Protein AF-A0A942ZR97-F1 (afdb_monomer)

Solvent-accessible surface area (backbone atoms only — not comparable to full-atom values): 22446 Å² total; per-residue (Å²): 138,87,85,85,89,83,90,88,84,88,83,83,93,83,90,86,86,88,85,90,88,83,89,85,90,83,83,83,79,91,76,77,91,69,84,71,76,77,77,70,76,72,70,56,64,68,58,50,51,51,52,50,51,49,49,49,50,52,48,50,51,53,59,58,67,38,67,49,15,27,30,40,24,47,81,87,43,78,77,38,32,27,58,58,81,81,76,49,56,66,55,52,52,50,49,36,50,53,48,48,30,66,74,72,70,36,58,72,47,73,73,58,61,69,43,72,44,85,30,54,35,79,89,46,84,58,47,58,64,70,59,43,37,56,55,44,61,75,69,57,54,38,31,30,47,26,23,31,37,19,53,81,83,39,86,71,52,34,21,65,33,68,66,44,46,54,48,23,55,50,51,34,46,66,70,50,85,72,61,88,80,44,48,80,63,43,68,67,58,64,73,48,75,46,82,44,80,40,49,56,91,65,47,37,53,48,70,56,45,23,55,61,60,56,32,67,40,80,45,83,46,75,43,63,39,49,90,90,64,45,54,62,57,48,19,57,73,51,73,40,50,55,68,56,43,41,70,60,29,76,86,62,86,50,72,87,70,74,48,74,68,41,77,41,50,39,62,36,77,42,56,67,57,50,37,24,33,37,33,75,46,79,44,81,42,79,35,82,43,52,80,45,78,43,80,34,67,90,34,54,54,84,45,75,45,78,80,38,78,56,36,65,12,34,28,38,42,37,33,44,34,40,23,47,77,85,42,80,46,86,75,60,49,76,46,78,43,80,77,37,78,47,37,51,18,32,37,38,32,23,59,26,68,78,82,74,92,68,80,83,86,83,86,83,90,75,91,77,89,86,77,80,90,132

Mean predicted aligned error: 15.52 Å

Secondary structure (DSSP, 8-state):
-------------------------------------------HHHHHHHHHHHHHHHHHHHHHH---EEEEEETTEEEEEES-SS--HHHHHHHHHHHHHHHH-S-EEE-SPEEEEEE--TTS--B-HHHHHHHHHHH--EEEEEEEEEETTEEEEEESSHHHHHHHHHHHHHHS-PPTT----EESS-EEEEEEEEEGGG-B-HHHHHHHHT-EEEEEEEEEPPTT--HHHHHHHHT--HHHHHHH-TT---TT---TT-EEEEEEEEESS-EEEEEEEEEEEEEPPPEEEEEEEEEETT-EEEEE--B-EEEEEEEEEEEETTEE-SPPEEEEEEEE--B-EEEEEEEEPPPP------------------

pLDDT: mean 82.48, std 18.06, range [31.06, 97.69]

Nearest PDB structures (foldseek):
  4wve-assembly2_B  TM=6.699E-01  e=9.289E-06  Staphylococcus aureus subsp. aureus NCTC 8325
  8deo-assembly2_B  TM=5.760E-01  e=2.688E-06  Staphylococcus epidermidis RP62A
  6oh1-assembly1_A  TM=5.977E-01  e=2.867E-05  Streptococcus pneumoniae
  3eo5-assembly1_A  TM=4.647E-01  e=3.423E-04  Mycobacterium tuberculosis
  5e27-assembly2_B  TM=3.524E-01  e=9.907E-05  Mycobacterium tuberculosis

Foldseek 3Di:
DDDDDDDDDDDDDDDDDDDDDDDDDDDDDDDDPDPPPPPPVPPCVVVVVVVVVVVVVVVVVVLQPDLQWKFKAKPNDGQAIARDPPDDQVNLVVLLQVVLCVVLVFHKDFPIRIDIDGDRDPPGDHDHSNVSSVSCNVVTKMWTWWKFKAFVNHGQAIASYPVLVVLLQVVLQVPDDDPPQWDRKDFPTDIDMDIDTGIPVRHDGSVVSNCSQQDKDKDKDKDFAAPPDFLCNVCVVQVHDSVVQCVQPVVCPDRHPDDGRDIGIDIHIFGPGKMKIKHKDKDKDKAFAAEAEAEDQVDDAPDKDWPDDKDIWMKIWIWIFMDIRRHTDDGTDIDIDTPGHIDHTYMYGYDHDDPPPDPDDDDDDDDDDDDDDD

Sequence (374 aa):
MPPRNDRPLKFKSKSSKPMLFPLHPSNMPNNRIYNKRINRSINLRPVLFLLFALAVICLIGYFAVQKNALAVVVNDEVIGYIKETKTTEDEINNLVLAKLKQDVGNNIEINDKITLKSAGGFFKKTENPEQVVAKVCQKVSYNQEATTILVEGKEFCTVANVEAAREALKETLKAYKVPAGTAQPEFAIQINTGKVFVDNSKVSSVDEAVKLLSATQTVDKTYTVAKGDTFATIANKVGMTEAALLSANPSVTDKTSIQIGQQLKVTVTEPVLPIRTFKWTTEEQEIEYETVTQRNRNKPAGTREEIQEGQNGVKQVIKKIPYVNGEQVGEPQITEKVIKEPINRIIERGTYTAPSSDDDDNSSSSSDSDSNNE

Structure (mmCIF, N/CA/C/O backbone):
data_AF-A0A942ZR97-F1
#
_entry.id   AF-A0A942ZR97-F1
#
loop_
_atom_site.group_PDB
_atom_site.id
_atom_site.type_symbol
_atom_site.label_atom_id
_atom_site.label_alt_id
_atom_site.label_comp_id
_atom_site.label_asym_id
_atom_site.label_entity_id
_atom_site.label_seq_id
_atom_site.pdbx_PDB_ins_code
_atom_site.Cartn_x
_atom_site.Cartn_y
_atom_site.Cartn_z
_atom_site.occupancy
_atom_site.B_iso_or_equiv
_atom_site.auth_seq_id
_atom_site.auth_comp_id
_atom_site.auth_asym_id
_atom_site.auth_atom_id
_atom_site.pdbx_PDB_model_num
ATOM 1 N N . MET A 1 1 ? 44.471 -29.332 -100.793 1.00 31.06 1 MET A N 1
ATOM 2 C CA . MET A 1 1 ? 45.392 -30.107 -101.653 1.00 31.06 1 MET A CA 1
ATOM 3 C C . MET A 1 1 ? 45.905 -29.194 -102.767 1.00 31.06 1 MET A C 1
ATOM 5 O O . MET A 1 1 ? 45.130 -28.346 -103.188 1.00 31.06 1 MET A O 1
ATOM 9 N N . PRO A 1 2 ? 47.199 -29.284 -103.126 1.00 65.19 2 PRO A N 1
ATOM 10 C CA . PRO A 1 2 ? 47.996 -28.247 -103.805 1.00 65.19 2 PRO A CA 1
ATOM 11 C C . PRO A 1 2 ? 48.091 -28.523 -105.333 1.00 65.19 2 PRO A C 1
ATOM 13 O O . PRO A 1 2 ? 47.355 -29.399 -105.786 1.00 65.19 2 PRO A O 1
ATOM 16 N N . PRO A 1 3 ? 48.900 -27.806 -106.152 1.00 54.25 3 PRO A N 1
ATOM 17 C CA . PRO A 1 3 ? 50.386 -27.850 -106.152 1.00 54.25 3 PRO A CA 1
ATOM 18 C C . PRO A 1 3 ? 51.015 -26.430 -106.259 1.00 54.25 3 PRO A C 1
ATOM 20 O O . PRO A 1 3 ? 50.337 -25.489 -106.645 1.00 54.25 3 PRO A O 1
ATOM 23 N N . ARG A 1 4 ? 52.222 -26.072 -105.791 1.00 41.56 4 ARG A N 1
ATOM 24 C CA . ARG A 1 4 ? 53.607 -26.602 -105.825 1.00 41.56 4 ARG A CA 1
ATOM 25 C C . ARG A 1 4 ? 54.309 -26.600 -107.199 1.00 41.56 4 ARG A C 1
ATOM 27 O O . ARG A 1 4 ? 53.880 -27.311 -108.096 1.00 41.56 4 ARG A O 1
ATOM 34 N N . ASN A 1 5 ? 55.489 -25.952 -107.198 1.00 44.28 5 ASN A N 1
ATOM 35 C CA . ASN A 1 5 ? 56.693 -26.191 -108.023 1.00 44.28 5 ASN A CA 1
ATOM 36 C C . ASN A 1 5 ? 56.637 -25.698 -109.493 1.00 44.28 5 ASN A C 1
ATOM 38 O O . ASN A 1 5 ? 55.590 -25.736 -110.111 1.00 44.28 5 ASN A O 1
ATOM 42 N N . ASP A 1 6 ? 57.703 -25.234 -110.161 1.00 43.69 6 ASP A N 1
ATOM 43 C CA . ASP A 1 6 ? 59.142 -25.181 -109.868 1.00 43.69 6 ASP A CA 1
ATOM 44 C C . ASP A 1 6 ? 59.887 -24.371 -110.975 1.00 43.69 6 ASP A C 1
ATOM 46 O O . ASP A 1 6 ? 59.516 -24.471 -112.141 1.00 43.69 6 ASP A O 1
ATOM 50 N N . ARG A 1 7 ? 61.041 -23.760 -110.620 1.00 48.66 7 ARG A N 1
ATOM 51 C CA . ARG A 1 7 ? 62.315 -23.702 -111.415 1.00 48.66 7 ARG A CA 1
ATOM 52 C C . ARG A 1 7 ? 62.505 -22.644 -112.564 1.00 48.66 7 ARG A C 1
ATOM 54 O O . ARG A 1 7 ? 61.573 -21.922 -112.875 1.00 48.66 7 ARG A O 1
ATOM 61 N N . PRO A 1 8 ? 63.745 -22.412 -113.095 1.00 56.81 8 PRO A N 1
ATOM 62 C CA . PRO A 1 8 ? 64.686 -21.389 -112.590 1.00 56.81 8 PRO A CA 1
ATOM 63 C C . PRO A 1 8 ? 65.482 -20.642 -113.720 1.00 56.81 8 PRO A C 1
ATOM 65 O O . PRO A 1 8 ? 65.164 -20.752 -114.895 1.00 56.81 8 PRO A O 1
ATOM 68 N N . LEU A 1 9 ? 66.599 -19.991 -113.335 1.00 39.41 9 LEU A N 1
ATOM 69 C CA . LEU A 1 9 ? 67.866 -19.754 -114.084 1.00 39.41 9 LEU A CA 1
ATOM 70 C C . LEU A 1 9 ? 68.135 -18.408 -114.812 1.00 39.41 9 LEU A C 1
ATOM 72 O O . LEU A 1 9 ? 67.664 -18.122 -115.902 1.00 39.41 9 LEU A O 1
ATOM 76 N N . LYS A 1 10 ? 69.052 -17.658 -114.171 1.00 37.41 10 LYS A N 1
ATOM 77 C CA . LYS A 1 10 ? 70.205 -16.853 -114.652 1.00 37.41 10 LYS A CA 1
ATOM 78 C C . LYS A 1 10 ? 70.504 -16.839 -116.168 1.00 37.41 10 LYS A C 1
ATOM 80 O O . LYS A 1 10 ? 70.611 -17.908 -116.747 1.00 37.41 10 LYS A O 1
ATOM 85 N N . PHE A 1 11 ? 70.935 -15.682 -116.708 1.00 38.75 11 PHE A N 1
ATOM 86 C CA . PHE A 1 11 ? 72.341 -15.415 -117.114 1.00 38.75 11 PHE A CA 1
ATOM 87 C C . PHE A 1 11 ? 72.602 -13.971 -117.641 1.00 38.75 11 PHE A C 1
ATOM 89 O O . PHE A 1 11 ? 71.822 -13.438 -118.414 1.00 38.75 11 PHE A O 1
ATOM 96 N N . LYS A 1 12 ? 73.743 -13.400 -117.193 1.00 37.41 12 LYS A N 1
ATOM 97 C CA . LYS A 1 12 ? 74.733 -12.467 -117.820 1.00 37.41 12 LYS A CA 1
ATOM 98 C C . LYS A 1 12 ? 74.268 -11.390 -118.827 1.00 37.41 12 LYS A C 1
ATOM 100 O O . LYS A 1 12 ? 73.732 -11.699 -119.874 1.00 37.41 12 LYS A O 1
ATOM 105 N N . SER A 1 13 ? 74.463 -10.095 -118.549 1.00 38.47 13 SER A N 1
ATOM 106 C CA . SER A 1 13 ? 75.686 -9.249 -118.659 1.00 38.47 13 SER A CA 1
ATOM 107 C C . SER A 1 13 ? 76.111 -8.847 -120.082 1.00 38.47 13 SER A C 1
ATOM 109 O O . SER A 1 13 ? 76.500 -9.719 -120.855 1.00 38.47 13 SER A O 1
ATOM 111 N N . LYS A 1 14 ? 76.187 -7.529 -120.333 1.00 38.22 14 LYS A N 1
ATOM 112 C CA . LYS A 1 14 ? 77.242 -6.762 -121.052 1.00 38.22 14 LYS A CA 1
ATOM 113 C C . LYS A 1 14 ? 76.728 -5.320 -121.226 1.00 38.22 14 LYS A C 1
ATOM 115 O O . LYS A 1 14 ? 75.626 -5.121 -121.707 1.00 38.22 14 LYS A O 1
ATOM 120 N N . SER A 1 15 ? 77.294 -4.342 -120.519 1.00 37.72 15 SER A N 1
ATOM 121 C CA . SER A 1 15 ? 78.438 -3.495 -120.907 1.00 37.72 15 SER A CA 1
ATOM 122 C C . SER A 1 15 ? 78.169 -2.585 -122.112 1.00 37.72 15 SER A C 1
ATOM 124 O O . SER A 1 15 ? 78.154 -3.082 -123.229 1.00 37.72 15 SER A O 1
ATOM 126 N N . SER A 1 16 ? 78.066 -1.273 -121.870 1.00 41.72 16 SER A N 1
ATOM 127 C CA . SER A 1 16 ? 78.818 -0.209 -122.571 1.00 41.72 16 SER A CA 1
ATOM 128 C C . SER A 1 16 ? 78.173 1.165 -122.322 1.00 41.72 16 SER A C 1
ATOM 130 O O . SER A 1 16 ? 77.074 1.447 -122.785 1.00 41.72 16 SER A O 1
ATOM 132 N N . LYS A 1 17 ? 78.882 2.027 -121.594 1.00 42.53 17 LYS A N 1
ATOM 133 C CA . LYS A 1 17 ? 78.815 3.502 -121.679 1.00 42.53 17 LYS A CA 1
ATOM 134 C C . LYS A 1 17 ? 80.086 3.957 -122.438 1.00 42.53 17 LYS A C 1
ATOM 136 O O . LYS A 1 17 ? 80.952 3.093 -122.597 1.00 42.53 17 LYS A O 1
ATOM 141 N N . PRO A 1 18 ? 80.329 5.244 -122.778 1.00 57.50 18 PRO A N 1
ATOM 142 C CA . PRO A 1 18 ? 79.534 6.478 -122.605 1.00 57.50 18 PRO A CA 1
ATOM 143 C C . PRO A 1 18 ? 79.525 7.372 -123.878 1.00 57.50 18 PRO A C 1
ATOM 145 O O . PRO A 1 18 ? 80.162 7.041 -124.868 1.00 57.50 18 PRO A O 1
ATOM 148 N N . MET A 1 19 ? 78.904 8.557 -123.820 1.00 40.16 19 MET A N 1
ATOM 149 C CA . MET A 1 19 ? 79.520 9.796 -124.334 1.00 40.16 19 MET A CA 1
ATOM 150 C C . MET A 1 19 ? 78.884 11.038 -123.674 1.00 40.16 19 MET A C 1
ATOM 152 O O . MET A 1 19 ? 77.667 11.125 -123.538 1.00 40.16 19 MET A O 1
ATOM 156 N N . LEU A 1 20 ? 79.754 11.936 -123.194 1.00 37.72 20 LEU A N 1
ATOM 157 C CA . LEU A 1 20 ? 79.501 13.285 -122.657 1.00 37.72 20 LEU A CA 1
ATOM 158 C C . LEU A 1 20 ? 79.283 14.265 -123.841 1.00 37.72 20 LEU A C 1
ATOM 160 O O . LEU A 1 20 ? 79.643 13.896 -124.952 1.00 37.72 20 LEU A O 1
ATOM 164 N N . PHE A 1 21 ? 78.756 15.497 -123.802 1.00 35.62 21 PHE A N 1
ATOM 165 C CA . PHE A 1 21 ? 78.643 16.681 -122.905 1.00 35.62 21 PHE A CA 1
ATOM 166 C C . PHE A 1 21 ? 77.658 17.672 -123.646 1.00 35.62 21 PHE A C 1
ATOM 168 O O . PHE A 1 21 ? 77.225 17.300 -124.737 1.00 35.62 21 PHE A O 1
ATOM 175 N N . PRO A 1 22 ? 77.358 18.942 -123.243 1.00 49.66 22 PRO A N 1
ATOM 176 C CA . PRO A 1 22 ? 77.658 19.671 -122.003 1.00 49.66 22 PRO A CA 1
ATOM 177 C C . PRO A 1 22 ? 76.505 20.482 -121.346 1.00 49.66 22 PRO A C 1
ATOM 179 O O . PRO A 1 22 ? 75.589 20.992 -121.976 1.00 49.66 22 PRO A O 1
ATOM 182 N N . LEU A 1 23 ? 76.665 20.618 -120.025 1.00 36.53 23 LEU A N 1
ATOM 183 C CA . LEU A 1 23 ? 76.538 21.785 -119.133 1.00 36.53 23 LEU A CA 1
ATOM 184 C C . LEU A 1 23 ? 75.638 22.982 -119.513 1.00 36.53 23 LEU A C 1
ATOM 186 O O . LEU A 1 23 ? 75.996 23.812 -120.342 1.00 36.53 23 LEU A O 1
ATOM 190 N N . HIS A 1 24 ? 74.619 23.199 -118.675 1.00 38.62 24 HIS A N 1
ATOM 191 C CA . HIS A 1 24 ? 74.228 24.533 -118.211 1.00 38.62 24 HIS A CA 1
ATOM 192 C C . HIS A 1 24 ? 74.333 24.563 -116.671 1.00 38.62 24 HIS A C 1
ATOM 194 O O . HIS A 1 24 ? 73.837 23.637 -116.023 1.00 38.62 24 HIS A O 1
ATOM 200 N N . PRO A 1 25 ? 74.987 25.569 -116.057 1.00 48.44 25 PRO A N 1
ATOM 201 C CA . PRO A 1 25 ? 75.131 25.665 -114.610 1.00 48.44 25 PRO A CA 1
ATOM 202 C C . PRO A 1 25 ? 74.049 26.578 -114.027 1.00 48.44 25 PRO A C 1
ATOM 204 O O . PRO A 1 25 ? 73.757 27.626 -114.597 1.00 48.44 25 PRO A O 1
ATOM 207 N 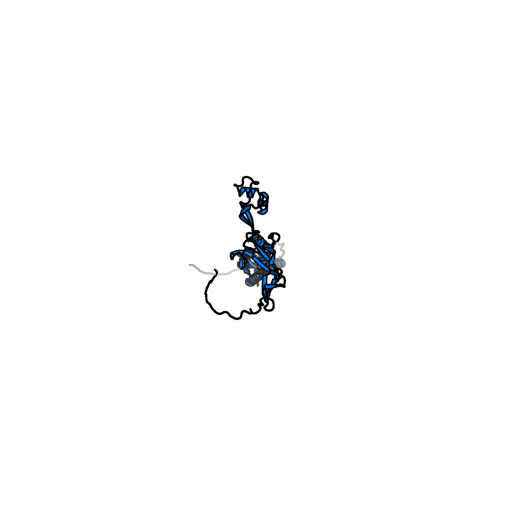N . SER A 1 26 ? 73.490 26.230 -112.870 1.00 37.53 26 SER A N 1
ATOM 208 C CA . SER A 1 26 ? 73.361 27.155 -111.730 1.00 37.53 26 SER A CA 1
ATOM 209 C C . SER A 1 26 ? 72.519 26.554 -110.601 1.00 37.53 26 SER A C 1
ATOM 211 O O . SER A 1 26 ? 71.411 26.070 -110.795 1.00 37.53 26 SER A O 1
ATOM 213 N N . ASN A 1 27 ? 73.092 26.661 -109.401 1.00 41.31 27 ASN A N 1
ATOM 214 C CA . ASN A 1 27 ? 72.456 26.622 -108.086 1.00 41.31 27 ASN A CA 1
ATOM 215 C C . ASN A 1 27 ? 71.971 25.266 -107.548 1.00 41.31 27 ASN A C 1
ATOM 217 O O . ASN A 1 27 ? 70.784 25.029 -107.348 1.00 41.31 27 ASN A O 1
ATOM 221 N N . MET A 1 28 ? 72.935 24.443 -107.120 1.00 43.59 28 MET A N 1
ATOM 222 C CA . MET A 1 28 ? 72.775 23.735 -105.844 1.00 43.59 28 MET A CA 1
ATOM 223 C C . MET A 1 28 ? 73.019 24.710 -104.689 1.00 43.59 28 MET A C 1
ATOM 225 O O . MET A 1 28 ? 73.949 25.517 -104.747 1.00 43.59 28 MET A O 1
ATOM 229 N N . PRO A 1 29 ? 72.336 24.486 -103.563 1.00 47.81 29 PRO A N 1
ATOM 230 C CA . PRO A 1 29 ? 73.080 24.352 -102.330 1.00 47.81 29 PRO A CA 1
ATOM 231 C C . PRO A 1 29 ? 72.891 22.955 -101.747 1.00 47.81 29 PRO A C 1
ATOM 233 O O . PRO A 1 29 ? 71.782 22.448 -101.587 1.00 47.81 29 PRO A O 1
ATOM 236 N N . ASN A 1 30 ? 74.037 22.361 -101.417 1.00 46.88 30 ASN A N 1
ATOM 237 C CA . ASN A 1 30 ? 74.204 21.268 -100.475 1.00 46.88 30 ASN A CA 1
ATOM 238 C C . ASN A 1 30 ? 73.163 21.326 -99.356 1.00 46.88 30 ASN A C 1
ATOM 240 O O . ASN A 1 30 ? 73.144 22.294 -98.594 1.00 46.88 30 ASN A O 1
ATOM 244 N N . ASN A 1 31 ? 72.440 20.231 -99.126 1.00 46.06 31 ASN A N 1
ATOM 245 C CA . ASN A 1 31 ? 72.193 19.899 -97.737 1.00 46.06 31 ASN A CA 1
ATOM 246 C C . ASN A 1 31 ? 72.273 18.405 -97.464 1.00 46.06 31 ASN A C 1
ATOM 248 O O . ASN A 1 31 ? 71.564 17.573 -98.022 1.00 46.06 31 ASN A O 1
ATOM 252 N N . ARG A 1 32 ? 73.225 18.116 -96.584 1.00 49.94 32 ARG A N 1
ATOM 253 C CA . ARG A 1 32 ? 73.533 16.827 -95.994 1.00 49.94 32 ARG A CA 1
ATOM 254 C C . ARG A 1 32 ? 72.255 16.223 -95.421 1.00 49.94 32 ARG A C 1
ATOM 256 O O . ARG A 1 32 ? 71.498 16.912 -94.738 1.00 49.94 32 ARG A O 1
ATOM 263 N N . ILE A 1 33 ? 72.076 14.921 -95.619 1.00 52.66 33 ILE A N 1
ATOM 264 C CA . ILE A 1 33 ? 71.172 14.109 -94.805 1.00 52.66 33 ILE A CA 1
ATOM 265 C C . ILE A 1 33 ? 71.707 14.172 -93.368 1.00 52.66 33 ILE A C 1
ATOM 267 O O . ILE A 1 33 ? 72.576 13.402 -92.966 1.00 52.66 33 ILE A O 1
ATOM 271 N N . TYR A 1 34 ? 71.234 15.150 -92.601 1.00 44.03 34 TYR A N 1
ATOM 272 C CA . TYR A 1 34 ? 71.370 15.167 -91.156 1.00 44.03 34 TYR A CA 1
ATOM 273 C C . TYR A 1 34 ? 70.225 14.325 -90.603 1.00 44.03 34 TYR A C 1
ATOM 275 O O . TYR A 1 34 ? 69.085 14.783 -90.527 1.00 44.03 34 TYR A O 1
ATOM 283 N N . ASN A 1 35 ? 70.538 13.108 -90.154 1.00 52.03 35 ASN A N 1
ATOM 284 C CA . ASN A 1 35 ? 69.748 12.450 -89.121 1.00 52.03 35 ASN A CA 1
ATOM 285 C C . ASN A 1 35 ? 69.841 13.316 -87.861 1.00 52.03 35 ASN A C 1
ATOM 287 O O . ASN A 1 35 ? 70.662 13.084 -86.973 1.00 52.03 35 ASN A O 1
ATOM 291 N N . LYS A 1 36 ? 69.016 14.363 -87.792 1.00 43.94 36 LYS A N 1
ATOM 292 C CA . LYS A 1 36 ? 68.775 15.088 -86.556 1.00 43.94 36 LYS A CA 1
ATOM 293 C C . LYS A 1 36 ? 68.082 14.082 -85.648 1.00 43.94 36 LYS A C 1
ATOM 295 O O . LYS A 1 36 ? 66.882 13.861 -85.776 1.00 43.94 36 LYS A O 1
ATOM 300 N N . ARG A 1 37 ? 68.841 13.436 -84.752 1.00 48.31 37 ARG A N 1
ATOM 301 C CA . ARG A 1 37 ? 68.259 12.839 -83.548 1.00 48.31 37 ARG A CA 1
ATOM 302 C C . ARG A 1 37 ? 67.459 13.962 -82.913 1.00 48.31 37 ARG A C 1
ATOM 304 O O . ARG A 1 37 ? 68.026 14.901 -82.358 1.00 48.31 37 ARG A O 1
ATOM 311 N N . ILE A 1 38 ? 66.144 13.910 -83.077 1.00 51.25 38 ILE A N 1
ATOM 312 C CA . ILE A 1 38 ? 65.240 14.744 -82.315 1.00 51.25 38 ILE A CA 1
ATOM 313 C C . ILE A 1 38 ? 65.348 14.184 -80.900 1.00 51.25 38 ILE A C 1
ATOM 315 O O . ILE A 1 38 ? 64.595 13.298 -80.510 1.00 51.25 38 ILE A O 1
ATOM 319 N N . ASN A 1 39 ? 66.327 14.673 -80.140 1.00 52.28 39 ASN A N 1
ATOM 320 C CA . ASN A 1 39 ? 66.298 14.592 -78.692 1.00 52.28 39 ASN A CA 1
ATOM 321 C C . ASN A 1 39 ? 65.154 15.520 -78.265 1.00 52.28 39 ASN A C 1
ATOM 323 O O . ASN A 1 39 ? 65.363 16.665 -77.873 1.00 52.28 39 ASN A O 1
ATOM 327 N N . ARG A 1 40 ? 63.908 15.055 -78.432 1.00 54.38 40 ARG A N 1
ATOM 328 C CA . ARG A 1 40 ? 62.781 15.590 -77.676 1.00 54.38 40 ARG A CA 1
ATOM 329 C C . ARG A 1 40 ? 63.141 15.247 -76.243 1.00 54.38 40 ARG A C 1
ATOM 331 O O . ARG A 1 40 ? 63.014 14.096 -75.840 1.00 54.38 40 ARG A O 1
ATOM 338 N N . SER A 1 41 ? 63.658 16.222 -75.503 1.00 56.34 41 SER A N 1
ATOM 339 C CA . SER A 1 41 ? 63.656 16.160 -74.051 1.00 56.34 41 SER A CA 1
ATOM 340 C C . SER A 1 41 ? 62.192 15.983 -73.668 1.00 56.34 41 SER A C 1
ATOM 342 O O . SER A 1 41 ? 61.410 16.934 -73.716 1.00 56.34 41 SER A O 1
ATOM 344 N N . ILE A 1 42 ? 61.776 14.742 -73.430 1.00 62.34 42 ILE A N 1
ATOM 345 C CA . ILE A 1 42 ? 60.453 14.471 -72.896 1.00 62.34 42 ILE A CA 1
ATOM 346 C C . ILE A 1 42 ? 60.442 15.235 -71.580 1.00 62.34 42 ILE A C 1
ATOM 348 O O . ILE A 1 42 ? 61.238 14.947 -70.687 1.00 62.34 42 ILE A O 1
ATOM 352 N N . ASN A 1 43 ? 59.610 16.270 -71.486 1.00 63.78 43 ASN A N 1
ATOM 353 C CA . ASN A 1 43 ? 59.382 16.933 -70.218 1.00 63.78 43 ASN A CA 1
ATOM 354 C C . ASN A 1 43 ? 58.730 15.874 -69.327 1.00 63.78 43 ASN A C 1
ATOM 356 O O . ASN A 1 43 ? 57.531 15.637 -69.418 1.00 63.78 43 ASN A O 1
ATOM 360 N N . LEU A 1 44 ? 59.533 15.180 -68.516 1.00 64.62 44 LEU A N 1
ATOM 361 C CA . LEU A 1 44 ? 59.049 14.121 -67.629 1.00 64.62 44 LEU A CA 1
ATOM 362 C C . LEU A 1 44 ? 58.099 14.679 -66.567 1.00 64.62 44 LEU A C 1
ATOM 364 O O . LEU A 1 44 ? 57.317 13.924 -66.014 1.00 64.62 44 LEU A O 1
ATOM 368 N N . ARG A 1 45 ? 58.136 15.994 -66.309 1.00 74.06 45 ARG A N 1
ATOM 369 C CA . ARG A 1 45 ? 57.313 16.685 -65.306 1.00 74.06 45 ARG A CA 1
ATOM 370 C C . ARG A 1 45 ? 55.808 16.383 -65.454 1.00 74.06 45 ARG A C 1
ATOM 372 O O . ARG A 1 45 ? 55.265 15.827 -64.509 1.00 74.06 45 ARG A O 1
ATOM 379 N N . PRO A 1 46 ? 55.126 16.650 -66.589 1.00 76.44 46 PRO A N 1
ATOM 380 C CA . PRO A 1 46 ? 53.706 16.312 -66.763 1.00 76.44 46 PRO A CA 1
ATOM 381 C C . PRO A 1 46 ? 53.398 14.811 -66.649 1.00 76.44 46 PRO A C 1
ATOM 383 O O . PRO A 1 46 ? 52.355 14.450 -66.116 1.00 76.44 46 PRO A O 1
ATOM 386 N N . VAL A 1 47 ? 54.303 13.931 -67.094 1.00 80.31 47 VAL A N 1
ATOM 387 C CA . VAL A 1 47 ? 54.131 12.471 -66.964 1.00 80.31 47 VAL A CA 1
ATOM 388 C C . VAL A 1 47 ? 54.255 12.033 -65.500 1.00 80.31 47 VAL A C 1
ATOM 390 O O . VAL A 1 47 ? 53.458 11.223 -65.034 1.00 80.31 47 VAL A O 1
ATOM 393 N N . LEU A 1 48 ? 55.196 12.613 -64.749 1.00 80.31 48 LEU A N 1
ATOM 394 C CA . LEU A 1 48 ? 55.351 12.395 -63.310 1.00 80.31 48 LEU A CA 1
ATOM 395 C C . LEU A 1 48 ? 54.135 12.909 -62.528 1.00 80.31 48 LEU A C 1
ATOM 397 O O . LEU A 1 48 ? 53.679 12.229 -61.618 1.00 80.31 48 LEU A O 1
ATOM 401 N N . PHE A 1 49 ? 53.593 14.077 -62.895 1.00 83.12 49 PHE A N 1
ATOM 402 C CA . PHE A 1 49 ? 52.370 14.620 -62.293 1.00 83.12 49 PHE A CA 1
ATOM 403 C C . PHE A 1 49 ? 51.164 13.710 -62.536 1.00 83.12 49 PHE A C 1
ATOM 405 O O . PHE A 1 49 ? 50.387 13.481 -61.614 1.00 83.12 49 PHE A O 1
ATOM 412 N N . LEU A 1 50 ? 51.023 13.155 -63.744 1.00 84.31 50 LEU A N 1
ATOM 413 C CA . LEU A 1 50 ? 49.926 12.246 -64.078 1.00 84.31 50 LEU A CA 1
ATOM 414 C C . LEU A 1 50 ? 50.062 10.910 -63.330 1.00 84.31 50 LEU A C 1
ATOM 416 O O . LEU A 1 50 ? 49.085 10.437 -62.762 1.00 84.31 50 LEU A O 1
ATOM 420 N N . LEU A 1 51 ? 51.272 10.347 -63.240 1.00 83.69 51 LEU A N 1
ATOM 421 C CA . LEU A 1 51 ? 51.540 9.144 -62.442 1.00 83.69 51 LEU A CA 1
ATOM 422 C C . LEU A 1 51 ? 51.341 9.374 -60.940 1.00 83.69 51 LEU A C 1
ATOM 424 O O . LEU A 1 51 ? 50.792 8.510 -60.264 1.00 83.69 51 LEU A O 1
ATOM 428 N N . PHE A 1 52 ? 51.735 10.536 -60.417 1.00 86.25 52 PHE A N 1
ATOM 429 C CA . PHE A 1 52 ? 51.493 10.911 -59.025 1.00 86.25 52 PHE A CA 1
ATOM 430 C C . PHE A 1 52 ? 49.998 11.084 -58.744 1.00 86.25 52 PHE A C 1
ATOM 432 O O . PHE A 1 52 ? 49.501 10.545 -57.762 1.00 86.25 52 PHE A O 1
ATOM 439 N N . ALA A 1 53 ? 49.256 11.756 -59.627 1.00 84.00 53 ALA A N 1
ATOM 440 C CA . ALA A 1 53 ? 47.806 11.888 -59.506 1.00 84.00 53 ALA A CA 1
ATOM 441 C C . ALA A 1 53 ? 47.108 10.519 -59.543 1.00 84.00 53 ALA A C 1
ATOM 443 O O . ALA A 1 53 ? 46.223 10.261 -58.734 1.00 84.00 53 ALA A O 1
ATOM 444 N N . LEU A 1 54 ? 47.544 9.612 -60.421 1.00 88.06 54 LEU A N 1
ATOM 445 C CA . LEU A 1 54 ? 47.008 8.253 -60.516 1.00 88.06 54 LEU A CA 1
ATOM 446 C C . LEU A 1 54 ? 47.364 7.419 -59.274 1.00 88.06 54 LEU A C 1
ATOM 448 O O . LEU A 1 54 ? 46.511 6.709 -58.754 1.00 88.06 54 LEU A O 1
ATOM 452 N N . ALA A 1 55 ? 48.574 7.571 -58.728 1.00 83.94 55 ALA A N 1
ATOM 453 C CA . ALA A 1 55 ? 48.970 6.958 -57.462 1.00 83.94 55 ALA A CA 1
ATOM 454 C C . ALA A 1 55 ? 48.151 7.495 -56.279 1.00 83.94 55 ALA A C 1
ATOM 456 O O . ALA A 1 55 ? 47.722 6.710 -55.443 1.00 83.94 55 ALA A O 1
ATOM 457 N N . VAL A 1 56 ? 47.875 8.801 -56.231 1.00 85.31 56 VAL A N 1
ATOM 458 C CA . VAL A 1 56 ? 47.006 9.420 -55.220 1.00 85.31 56 VAL A CA 1
ATOM 459 C C . VAL A 1 56 ? 45.566 8.928 -55.368 1.00 85.31 56 VAL A C 1
ATOM 461 O O . VAL A 1 56 ? 44.950 8.595 -54.365 1.00 85.31 56 VAL A O 1
ATOM 464 N N . ILE A 1 57 ? 45.038 8.791 -56.587 1.00 83.81 57 ILE A N 1
ATOM 465 C CA . ILE A 1 57 ? 43.702 8.223 -56.834 1.00 83.81 57 ILE A CA 1
ATOM 466 C C . ILE A 1 57 ? 43.648 6.746 -56.426 1.00 83.81 57 ILE A C 1
ATOM 468 O O . ILE A 1 57 ? 42.690 6.337 -55.778 1.00 83.81 57 ILE A O 1
ATOM 472 N N . CYS A 1 58 ? 44.674 5.950 -56.736 1.00 80.81 58 CYS A N 1
ATOM 473 C CA . CYS A 1 58 ? 44.778 4.561 -56.285 1.00 80.81 58 CYS A CA 1
ATOM 474 C C . CYS A 1 58 ? 44.916 4.462 -54.762 1.00 80.81 58 CYS A C 1
ATOM 476 O O . CYS A 1 58 ? 44.324 3.573 -54.163 1.00 80.81 58 CYS A O 1
ATOM 478 N N . LEU A 1 59 ? 45.652 5.375 -54.127 1.00 79.19 59 LEU A N 1
ATOM 479 C CA . LEU A 1 59 ? 45.807 5.443 -52.676 1.00 79.19 59 LEU A CA 1
ATOM 480 C C . LEU A 1 59 ? 44.482 5.836 -52.007 1.00 79.19 59 LEU A C 1
ATOM 482 O O . LEU A 1 59 ? 44.056 5.180 -51.064 1.00 79.19 59 LEU A O 1
ATOM 486 N N . ILE A 1 60 ? 43.793 6.852 -52.530 1.00 71.75 60 ILE A N 1
ATOM 487 C CA . ILE A 1 60 ? 42.459 7.266 -52.081 1.00 71.75 60 ILE A CA 1
ATOM 488 C C . ILE A 1 60 ? 41.456 6.133 -52.299 1.00 71.75 60 ILE A C 1
ATOM 490 O O . ILE A 1 60 ? 40.686 5.842 -51.395 1.00 71.75 60 ILE A O 1
ATOM 494 N N . GLY A 1 61 ? 41.486 5.453 -53.447 1.00 69.12 61 GLY A N 1
ATOM 495 C CA . GLY A 1 61 ? 40.649 4.286 -53.729 1.00 69.12 61 GLY A CA 1
ATOM 496 C C . GLY A 1 61 ? 40.935 3.123 -52.778 1.00 69.12 61 GLY A C 1
ATOM 497 O O . GLY A 1 61 ? 40.010 2.532 -52.233 1.00 69.12 61 GLY A O 1
ATOM 498 N N . TYR A 1 62 ? 42.210 2.847 -52.499 1.00 71.62 62 TYR A N 1
ATOM 499 C CA . TYR A 1 62 ? 42.638 1.838 -51.531 1.00 71.62 62 TYR A CA 1
ATOM 500 C C . TYR A 1 62 ? 42.136 2.167 -50.119 1.00 71.62 62 TYR A C 1
ATOM 502 O O . TYR A 1 62 ? 41.527 1.312 -49.478 1.00 71.62 62 TYR A O 1
ATOM 510 N N . PHE A 1 63 ? 42.300 3.413 -49.661 1.00 62.31 63 PHE A N 1
ATOM 511 C CA . PHE A 1 63 ? 41.785 3.882 -48.370 1.00 62.31 63 PHE A CA 1
ATOM 512 C C . PHE A 1 63 ? 40.249 3.956 -48.318 1.00 62.31 63 PHE A C 1
ATOM 514 O O . PHE A 1 63 ? 39.672 3.682 -47.268 1.00 62.31 63 PHE A O 1
ATOM 521 N N . ALA A 1 64 ? 39.577 4.255 -49.433 1.00 61.19 64 ALA A N 1
ATOM 522 C CA . ALA A 1 64 ? 38.116 4.285 -49.533 1.00 61.19 64 ALA A CA 1
ATOM 523 C C . ALA A 1 64 ? 37.488 2.883 -49.450 1.00 61.19 64 ALA A C 1
ATOM 525 O O . ALA A 1 64 ? 36.348 2.748 -49.007 1.00 61.19 64 ALA A O 1
ATOM 526 N N . VAL A 1 65 ? 38.230 1.841 -49.837 1.00 61.12 6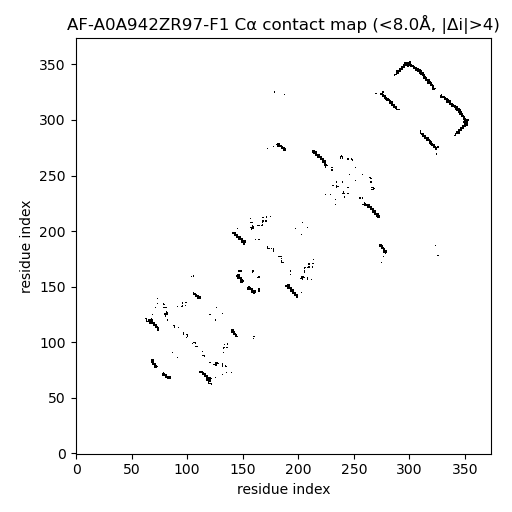5 VAL A N 1
ATOM 527 C CA . VAL A 1 65 ? 37.788 0.436 -49.781 1.00 61.12 65 VAL A CA 1
ATOM 528 C C . VAL A 1 65 ? 38.104 -0.222 -48.427 1.00 61.12 65 VAL A C 1
ATOM 530 O O . VAL A 1 65 ? 37.586 -1.301 -48.129 1.00 61.12 65 VAL A O 1
ATOM 533 N N . GLN A 1 66 ? 38.897 0.410 -47.554 1.00 61.59 66 GLN A N 1
ATOM 534 C CA . GLN A 1 66 ? 39.233 -0.192 -46.265 1.00 61.59 66 GLN A CA 1
ATOM 535 C C . GLN A 1 66 ? 38.043 -0.224 -45.286 1.00 61.59 66 GLN A C 1
ATOM 537 O O . GLN A 1 66 ? 37.427 0.795 -44.953 1.00 61.59 66 GLN A O 1
ATOM 542 N N . LYS A 1 67 ? 37.746 -1.426 -44.776 1.00 66.00 67 LYS A N 1
ATOM 543 C CA . LYS A 1 67 ? 36.746 -1.680 -43.726 1.00 66.00 67 LYS A CA 1
ATOM 544 C C . LYS A 1 67 ? 37.306 -1.297 -42.351 1.00 66.00 67 LYS A C 1
ATOM 546 O O . LYS A 1 67 ? 37.639 -2.157 -41.544 1.00 66.00 67 LYS A O 1
ATOM 551 N N . ASN A 1 68 ? 37.424 0.006 -42.116 1.00 75.25 68 ASN A N 1
ATOM 552 C CA . ASN A 1 68 ? 38.061 0.578 -40.924 1.00 75.25 68 ASN A CA 1
ATOM 553 C C . ASN A 1 68 ? 37.061 1.010 -39.838 1.00 75.25 68 ASN A C 1
ATOM 555 O O . ASN A 1 68 ? 37.382 1.869 -39.023 1.00 75.25 68 ASN A O 1
ATOM 559 N N . ALA A 1 69 ? 35.838 0.482 -39.860 1.00 82.69 69 ALA A N 1
ATOM 560 C CA . ALA A 1 69 ? 34.835 0.735 -38.835 1.00 82.69 69 ALA A CA 1
ATOM 561 C C . ALA A 1 69 ? 33.932 -0.490 -38.628 1.00 82.69 69 ALA A C 1
ATOM 563 O O . ALA A 1 69 ? 33.707 -1.281 -39.550 1.00 82.69 69 ALA A O 1
ATOM 564 N N . LEU A 1 70 ? 33.369 -0.615 -37.430 1.00 86.12 70 LEU A N 1
ATOM 565 C CA . LEU A 1 70 ? 32.330 -1.585 -37.092 1.00 86.12 70 LEU A CA 1
ATOM 566 C C . LEU A 1 70 ? 30.991 -0.863 -36.950 1.00 86.12 70 LEU A C 1
ATOM 568 O O . LEU A 1 70 ? 30.888 0.139 -36.248 1.00 86.12 70 LEU A O 1
ATOM 572 N N . ALA A 1 71 ? 29.966 -1.346 -37.644 1.00 87.19 71 ALA A N 1
ATOM 573 C CA . ALA A 1 71 ? 28.593 -0.898 -37.468 1.00 87.19 71 ALA A CA 1
ATOM 574 C C . ALA A 1 71 ? 27.945 -1.710 -36.344 1.00 87.19 71 ALA A C 1
ATOM 576 O O . ALA A 1 71 ? 27.894 -2.936 -36.447 1.00 87.19 71 ALA A O 1
ATOM 577 N N . VAL A 1 72 ? 27.442 -1.034 -35.312 1.00 90.25 72 VAL A N 1
ATOM 578 C CA . VAL A 1 72 ? 26.660 -1.662 -34.240 1.00 90.25 72 VAL A CA 1
ATOM 579 C C . VAL A 1 72 ? 25.211 -1.740 -34.686 1.00 90.25 72 VAL A C 1
ATOM 581 O O . VAL A 1 72 ? 24.607 -0.716 -35.024 1.00 90.25 72 VAL A O 1
ATOM 584 N N . VAL A 1 73 ? 24.676 -2.956 -34.727 1.00 89.50 73 VAL A N 1
ATOM 585 C CA . VAL A 1 73 ? 23.354 -3.255 -35.274 1.00 89.50 73 VAL A CA 1
ATOM 586 C C . VAL A 1 73 ? 22.496 -3.923 -34.210 1.00 89.50 73 VAL A C 1
ATOM 588 O O . VAL A 1 73 ? 22.907 -4.934 -33.647 1.00 89.50 73 VAL A O 1
ATOM 591 N N . VAL A 1 74 ? 21.303 -3.380 -33.976 1.00 92.00 74 VAL A N 1
ATOM 592 C CA . VAL A 1 74 ? 20.288 -3.922 -33.059 1.00 92.00 74 VAL A CA 1
ATOM 593 C C . VAL A 1 74 ? 19.051 -4.229 -33.889 1.00 92.00 74 VAL A C 1
ATOM 595 O O . VAL A 1 74 ? 18.566 -3.336 -34.578 1.00 92.00 74 VAL A O 1
ATOM 598 N N . ASN A 1 75 ? 18.567 -5.475 -33.878 1.00 86.50 75 ASN A N 1
ATOM 599 C CA . ASN A 1 75 ? 17.395 -5.898 -34.666 1.00 86.50 75 ASN A CA 1
ATOM 600 C C . ASN A 1 75 ? 17.444 -5.433 -36.139 1.00 86.50 75 ASN A C 1
ATOM 602 O O . ASN A 1 75 ? 16.481 -4.894 -36.676 1.00 86.50 75 ASN A O 1
ATOM 606 N N . ASP A 1 76 ? 18.609 -5.596 -36.773 1.00 85.44 76 ASP A N 1
ATOM 607 C CA . ASP A 1 76 ? 18.912 -5.161 -38.146 1.00 85.44 76 ASP A CA 1
ATOM 608 C C . ASP A 1 76 ? 18.927 -3.643 -38.418 1.00 85.44 76 ASP A C 1
ATOM 610 O O . ASP A 1 76 ? 19.263 -3.228 -39.532 1.00 85.44 76 ASP A O 1
ATOM 614 N N . GLU A 1 77 ? 18.712 -2.798 -37.408 1.00 90.06 77 GLU A N 1
ATOM 615 C CA . GLU A 1 77 ? 18.895 -1.350 -37.499 1.00 90.06 77 GLU A CA 1
ATOM 616 C C . GLU A 1 77 ? 20.320 -0.935 -37.091 1.00 90.06 77 GLU A C 1
ATOM 618 O O . GLU A 1 77 ? 20.830 -1.321 -36.038 1.00 90.06 77 GLU A O 1
ATOM 623 N N . VAL A 1 78 ? 20.985 -0.117 -37.915 1.00 91.06 78 VAL A N 1
ATOM 624 C CA . VAL A 1 78 ? 22.318 0.418 -37.594 1.00 91.06 78 VAL A CA 1
ATOM 625 C C . VAL A 1 78 ? 22.189 1.584 -36.615 1.00 91.06 78 VAL A C 1
ATOM 627 O O . VAL A 1 78 ? 21.677 2.643 -36.974 1.00 91.06 78 VAL A O 1
ATOM 630 N N . ILE A 1 79 ? 22.715 1.415 -35.403 1.00 90.62 79 ILE A N 1
ATOM 631 C CA . ILE A 1 79 ? 22.636 2.424 -34.337 1.00 90.62 79 ILE A CA 1
ATOM 632 C C . ILE A 1 79 ? 23.820 3.395 -34.382 1.00 90.62 79 ILE A C 1
ATOM 634 O O . ILE A 1 79 ? 23.664 4.593 -34.134 1.00 90.62 79 ILE A O 1
ATOM 638 N N . GLY A 1 80 ? 25.010 2.901 -34.731 1.00 88.00 80 GLY A N 1
ATOM 639 C CA . GLY A 1 80 ? 26.219 3.718 -34.772 1.00 88.00 80 GLY A CA 1
ATOM 640 C C . GLY A 1 80 ? 27.420 3.009 -35.384 1.00 88.00 80 GLY A C 1
ATOM 641 O O . GLY A 1 80 ? 27.363 1.827 -35.726 1.00 88.00 80 GLY A O 1
ATOM 642 N N . TYR A 1 81 ? 28.514 3.757 -35.532 1.00 87.69 81 TYR A N 1
ATOM 643 C CA . TYR A 1 81 ? 29.769 3.267 -36.099 1.00 87.69 81 TYR A CA 1
ATOM 644 C C . TYR A 1 81 ? 30.922 3.499 -35.129 1.00 87.69 81 TYR A C 1
ATOM 646 O O . TYR A 1 81 ? 31.153 4.628 -34.703 1.00 87.69 81 TYR A O 1
ATOM 654 N N . ILE A 1 82 ? 31.675 2.446 -34.841 1.00 87.19 82 ILE A N 1
ATOM 655 C CA . ILE A 1 82 ? 32.862 2.465 -33.990 1.00 87.19 82 ILE A CA 1
ATOM 656 C C . ILE A 1 82 ? 34.096 2.402 -34.893 1.00 87.19 82 ILE A C 1
ATOM 658 O O . ILE A 1 82 ? 34.141 1.623 -35.844 1.00 87.19 82 ILE A O 1
ATOM 662 N N . LYS A 1 83 ? 35.093 3.253 -34.630 1.00 79.00 83 LYS A N 1
ATOM 663 C CA . LYS A 1 83 ? 36.335 3.328 -35.427 1.00 79.00 83 LYS A CA 1
ATOM 664 C C . LYS A 1 83 ? 37.265 2.124 -35.205 1.00 79.00 83 LYS A C 1
ATOM 666 O O . LYS A 1 83 ? 38.154 1.863 -36.009 1.00 79.00 83 LYS A O 1
ATOM 671 N N . GLU A 1 84 ? 37.078 1.405 -34.109 1.00 71.31 84 GLU A N 1
ATOM 672 C CA . GLU A 1 84 ? 37.888 0.252 -33.727 1.00 71.31 84 GLU A CA 1
ATOM 673 C C . GLU A 1 84 ? 37.381 -1.032 -34.386 1.00 71.31 84 GLU A C 1
ATOM 675 O O . GLU A 1 84 ? 36.182 -1.276 -34.457 1.00 71.31 84 GLU A O 1
ATOM 680 N N . THR A 1 85 ? 38.309 -1.857 -34.872 1.00 67.38 85 THR A N 1
ATOM 681 C CA . THR A 1 85 ? 38.016 -3.138 -35.539 1.00 67.38 85 THR A CA 1
ATOM 682 C C . THR A 1 85 ? 38.289 -4.358 -34.661 1.00 67.38 85 THR A C 1
ATOM 684 O O . THR A 1 85 ? 38.066 -5.481 -35.104 1.00 67.38 85 THR A O 1
ATOM 687 N N . LYS A 1 86 ? 38.796 -4.150 -33.439 1.00 73.06 86 LYS A N 1
ATOM 688 C CA . LYS A 1 86 ? 39.144 -5.222 -32.492 1.00 73.06 86 LYS A CA 1
ATOM 689 C C . LYS A 1 86 ? 38.048 -5.524 -31.474 1.00 73.06 86 LYS A C 1
ATOM 691 O O . LYS A 1 86 ? 38.140 -6.548 -30.813 1.00 73.06 86 LYS A O 1
ATOM 696 N N . THR A 1 87 ? 37.057 -4.647 -31.352 1.00 78.69 87 THR A N 1
ATOM 697 C CA . THR A 1 87 ? 35.962 -4.811 -30.400 1.00 78.69 87 THR A CA 1
ATOM 698 C C . THR A 1 87 ? 35.103 -6.009 -30.783 1.00 78.69 87 THR A C 1
ATOM 700 O O . THR A 1 87 ? 34.737 -6.164 -31.952 1.00 78.69 87 THR A O 1
ATOM 703 N N . THR A 1 88 ? 34.784 -6.852 -29.806 1.00 85.06 88 THR A N 1
ATOM 704 C CA . THR A 1 88 ? 33.945 -8.040 -30.014 1.00 85.06 88 THR A CA 1
ATOM 705 C C . THR A 1 88 ? 32.469 -7.755 -29.728 1.00 85.06 88 THR A C 1
ATOM 707 O O . THR A 1 88 ? 32.122 -6.782 -29.057 1.00 85.06 88 THR A O 1
ATOM 710 N N . GLU A 1 89 ? 31.575 -8.600 -30.256 1.00 86.12 89 GLU A N 1
ATOM 711 C CA . GLU A 1 89 ? 30.135 -8.509 -29.963 1.00 86.12 89 GLU A CA 1
ATOM 712 C C . GLU A 1 89 ? 29.877 -8.664 -28.458 1.00 86.12 89 GLU A C 1
ATOM 714 O O . GLU A 1 89 ? 29.125 -7.882 -27.880 1.00 86.12 89 GLU A O 1
ATOM 719 N N . ASP A 1 90 ? 30.579 -9.597 -27.808 1.00 86.06 90 ASP A N 1
ATOM 720 C CA . ASP A 1 90 ? 30.469 -9.850 -26.369 1.00 86.06 90 ASP A CA 1
ATOM 721 C C . ASP A 1 90 ? 30.929 -8.655 -25.527 1.00 86.06 90 ASP A C 1
ATOM 723 O O . ASP A 1 90 ? 30.292 -8.322 -24.530 1.00 86.06 90 ASP A O 1
ATOM 727 N N . GLU A 1 91 ? 32.001 -7.968 -25.929 1.00 88.69 91 GLU A N 1
ATOM 728 C CA . GLU A 1 91 ? 32.447 -6.738 -25.264 1.00 88.69 91 GLU A CA 1
ATOM 729 C C . GLU A 1 91 ? 31.372 -5.650 -25.321 1.00 88.69 91 GLU A C 1
ATOM 731 O O . GLU A 1 91 ? 31.045 -5.064 -24.289 1.00 88.69 91 GLU A O 1
ATOM 736 N N . ILE A 1 92 ? 30.776 -5.406 -26.493 1.00 88.56 92 ILE A N 1
ATOM 737 C CA . ILE A 1 92 ? 29.696 -4.419 -26.631 1.00 88.56 92 ILE A CA 1
ATOM 738 C C . ILE A 1 92 ? 28.470 -4.833 -25.817 1.00 88.56 92 ILE A C 1
ATOM 740 O O . ILE A 1 92 ? 27.912 -4.000 -25.106 1.00 88.56 92 ILE A O 1
ATOM 744 N N . ASN A 1 93 ? 28.083 -6.108 -25.859 1.00 90.56 93 ASN A N 1
ATOM 745 C CA . ASN A 1 93 ? 26.953 -6.627 -25.088 1.00 90.56 93 ASN A CA 1
ATOM 746 C C . ASN A 1 93 ? 27.161 -6.447 -23.588 1.00 90.56 93 ASN A C 1
ATOM 748 O O . ASN A 1 93 ? 26.266 -5.968 -22.895 1.00 90.56 93 ASN A O 1
ATOM 752 N N . ASN A 1 94 ? 28.356 -6.763 -23.093 1.00 90.81 94 ASN A N 1
ATOM 753 C CA . ASN A 1 94 ? 28.707 -6.591 -21.689 1.00 90.81 94 ASN A CA 1
ATOM 754 C C . ASN A 1 94 ? 28.735 -5.115 -21.282 1.00 90.81 94 ASN A C 1
ATOM 756 O O . ASN A 1 94 ? 28.291 -4.792 -20.183 1.00 90.81 94 ASN A O 1
ATOM 760 N N . LEU A 1 95 ? 29.201 -4.211 -22.152 1.00 91.00 95 LEU A N 1
ATOM 761 C CA . LEU A 1 95 ? 29.169 -2.769 -21.892 1.00 91.00 95 LEU A CA 1
ATOM 762 C C . LEU A 1 95 ? 27.738 -2.224 -21.848 1.00 91.00 95 LEU A C 1
ATOM 764 O O . LEU A 1 95 ? 27.413 -1.461 -20.940 1.00 91.00 95 LEU A O 1
ATOM 768 N N . VAL A 1 96 ? 26.875 -2.635 -22.782 1.00 92.56 96 VAL A N 1
ATOM 769 C CA . VAL A 1 96 ? 25.447 -2.274 -22.783 1.00 92.56 96 VAL A CA 1
ATOM 770 C C . VAL A 1 96 ? 24.778 -2.803 -21.520 1.00 92.56 96 VAL A C 1
ATOM 772 O O . VAL A 1 96 ? 24.128 -2.043 -20.808 1.00 92.56 96 VAL A O 1
ATOM 775 N N . LEU A 1 97 ? 24.994 -4.076 -21.185 1.00 91.56 97 LEU A N 1
ATOM 776 C CA . LEU A 1 97 ? 24.434 -4.694 -19.989 1.00 91.56 97 LEU A CA 1
ATOM 777 C C . LEU A 1 97 ? 24.914 -3.997 -18.711 1.00 91.56 97 LEU A C 1
ATOM 779 O O . LEU A 1 97 ? 24.102 -3.687 -17.846 1.00 91.56 97 LEU A O 1
ATOM 783 N N . ALA A 1 98 ? 26.215 -3.726 -18.583 1.00 91.50 98 ALA A N 1
ATOM 784 C CA . ALA A 1 98 ? 26.778 -3.030 -17.429 1.00 91.50 98 ALA A CA 1
ATOM 785 C C . ALA A 1 98 ? 26.219 -1.610 -17.301 1.00 91.50 98 ALA A C 1
ATOM 787 O O . ALA A 1 98 ? 25.866 -1.188 -16.199 1.00 91.50 98 ALA A O 1
ATOM 788 N N . LYS A 1 99 ? 26.087 -0.894 -18.423 1.00 91.56 99 LYS A N 1
ATOM 789 C CA . LYS A 1 99 ? 25.535 0.459 -18.442 1.00 91.56 99 LYS A CA 1
ATOM 790 C C . LYS A 1 99 ? 24.057 0.474 -18.056 1.00 91.56 99 LYS A C 1
ATOM 792 O O . LYS A 1 99 ? 23.672 1.258 -17.198 1.00 91.56 99 LYS A O 1
ATOM 797 N N . LEU A 1 100 ? 23.254 -0.434 -18.610 1.00 91.94 100 LEU A N 1
ATOM 798 C CA . LEU A 1 100 ? 21.849 -0.583 -18.233 1.00 91.94 100 LEU A CA 1
ATOM 799 C C . LEU A 1 100 ? 21.704 -0.961 -16.752 1.00 91.94 100 LEU A C 1
ATOM 801 O O . LEU A 1 100 ? 20.899 -0.360 -16.048 1.00 91.94 100 LEU A O 1
ATOM 805 N N . LYS A 1 101 ? 22.515 -1.901 -16.243 1.00 91.75 101 LYS A N 1
ATOM 806 C CA . LYS A 1 101 ? 22.507 -2.280 -14.819 1.00 91.75 101 LYS A CA 1
ATOM 807 C C . LYS A 1 101 ? 22.869 -1.103 -13.916 1.00 91.75 101 LYS A C 1
ATOM 809 O O . LYS A 1 101 ? 22.295 -0.968 -12.843 1.00 91.75 101 LYS A O 1
ATOM 814 N N . GLN A 1 102 ? 23.798 -0.251 -14.346 1.00 90.81 102 GLN A N 1
ATOM 815 C CA . GLN A 1 102 ? 24.162 0.966 -13.626 1.00 90.81 102 GLN A CA 1
ATOM 816 C C . GLN A 1 102 ? 23.029 2.002 -13.631 1.00 90.81 102 GLN A C 1
ATOM 818 O O . GLN A 1 102 ? 22.776 2.616 -12.598 1.00 90.81 102 GLN A O 1
ATOM 823 N N . ASP A 1 103 ? 22.374 2.208 -14.774 1.00 87.00 103 ASP A N 1
ATOM 824 C CA . ASP A 1 103 ? 21.352 3.247 -14.936 1.00 87.00 103 ASP A CA 1
ATOM 825 C C . ASP A 1 103 ? 20.023 2.857 -14.263 1.00 87.00 103 ASP A C 1
ATOM 827 O O . ASP A 1 103 ? 19.362 3.703 -13.666 1.00 87.00 103 ASP A O 1
ATOM 831 N N . VAL A 1 104 ? 19.645 1.576 -14.328 1.00 87.62 104 VAL A N 1
ATOM 832 C CA . VAL A 1 104 ? 18.391 1.048 -13.760 1.00 87.62 104 VAL A CA 1
ATOM 833 C C . VAL A 1 104 ? 18.572 0.570 -12.314 1.00 87.62 104 VAL A C 1
ATOM 835 O O . VAL A 1 104 ? 17.643 0.643 -11.514 1.00 87.62 104 VAL A O 1
ATOM 838 N N . GLY A 1 105 ? 19.763 0.079 -11.957 1.00 86.81 105 GLY A N 1
ATOM 839 C CA . GLY A 1 105 ? 20.068 -0.450 -10.622 1.00 86.81 105 GLY A CA 1
ATOM 840 C C . GLY A 1 105 ? 19.587 -1.883 -10.364 1.00 86.81 105 GLY A C 1
ATOM 841 O O . GLY A 1 105 ? 19.697 -2.361 -9.237 1.00 86.81 105 GLY A O 1
ATOM 842 N N . ASN A 1 106 ? 19.083 -2.574 -11.390 1.00 88.81 106 ASN A N 1
ATOM 843 C CA . ASN A 1 106 ? 18.502 -3.915 -11.295 1.00 88.81 106 ASN A CA 1
ATOM 844 C C . ASN A 1 106 ? 19.271 -4.942 -12.133 1.00 88.81 106 ASN A C 1
ATOM 846 O O . ASN A 1 106 ? 20.101 -4.594 -12.974 1.00 88.81 106 ASN A O 1
ATOM 850 N N . ASN A 1 107 ? 18.973 -6.228 -11.931 1.00 90.00 107 ASN A N 1
ATOM 851 C CA . ASN A 1 107 ? 19.394 -7.266 -12.868 1.00 90.00 107 ASN A CA 1
ATOM 852 C C . ASN A 1 107 ? 18.623 -7.126 -14.180 1.00 90.00 107 ASN A C 1
ATOM 854 O O . ASN A 1 107 ? 17.440 -6.803 -14.172 1.00 90.00 107 ASN A O 1
ATOM 858 N N . ILE A 1 108 ? 19.307 -7.355 -15.301 1.00 93.62 108 ILE A N 1
ATOM 859 C CA . ILE A 1 108 ? 18.794 -7.070 -16.643 1.00 93.62 108 ILE A CA 1
ATOM 860 C C . ILE A 1 108 ? 19.098 -8.242 -17.563 1.00 93.62 108 ILE A C 1
ATOM 862 O O . ILE A 1 108 ? 20.189 -8.812 -17.492 1.00 93.62 108 ILE A O 1
ATOM 866 N N . GLU A 1 109 ? 18.148 -8.549 -18.439 1.00 91.44 109 GLU A N 1
ATOM 867 C CA . GLU A 1 109 ? 18.302 -9.459 -19.570 1.00 91.44 109 GLU A CA 1
ATOM 868 C C . GLU A 1 109 ? 17.902 -8.717 -20.841 1.00 91.44 109 GLU A C 1
ATOM 870 O O . GLU A 1 109 ? 16.786 -8.218 -20.970 1.00 91.44 109 GLU A O 1
ATOM 875 N N . ILE A 1 110 ? 18.842 -8.605 -21.775 1.00 91.50 110 ILE A N 1
ATOM 876 C CA . ILE A 1 110 ? 18.602 -7.955 -23.060 1.00 91.50 110 ILE A CA 1
ATOM 877 C C . ILE A 1 110 ? 17.827 -8.933 -23.948 1.00 91.50 110 ILE A C 1
ATOM 879 O O . ILE A 1 110 ? 18.272 -10.062 -24.151 1.00 91.50 110 ILE A O 1
ATOM 883 N N . ASN A 1 111 ? 16.690 -8.493 -24.486 1.00 89.94 111 ASN A N 1
ATOM 884 C CA . ASN A 1 111 ? 15.846 -9.319 -25.352 1.00 89.94 111 ASN A CA 1
ATOM 885 C C . ASN A 1 111 ? 16.345 -9.301 -26.808 1.00 89.94 111 ASN A C 1
ATOM 887 O O . ASN A 1 111 ? 16.178 -10.272 -27.547 1.00 89.94 111 ASN A O 1
ATOM 891 N N . ASP A 1 112 ? 16.968 -8.195 -27.216 1.00 89.06 112 ASP A N 1
ATOM 892 C CA . ASP A 1 112 ? 17.414 -7.979 -28.589 1.00 89.06 112 ASP A CA 1
ATOM 893 C C . ASP A 1 112 ? 18.805 -8.549 -28.867 1.00 89.06 112 ASP A C 1
ATOM 895 O O . ASP A 1 112 ? 19.715 -8.529 -28.035 1.00 89.06 112 ASP A O 1
ATOM 899 N N . LYS A 1 113 ? 19.017 -8.970 -30.115 1.00 88.62 113 LYS A N 1
ATOM 900 C CA . LYS A 1 113 ? 20.338 -9.392 -30.577 1.00 88.62 113 LYS A CA 1
ATOM 901 C C . LYS A 1 113 ? 21.131 -8.193 -31.091 1.00 88.62 113 LYS A C 1
ATOM 903 O O . LYS A 1 113 ? 20.757 -7.564 -32.084 1.00 88.62 113 LYS A O 1
ATOM 908 N N . ILE A 1 114 ? 22.272 -7.936 -30.464 1.00 89.94 114 ILE A N 1
ATOM 909 C CA . ILE A 1 114 ? 23.238 -6.923 -30.895 1.00 89.94 114 ILE A CA 1
ATOM 910 C C . ILE A 1 114 ? 24.334 -7.621 -31.711 1.00 89.94 114 ILE A C 1
ATOM 912 O O . ILE A 1 114 ? 24.879 -8.639 -31.290 1.00 89.94 114 ILE A O 1
ATOM 916 N N . THR A 1 115 ? 24.640 -7.089 -32.894 1.00 89.62 115 THR A N 1
ATOM 917 C CA . THR A 1 115 ? 25.650 -7.644 -33.813 1.00 89.62 115 THR A CA 1
ATOM 918 C C . THR A 1 115 ? 26.575 -6.563 -34.358 1.00 89.62 115 THR A C 1
ATOM 920 O O . THR A 1 115 ? 26.212 -5.383 -34.418 1.00 89.62 115 THR A O 1
ATOM 923 N N . LEU A 1 116 ? 27.771 -6.967 -34.791 1.00 88.06 116 LEU A N 1
ATOM 924 C CA . LEU A 1 116 ? 28.766 -6.081 -35.388 1.00 88.06 116 LEU A CA 1
ATOM 925 C C . LEU A 1 116 ? 28.961 -6.416 -36.870 1.00 88.06 116 LEU A C 1
ATOM 927 O O . LEU A 1 116 ? 29.421 -7.495 -37.238 1.00 88.06 116 LEU A O 1
ATOM 931 N N . LYS A 1 117 ? 28.647 -5.464 -37.755 1.00 87.50 117 LYS A N 1
ATOM 932 C CA . LYS A 1 117 ? 28.844 -5.613 -39.209 1.00 87.50 117 LYS A CA 1
ATOM 933 C C . LYS A 1 117 ? 30.005 -4.729 -39.670 1.00 87.50 117 LYS A C 1
ATOM 935 O O . LYS A 1 117 ? 30.017 -3.527 -39.413 1.00 87.50 117 LYS A O 1
ATOM 940 N N . SER A 1 118 ? 30.987 -5.288 -40.382 1.00 85.75 118 SER A N 1
ATOM 941 C CA . SER A 1 118 ? 32.120 -4.499 -40.895 1.00 85.75 118 SER A CA 1
ATOM 942 C C . SER A 1 118 ? 31.663 -3.435 -41.901 1.00 85.75 118 SER A C 1
ATOM 944 O O . SER A 1 118 ? 30.953 -3.745 -42.860 1.00 85.75 118 SER A O 1
ATOM 946 N N . ALA A 1 119 ? 32.123 -2.194 -41.735 1.00 80.75 119 ALA A N 1
ATOM 947 C CA . ALA A 1 119 ? 31.744 -1.051 -42.561 1.00 80.75 119 ALA A CA 1
ATOM 948 C C . ALA A 1 119 ? 32.962 -0.221 -43.013 1.00 80.75 119 ALA A C 1
ATOM 950 O O . ALA A 1 119 ? 33.985 -0.145 -42.336 1.00 80.75 119 ALA A O 1
ATOM 951 N N . GLY A 1 120 ? 32.850 0.428 -44.178 1.00 69.12 120 GLY A N 1
ATOM 952 C CA . GLY A 1 120 ? 33.841 1.405 -44.645 1.00 69.12 120 GLY A CA 1
ATOM 953 C C . GLY A 1 120 ? 33.738 2.708 -43.849 1.00 69.12 120 GLY A C 1
ATOM 954 O O . GLY A 1 120 ? 32.670 3.318 -43.810 1.00 69.12 120 GLY A O 1
ATOM 955 N N . GLY A 1 121 ? 34.830 3.125 -43.203 1.00 61.78 121 GLY A N 1
ATOM 956 C CA . GLY A 1 121 ? 34.842 4.266 -42.276 1.00 61.78 121 GLY A CA 1
ATOM 957 C C . GLY A 1 121 ? 34.977 5.645 -42.934 1.00 61.78 121 GLY A C 1
ATOM 958 O O . GLY A 1 121 ? 34.707 6.648 -42.289 1.00 61.78 121 GLY A O 1
ATOM 959 N N . PHE A 1 122 ? 35.370 5.724 -44.211 1.00 56.25 122 PHE A N 1
ATOM 960 C CA . PHE A 1 122 ? 35.790 6.991 -44.834 1.00 56.25 122 PHE A CA 1
ATOM 961 C C . PHE A 1 122 ? 34.652 8.015 -45.018 1.00 56.25 122 PHE A C 1
ATOM 963 O O . PHE A 1 122 ? 34.883 9.216 -44.933 1.00 56.25 122 PHE A O 1
ATOM 970 N N . PHE A 1 123 ? 33.417 7.546 -45.224 1.00 55.84 123 PHE A N 1
ATOM 971 C CA . PHE A 1 123 ? 32.230 8.397 -45.414 1.00 55.84 123 PHE A CA 1
ATOM 972 C C . PHE A 1 123 ? 31.239 8.331 -44.245 1.00 55.84 123 PHE A C 1
ATOM 974 O O . PHE A 1 123 ? 30.147 8.890 -44.323 1.00 55.84 123 PHE A O 1
ATOM 981 N N . LYS A 1 124 ? 31.588 7.623 -43.166 1.00 70.19 124 LYS A N 1
ATOM 982 C CA . LYS A 1 124 ? 30.692 7.383 -42.035 1.00 70.19 124 LYS A CA 1
ATOM 983 C C . LYS A 1 124 ? 31.222 8.098 -40.803 1.00 70.19 124 LYS A C 1
ATOM 985 O O . LYS A 1 124 ? 32.388 7.956 -40.452 1.00 70.19 124 LYS A O 1
ATOM 990 N N . LYS A 1 125 ? 30.357 8.859 -40.130 1.00 78.06 125 LYS A N 1
ATOM 991 C CA . LYS A 1 125 ? 30.696 9.509 -38.862 1.00 78.06 125 LYS A CA 1
ATOM 992 C C . LYS A 1 125 ? 30.902 8.426 -37.797 1.00 78.06 125 LYS A C 1
ATOM 994 O O . LYS A 1 125 ? 29.932 7.837 -37.331 1.00 78.06 125 LYS A O 1
ATOM 999 N N . THR A 1 126 ? 32.159 8.134 -37.466 1.00 78.50 126 THR A N 1
ATOM 1000 C CA . THR A 1 126 ? 32.518 7.216 -36.378 1.00 78.50 126 THR A CA 1
ATOM 1001 C C . THR A 1 126 ? 32.473 7.941 -35.040 1.00 78.50 126 THR A C 1
ATOM 1003 O O . THR A 1 126 ? 32.963 9.066 -34.935 1.00 78.50 126 THR A O 1
ATOM 1006 N N . GLU A 1 127 ? 31.931 7.284 -34.027 1.00 82.88 127 GLU A N 1
ATOM 1007 C CA . GLU A 1 127 ? 31.757 7.800 -32.670 1.00 82.88 127 GLU A CA 1
ATOM 1008 C C . GLU A 1 127 ? 32.574 6.968 -31.668 1.00 82.88 127 GLU A C 1
ATOM 1010 O O . GLU A 1 127 ? 33.109 5.907 -32.007 1.00 82.88 127 GLU A O 1
ATOM 1015 N N . ASN A 1 128 ? 32.705 7.470 -30.436 1.00 84.44 128 ASN A N 1
ATOM 1016 C CA . ASN A 1 128 ? 33.320 6.718 -29.338 1.00 84.44 128 ASN A CA 1
ATOM 1017 C C . ASN A 1 128 ? 32.407 5.523 -28.971 1.00 84.44 128 ASN A C 1
ATOM 1019 O O . ASN A 1 128 ? 31.192 5.734 -28.885 1.00 84.44 128 ASN A O 1
ATOM 1023 N N . PRO A 1 129 ? 32.948 4.308 -28.737 1.00 84.06 129 PRO A N 1
ATOM 1024 C CA . PRO A 1 129 ? 32.201 3.167 -28.204 1.00 84.06 129 PRO A CA 1
ATOM 1025 C C . PRO A 1 129 ? 31.164 3.514 -27.128 1.00 84.06 129 PRO A C 1
ATOM 1027 O O . PRO A 1 129 ? 30.015 3.102 -27.246 1.00 84.06 129 PRO A O 1
ATOM 1030 N N . GLU A 1 130 ? 31.513 4.340 -26.139 1.00 86.06 130 GLU A N 1
ATOM 1031 C CA . GLU A 1 130 ? 30.599 4.725 -25.050 1.00 86.06 130 GLU A CA 1
ATOM 1032 C C . GLU A 1 130 ? 29.355 5.484 -25.543 1.00 86.06 130 GLU A C 1
ATOM 1034 O O . GLU A 1 130 ? 28.247 5.274 -25.050 1.00 86.06 130 GLU A O 1
ATOM 1039 N N . GLN A 1 131 ? 29.517 6.346 -26.552 1.00 86.69 131 GLN A N 1
ATOM 1040 C CA . GLN A 1 131 ? 28.406 7.101 -27.140 1.00 86.69 131 GLN A CA 1
ATOM 1041 C C . GLN A 1 131 ? 27.473 6.184 -27.929 1.00 86.69 131 GLN A C 1
ATOM 1043 O O . GLN A 1 131 ? 26.254 6.345 -27.877 1.00 86.69 131 GLN A O 1
ATOM 1048 N N . VAL A 1 132 ? 28.041 5.211 -28.645 1.00 88.19 132 VAL A N 1
ATOM 1049 C CA . VAL A 1 132 ? 27.254 4.219 -29.379 1.00 88.19 132 VAL A CA 1
ATOM 1050 C C . VAL A 1 132 ? 26.507 3.313 -28.400 1.00 88.19 132 VAL A C 1
ATOM 1052 O O . VAL A 1 132 ? 25.316 3.096 -28.590 1.00 88.19 132 VAL A O 1
ATOM 1055 N N . VAL A 1 133 ? 27.153 2.868 -27.317 1.00 89.94 133 VAL A N 1
ATOM 1056 C CA . VAL A 1 133 ? 26.516 2.097 -26.235 1.00 89.94 133 VAL A CA 1
ATOM 1057 C C . VAL A 1 133 ? 25.348 2.869 -25.623 1.00 89.94 133 VAL A C 1
ATOM 1059 O O . VAL A 1 133 ? 24.262 2.314 -25.519 1.00 89.94 133 VAL A O 1
ATOM 1062 N N . ALA A 1 134 ? 25.505 4.159 -25.310 1.00 90.06 134 ALA A N 1
ATOM 1063 C CA . ALA A 1 134 ? 24.406 4.971 -24.780 1.00 90.06 134 ALA A CA 1
ATOM 1064 C C . ALA A 1 134 ? 23.200 5.040 -25.739 1.00 90.06 134 ALA A C 1
ATOM 1066 O O . ALA A 1 134 ? 22.055 4.958 -25.299 1.00 90.06 134 ALA A O 1
ATOM 1067 N N . LYS A 1 135 ? 23.442 5.139 -27.054 1.00 90.69 135 LYS A N 1
ATOM 1068 C CA . LYS A 1 135 ? 22.375 5.083 -28.069 1.00 90.69 135 LYS A CA 1
ATOM 1069 C C . LYS A 1 135 ? 21.730 3.702 -28.164 1.00 90.69 135 LYS A C 1
ATOM 1071 O O . LYS A 1 135 ? 20.524 3.614 -28.371 1.00 90.69 135 LYS A O 1
ATOM 1076 N N . VAL A 1 136 ? 22.517 2.636 -28.020 1.00 90.81 136 VAL A N 1
ATOM 1077 C CA . VAL A 1 136 ? 22.005 1.260 -27.980 1.00 90.81 136 VAL A CA 1
ATOM 1078 C C . VAL A 1 136 ? 21.113 1.069 -26.755 1.00 90.81 136 VAL A C 1
ATOM 1080 O O . VAL A 1 136 ? 19.988 0.615 -26.918 1.00 90.81 136 VAL A O 1
ATOM 1083 N N . CYS A 1 137 ? 21.538 1.511 -25.566 1.00 90.81 137 CYS A N 1
ATOM 1084 C CA . CYS A 1 137 ? 20.743 1.439 -24.334 1.00 90.81 137 CYS A CA 1
ATOM 1085 C C . CYS A 1 137 ? 19.368 2.120 -24.454 1.00 90.81 137 CYS A C 1
ATOM 1087 O O . CYS A 1 137 ? 18.417 1.685 -23.818 1.00 90.81 137 CYS A O 1
ATOM 1089 N N . GLN A 1 138 ? 19.247 3.174 -25.268 1.00 88.69 138 GLN A N 1
ATOM 1090 C CA . GLN A 1 138 ? 17.978 3.883 -25.492 1.00 88.69 138 GLN A CA 1
ATOM 1091 C C . GLN A 1 138 ? 17.013 3.151 -26.432 1.00 88.69 138 GLN A C 1
ATOM 1093 O O . GLN A 1 138 ? 15.822 3.453 -26.431 1.00 88.69 138 GLN A O 1
ATOM 1098 N N . LYS A 1 139 ? 17.520 2.247 -27.275 1.00 89.06 139 LYS A N 1
ATOM 1099 C CA . LYS A 1 139 ? 16.731 1.555 -28.304 1.00 89.06 139 LYS A CA 1
ATOM 1100 C C . LYS A 1 139 ? 16.482 0.088 -28.003 1.00 89.06 139 LYS A C 1
ATOM 1102 O O . LYS A 1 139 ? 15.527 -0.474 -28.525 1.00 89.06 139 LYS A O 1
ATOM 1107 N N . VAL A 1 140 ? 17.364 -0.522 -27.227 1.00 91.31 140 VAL A N 1
ATOM 1108 C CA . VAL A 1 140 ? 17.309 -1.942 -26.926 1.00 91.31 140 VAL A CA 1
ATOM 1109 C C . VAL A 1 140 ? 16.130 -2.246 -26.004 1.00 91.31 140 VAL A C 1
ATOM 1111 O O . VAL A 1 140 ? 15.902 -1.553 -25.011 1.00 91.31 140 VAL A O 1
ATOM 1114 N N . SER A 1 141 ? 15.386 -3.294 -26.330 1.00 91.75 141 SER A N 1
ATOM 1115 C CA . SER A 1 141 ? 14.382 -3.876 -25.455 1.00 91.75 141 SER A CA 1
ATOM 1116 C C . SER A 1 141 ? 15.050 -4.831 -24.464 1.00 91.75 141 SER A C 1
ATOM 1118 O O . SER A 1 141 ? 15.934 -5.626 -24.807 1.00 91.75 141 SER A O 1
ATOM 1120 N N . TYR A 1 142 ? 14.663 -4.722 -23.197 1.00 93.00 142 TYR A N 1
ATOM 1121 C CA . TYR A 1 142 ? 15.219 -5.539 -22.129 1.00 93.00 142 TYR A CA 1
ATOM 1122 C C . TYR A 1 142 ? 14.186 -5.796 -21.040 1.00 93.00 142 TYR A C 1
ATOM 1124 O O . TYR A 1 142 ? 13.310 -4.968 -20.764 1.00 93.00 142 TYR A O 1
ATOM 1132 N N . ASN A 1 143 ? 14.341 -6.945 -20.397 1.00 93.62 143 ASN A N 1
ATOM 1133 C CA . ASN A 1 143 ? 13.661 -7.260 -19.161 1.00 93.62 143 ASN A CA 1
ATOM 1134 C C . ASN A 1 143 ? 14.547 -6.876 -17.979 1.00 93.62 143 ASN A C 1
ATOM 1136 O O . ASN A 1 143 ? 15.775 -6.958 -18.047 1.00 93.62 143 ASN A O 1
ATOM 1140 N N . GLN A 1 144 ? 13.918 -6.475 -16.885 1.00 94.31 144 GLN A N 1
ATOM 1141 C CA . GLN A 1 144 ? 14.586 -6.175 -15.630 1.00 94.31 144 GLN A CA 1
ATOM 1142 C C . GLN A 1 144 ? 13.917 -6.898 -14.459 1.00 94.31 144 GLN A C 1
ATOM 1144 O O . GLN A 1 144 ? 12.707 -7.135 -14.464 1.00 94.31 144 GLN A O 1
ATOM 1149 N N . GLU A 1 145 ? 14.715 -7.225 -13.444 1.00 95.00 145 GLU A N 1
ATOM 1150 C CA . GLU A 1 145 ? 14.224 -7.678 -12.144 1.00 95.00 145 GLU A CA 1
ATOM 1151 C C . GLU A 1 145 ? 13.583 -6.492 -11.423 1.00 95.00 145 GLU A C 1
ATOM 1153 O O . GLU A 1 145 ? 14.277 -5.609 -10.927 1.00 95.00 145 GLU A O 1
ATOM 1158 N N . ALA A 1 146 ? 12.258 -6.481 -11.374 1.00 96.12 146 ALA A N 1
ATOM 1159 C CA . ALA A 1 146 ? 11.455 -5.444 -10.752 1.00 96.12 146 ALA A CA 1
ATOM 1160 C C . ALA A 1 146 ? 10.664 -6.009 -9.562 1.00 96.12 146 ALA A C 1
ATOM 1162 O O . ALA A 1 146 ? 10.624 -7.221 -9.319 1.00 96.12 146 ALA A O 1
ATOM 1163 N N . THR A 1 147 ? 10.003 -5.124 -8.819 1.00 96.88 147 THR A N 1
ATOM 1164 C CA . THR A 1 147 ? 9.136 -5.501 -7.701 1.00 96.88 147 THR A CA 1
ATOM 1165 C C . THR A 1 147 ? 7.679 -5.284 -8.070 1.00 96.88 147 THR A C 1
ATOM 1167 O O . THR A 1 147 ? 7.257 -4.159 -8.328 1.00 96.88 147 THR A O 1
ATOM 1170 N N . THR A 1 148 ? 6.885 -6.349 -8.034 1.00 97.19 148 THR A N 1
ATOM 1171 C CA . THR A 1 148 ? 5.433 -6.270 -8.185 1.00 97.19 148 THR A CA 1
ATOM 1172 C C . THR A 1 148 ? 4.760 -6.111 -6.824 1.00 97.19 148 THR A C 1
ATOM 1174 O O . THR A 1 148 ? 5.126 -6.778 -5.851 1.00 97.19 148 THR A O 1
ATOM 1177 N N . ILE A 1 149 ? 3.789 -5.205 -6.744 1.00 97.19 149 ILE A N 1
ATOM 1178 C CA . ILE A 1 149 ? 2.905 -5.031 -5.595 1.00 97.19 149 ILE A CA 1
ATOM 1179 C C . ILE A 1 149 ? 1.725 -5.977 -5.787 1.00 97.19 149 ILE A C 1
ATOM 1181 O O . ILE A 1 149 ? 1.007 -5.913 -6.787 1.00 97.19 149 ILE A O 1
ATOM 1185 N N . LEU A 1 150 ? 1.541 -6.860 -4.810 1.00 95.81 150 LEU A N 1
ATOM 1186 C CA . LEU A 1 150 ? 0.501 -7.873 -4.791 1.00 95.81 150 LEU A CA 1
ATOM 1187 C C . LEU A 1 150 ? -0.585 -7.455 -3.807 1.00 95.81 150 LEU A C 1
ATOM 1189 O O . LEU A 1 150 ? -0.321 -7.300 -2.614 1.00 95.81 150 LEU A O 1
ATOM 1193 N N . VAL A 1 151 ? -1.811 -7.336 -4.295 1.00 94.88 151 VAL A N 1
ATOM 1194 C CA . VAL A 1 151 ? -2.991 -7.049 -3.479 1.00 94.88 151 VAL A CA 1
ATOM 1195 C C . VAL A 1 151 ? -3.798 -8.337 -3.374 1.00 94.88 151 VAL A C 1
ATOM 1197 O O . VAL A 1 151 ? -4.219 -8.884 -4.392 1.00 94.88 151 VAL A O 1
ATOM 1200 N N . GLU A 1 152 ? -3.932 -8.878 -2.159 1.00 92.38 152 GLU A N 1
ATOM 1201 C CA . GLU A 1 152 ? -4.569 -10.189 -1.918 1.00 92.38 152 GLU A CA 1
ATOM 1202 C C . GLU A 1 152 ? -3.991 -11.325 -2.794 1.00 92.38 152 GLU A C 1
ATOM 1204 O O . GLU A 1 152 ? -4.693 -12.231 -3.241 1.00 92.38 152 GLU A O 1
ATOM 1209 N N . GLY A 1 153 ? -2.686 -11.260 -3.078 1.00 89.69 153 GLY A N 1
ATOM 1210 C CA . GLY A 1 153 ? -1.975 -12.244 -3.901 1.00 89.69 153 GLY A CA 1
ATOM 1211 C C . GLY A 1 153 ? -2.096 -12.053 -5.418 1.00 89.69 153 GLY A C 1
ATOM 1212 O O . GLY A 1 153 ? -1.513 -12.842 -6.156 1.00 89.69 153 GLY A O 1
ATOM 1213 N N . LYS A 1 154 ? -2.800 -11.020 -5.901 1.00 93.25 154 LYS A N 1
ATOM 1214 C CA . LYS A 1 154 ? -2.895 -10.679 -7.332 1.00 93.25 154 LYS A CA 1
ATOM 1215 C C . LYS A 1 154 ? -1.970 -9.518 -7.685 1.00 93.25 154 LYS A C 1
ATOM 1217 O O . LYS A 1 154 ? -1.872 -8.560 -6.922 1.00 93.25 154 LYS A O 1
ATOM 1222 N N . GLU A 1 155 ? -1.326 -9.591 -8.848 1.00 94.50 155 GLU A N 1
ATOM 1223 C CA . GLU A 1 155 ? -0.492 -8.506 -9.382 1.00 94.50 155 GLU A CA 1
ATOM 1224 C C . GLU A 1 155 ? -1.331 -7.247 -9.605 1.00 94.50 155 GLU A C 1
ATOM 1226 O O . GLU A 1 155 ? -2.339 -7.279 -10.312 1.00 94.50 155 GLU A O 1
ATOM 1231 N N . PHE A 1 156 ? -0.920 -6.146 -8.974 1.00 94.19 156 PHE A N 1
ATOM 1232 C CA . PHE A 1 156 ? -1.612 -4.864 -9.065 1.00 94.19 156 PHE A CA 1
ATOM 1233 C C . PHE A 1 156 ? -0.821 -3.862 -9.910 1.00 94.19 156 PHE A C 1
ATOM 1235 O O . PHE A 1 156 ? -1.333 -3.333 -10.895 1.00 94.19 156 PHE A O 1
ATOM 1242 N N . CYS A 1 157 ? 0.444 -3.622 -9.562 1.00 95.31 157 CYS A N 1
ATOM 1243 C CA . CYS A 1 157 ? 1.365 -2.809 -10.356 1.00 95.31 157 CYS A CA 1
ATOM 1244 C C . CYS A 1 157 ? 2.817 -3.231 -10.110 1.00 95.31 157 CYS A C 1
ATOM 1246 O O . CYS A 1 157 ? 3.127 -3.843 -9.089 1.00 95.31 157 CYS A O 1
ATOM 1248 N N . THR A 1 158 ? 3.713 -2.901 -11.041 1.00 97.31 158 THR A N 1
ATOM 1249 C CA . THR A 1 158 ? 5.138 -3.240 -10.943 1.00 97.31 158 THR A CA 1
ATOM 1250 C C . THR A 1 158 ? 5.977 -1.975 -10.949 1.00 97.31 158 THR A C 1
ATOM 1252 O O . THR A 1 158 ? 5.754 -1.090 -11.766 1.00 97.31 158 THR A O 1
ATOM 1255 N N . VAL A 1 159 ? 6.940 -1.894 -10.038 1.00 97.12 159 VAL A N 1
ATOM 1256 C CA . VAL A 1 159 ? 7.837 -0.750 -9.846 1.00 97.12 159 VAL A CA 1
ATOM 1257 C C . VAL A 1 159 ? 9.287 -1.212 -9.832 1.00 97.12 159 VAL A C 1
ATOM 1259 O O . VAL A 1 159 ? 9.566 -2.394 -9.639 1.00 97.12 159 VAL A O 1
ATOM 1262 N N . ALA A 1 160 ? 10.216 -0.274 -10.017 1.00 94.44 160 ALA A N 1
ATOM 1263 C CA . ALA A 1 160 ? 11.629 -0.584 -10.220 1.00 94.44 160 ALA A CA 1
ATOM 1264 C C . ALA A 1 160 ? 12.220 -1.499 -9.136 1.00 94.44 160 ALA A C 1
ATOM 1266 O O . ALA A 1 160 ? 12.925 -2.444 -9.457 1.00 94.44 160 ALA A O 1
ATOM 1267 N N . ASN A 1 161 ? 11.941 -1.260 -7.855 1.00 94.75 161 ASN A N 1
ATOM 1268 C CA . ASN A 1 161 ? 12.502 -2.063 -6.770 1.00 94.75 161 ASN A CA 1
ATOM 1269 C C . ASN A 1 161 ? 11.622 -2.024 -5.510 1.00 94.75 161 ASN A C 1
ATOM 1271 O O . ASN A 1 161 ? 10.570 -1.386 -5.465 1.00 94.75 161 ASN A O 1
ATOM 1275 N N . VAL A 1 162 ? 12.045 -2.745 -4.466 1.00 94.94 162 VAL A N 1
ATOM 1276 C CA . VAL A 1 162 ? 11.301 -2.843 -3.197 1.00 94.94 162 VAL A CA 1
ATOM 1277 C C . VAL A 1 162 ? 11.184 -1.489 -2.491 1.00 94.94 162 VAL A C 1
ATOM 1279 O O . VAL A 1 162 ? 10.151 -1.214 -1.883 1.00 94.94 162 VAL A O 1
ATOM 1282 N N . GLU A 1 163 ? 12.195 -0.626 -2.595 1.00 94.94 163 GLU A N 1
ATOM 1283 C CA . GLU A 1 163 ? 12.147 0.706 -1.983 1.00 94.94 163 GLU A CA 1
ATOM 1284 C C . GLU A 1 163 ? 11.130 1.608 -2.678 1.00 94.94 163 GLU A C 1
ATOM 1286 O O . GLU A 1 163 ? 10.324 2.238 -1.997 1.00 94.94 163 GLU A O 1
ATOM 1291 N N . ALA A 1 164 ? 11.086 1.581 -4.012 1.00 96.00 164 ALA A N 1
ATOM 1292 C CA . ALA A 1 164 ? 10.075 2.270 -4.807 1.00 96.00 164 ALA A CA 1
ATOM 1293 C C . ALA A 1 164 ? 8.656 1.784 -4.460 1.00 96.00 164 ALA A C 1
ATOM 1295 O O . ALA A 1 164 ? 7.739 2.592 -4.333 1.00 96.00 164 ALA A O 1
ATOM 1296 N N . ALA A 1 165 ? 8.469 0.477 -4.234 1.00 96.62 165 ALA A N 1
ATOM 1297 C CA . ALA A 1 165 ? 7.179 -0.071 -3.803 1.00 96.62 165 ALA A CA 1
ATOM 1298 C C . ALA A 1 165 ? 6.777 0.451 -2.418 1.00 96.62 165 ALA A C 1
ATOM 1300 O O . ALA A 1 165 ? 5.647 0.892 -2.207 1.00 96.62 165 ALA A O 1
ATOM 1301 N N . ARG A 1 166 ? 7.719 0.432 -1.469 1.00 96.19 166 ARG A N 1
ATOM 1302 C CA . ARG A 1 166 ? 7.508 0.935 -0.108 1.00 96.19 166 ARG A CA 1
ATOM 1303 C C . ARG A 1 166 ? 7.202 2.432 -0.105 1.00 96.19 166 ARG A C 1
ATOM 1305 O O . ARG A 1 166 ? 6.356 2.878 0.670 1.00 96.19 166 ARG A O 1
ATOM 1312 N N . GLU A 1 167 ? 7.891 3.200 -0.940 1.00 97.06 167 GLU A N 1
ATOM 1313 C CA . GLU A 1 167 ? 7.659 4.628 -1.127 1.00 97.06 167 GLU A CA 1
ATOM 1314 C C . GLU A 1 167 ? 6.265 4.888 -1.696 1.00 97.06 167 GLU A C 1
ATOM 1316 O O . GLU A 1 167 ? 5.489 5.590 -1.051 1.00 97.06 167 GLU A O 1
ATOM 1321 N N . ALA A 1 168 ? 5.887 4.227 -2.794 1.00 96.94 168 ALA A N 1
ATOM 1322 C CA . ALA A 1 168 ? 4.569 4.387 -3.405 1.00 96.94 168 ALA A CA 1
ATOM 1323 C C . ALA A 1 168 ? 3.421 4.069 -2.426 1.00 96.94 168 ALA A C 1
ATOM 1325 O O . ALA A 1 168 ? 2.449 4.822 -2.316 1.00 96.94 168 ALA A O 1
ATOM 1326 N N . LEU A 1 169 ? 3.541 2.987 -1.648 1.00 96.00 169 LEU A N 1
ATOM 1327 C CA . LEU A 1 169 ? 2.560 2.630 -0.615 1.00 96.00 169 LEU A CA 1
ATOM 1328 C C . LEU A 1 169 ? 2.485 3.687 0.497 1.00 96.00 169 LEU A C 1
ATOM 1330 O O . LEU A 1 169 ? 1.395 4.078 0.919 1.00 96.00 169 LEU A O 1
ATOM 1334 N N . LYS A 1 170 ? 3.638 4.184 0.959 1.00 95.75 170 LYS A N 1
ATOM 1335 C CA . LYS A 1 170 ? 3.715 5.223 1.993 1.00 95.75 170 LYS A CA 1
ATOM 1336 C C . LYS A 1 170 ? 3.110 6.543 1.518 1.00 95.75 170 LYS A C 1
ATOM 1338 O O . LYS A 1 170 ? 2.382 7.185 2.274 1.00 95.75 170 LYS A O 1
ATOM 1343 N N . GLU A 1 171 ? 3.417 6.966 0.298 1.00 95.69 171 GLU A N 1
ATOM 1344 C CA . GLU A 1 171 ? 2.881 8.198 -0.279 1.00 95.69 171 GLU A CA 1
ATOM 1345 C C . GLU A 1 171 ? 1.375 8.113 -0.508 1.00 95.69 171 GLU A C 1
ATOM 1347 O O . GLU A 1 171 ? 0.658 9.060 -0.179 1.00 95.69 171 GLU A O 1
ATOM 1352 N N . THR A 1 172 ? 0.879 6.952 -0.942 1.00 94.69 172 THR A N 1
ATOM 1353 C CA . THR A 1 172 ? -0.561 6.680 -1.056 1.00 94.69 172 THR A CA 1
ATOM 1354 C C . THR A 1 172 ? -1.273 6.879 0.286 1.00 94.69 172 THR A C 1
ATOM 1356 O O . THR A 1 172 ? -2.260 7.610 0.364 1.00 94.69 172 THR A O 1
ATOM 1359 N N . LEU A 1 173 ? -0.745 6.300 1.373 1.00 93.81 173 LEU A N 1
ATOM 1360 C CA . LEU A 1 173 ? -1.313 6.468 2.718 1.00 93.81 173 LEU A CA 1
ATOM 1361 C C . LEU A 1 173 ? -1.214 7.914 3.226 1.00 93.81 173 LEU A C 1
ATOM 1363 O O . LEU A 1 173 ? -2.108 8.384 3.924 1.00 93.81 173 LEU A O 1
ATOM 1367 N N . LYS A 1 174 ? -0.154 8.644 2.862 1.00 91.50 174 LYS A N 1
ATOM 1368 C CA . LYS A 1 174 ? 0.026 10.060 3.223 1.00 91.50 174 LYS A CA 1
ATOM 1369 C C . LYS A 1 174 ? -0.958 10.981 2.495 1.00 91.50 174 LYS A C 1
ATOM 1371 O O . LYS A 1 174 ? -1.370 11.990 3.063 1.00 91.50 174 LYS A O 1
ATOM 1376 N N . ALA A 1 175 ? -1.314 10.659 1.253 1.00 90.12 175 ALA A N 1
ATOM 1377 C CA . ALA A 1 175 ? -2.276 11.424 0.462 1.00 90.12 175 ALA A CA 1
ATOM 1378 C C . ALA A 1 175 ? -3.722 11.263 0.967 1.00 90.12 175 ALA A C 1
ATOM 1380 O O . ALA A 1 175 ? -4.572 12.119 0.705 1.00 90.12 175 ALA A O 1
ATOM 1381 N N . TYR A 1 176 ? -4.009 10.189 1.708 1.00 90.19 176 TYR A N 1
ATOM 1382 C CA . TYR A 1 176 ? -5.331 9.943 2.265 1.00 90.19 176 TYR A CA 1
ATOM 1383 C C . TYR A 1 176 ? -5.700 10.962 3.352 1.00 90.19 176 TYR A C 1
ATOM 1385 O O . TYR A 1 176 ? -4.963 11.195 4.312 1.00 90.19 176 TYR A O 1
ATOM 1393 N N . LYS A 1 177 ? -6.894 11.553 3.228 1.00 86.50 177 LYS A N 1
ATOM 1394 C CA . LYS A 1 177 ? -7.439 12.489 4.218 1.00 86.50 177 LYS A CA 1
ATOM 1395 C C . LYS A 1 177 ? -7.952 11.719 5.429 1.00 86.50 177 LYS A C 1
ATOM 1397 O O . LYS A 1 177 ? -9.090 11.259 5.459 1.00 86.50 177 LYS A O 1
ATOM 1402 N N . VAL A 1 178 ? -7.091 11.604 6.432 1.00 85.06 178 VAL A N 1
ATOM 1403 C CA . VAL A 1 178 ? -7.391 10.915 7.687 1.00 85.06 178 VAL A CA 1
ATOM 1404 C C . VAL A 1 178 ? -8.543 11.623 8.420 1.00 85.06 178 VAL A C 1
ATOM 1406 O O . VAL A 1 178 ? -8.461 12.835 8.645 1.00 85.06 178 VAL A O 1
ATOM 1409 N N . PRO A 1 179 ? -9.608 10.903 8.819 1.00 82.31 179 PRO A N 1
ATOM 1410 C CA . PRO A 1 179 ? -10.674 11.470 9.636 1.00 82.31 179 PRO A CA 1
ATOM 1411 C C . PRO A 1 179 ? -10.139 12.053 10.951 1.00 82.31 179 PRO A C 1
ATOM 1413 O O . PRO A 1 179 ? -9.273 11.463 11.605 1.00 82.31 179 PRO A O 1
ATOM 1416 N N . ALA A 1 180 ? -10.671 13.205 11.364 1.00 81.25 180 ALA A N 1
ATOM 1417 C CA . ALA A 1 180 ? -10.229 13.888 12.576 1.00 81.25 180 ALA A CA 1
ATOM 1418 C C . ALA A 1 180 ? -10.336 12.981 13.818 1.00 81.25 180 ALA A C 1
ATOM 1420 O O . ALA A 1 180 ? -11.350 12.319 14.040 1.00 81.25 180 ALA A O 1
ATOM 1421 N N . GLY A 1 181 ? -9.281 12.965 14.637 1.00 81.19 181 GLY A N 1
ATOM 1422 C CA . GLY A 1 181 ? -9.223 12.152 15.856 1.00 81.19 181 GLY A CA 1
ATOM 1423 C C . GLY A 1 181 ? -8.962 10.658 15.627 1.00 81.19 181 GLY A C 1
ATOM 1424 O O . GLY A 1 181 ? -9.108 9.880 16.568 1.00 81.19 181 GLY A O 1
ATOM 1425 N N . THR A 1 182 ? -8.581 10.245 14.413 1.00 85.38 182 THR A N 1
ATOM 1426 C CA . THR A 1 182 ? -8.123 8.875 14.133 1.00 85.38 182 THR A CA 1
ATOM 1427 C C . THR A 1 182 ? -6.598 8.795 14.008 1.00 85.38 182 THR A C 1
ATOM 1429 O O . THR A 1 182 ? -5.922 9.789 13.746 1.00 85.38 182 THR A O 1
ATOM 1432 N N . ALA A 1 183 ? -6.050 7.609 14.268 1.00 87.56 183 ALA A N 1
ATOM 1433 C CA . ALA A 1 183 ? -4.638 7.278 14.122 1.00 87.56 183 ALA A CA 1
ATOM 1434 C C . ALA A 1 183 ? -4.207 7.243 12.644 1.00 87.56 183 ALA A C 1
ATOM 1436 O O . ALA A 1 183 ? -5.030 7.374 11.737 1.00 87.56 183 ALA A O 1
ATOM 1437 N N . GLN A 1 184 ? -2.904 7.046 12.410 1.00 85.75 184 GLN A N 1
ATOM 1438 C CA . GLN A 1 184 ? -2.344 6.957 11.060 1.00 85.75 184 GLN A CA 1
ATOM 1439 C C . GLN A 1 184 ? -3.035 5.861 10.225 1.00 85.75 184 GLN A C 1
ATOM 1441 O O . GLN A 1 184 ? -3.364 4.803 10.769 1.00 85.75 184 GLN A O 1
ATOM 1446 N N . PRO A 1 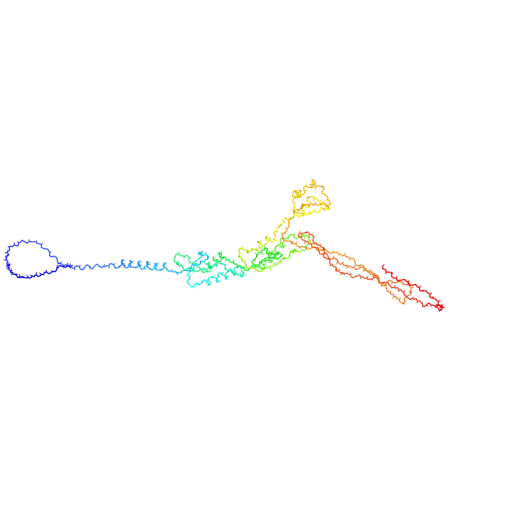185 ? -3.259 6.115 8.925 1.00 93.50 185 PRO A N 1
ATOM 1447 C CA . PRO A 1 185 ? -3.922 5.179 8.037 1.00 93.50 185 PRO A CA 1
ATOM 1448 C C . PRO A 1 185 ? -3.002 4.016 7.681 1.00 93.50 185 PRO A C 1
ATOM 1450 O O . PRO A 1 185 ? -1.796 4.181 7.500 1.00 93.50 185 PRO A O 1
ATOM 1453 N N . GLU A 1 186 ? -3.603 2.850 7.518 1.00 94.38 186 GLU A N 1
ATOM 1454 C CA . GLU A 1 186 ? -2.972 1.642 6.998 1.00 94.38 186 GLU A CA 1
ATOM 1455 C C . GLU A 1 186 ? -3.901 0.986 5.974 1.00 94.38 186 GLU A C 1
ATOM 1457 O O . GLU A 1 186 ? -5.093 1.278 5.936 1.00 94.38 186 GLU A O 1
ATOM 1462 N N . PHE A 1 187 ? -3.395 0.097 5.125 1.00 95.31 187 PHE A N 1
ATOM 1463 C CA . PHE A 1 187 ? -4.271 -0.644 4.217 1.00 95.31 187 PHE A CA 1
ATOM 1464 C C . PHE A 1 187 ? -5.080 -1.687 4.998 1.00 95.31 187 PHE A C 1
ATOM 1466 O O . PHE A 1 187 ? -4.546 -2.404 5.843 1.00 95.31 187 PHE A O 1
ATOM 1473 N N . ALA A 1 188 ? -6.384 -1.765 4.729 1.00 94.44 188 ALA A N 1
ATOM 1474 C CA . ALA A 1 188 ? -7.294 -2.703 5.389 1.00 94.44 188 ALA A CA 1
ATOM 1475 C C . ALA A 1 188 ? -7.147 -4.144 4.871 1.00 94.44 188 ALA A C 1
ATOM 1477 O O . ALA A 1 188 ? -7.646 -5.078 5.496 1.00 94.44 188 ALA A O 1
ATOM 1478 N N . ILE A 1 189 ? -6.471 -4.307 3.734 1.00 94.12 189 ILE A N 1
ATOM 1479 C CA . ILE A 1 189 ? -6.194 -5.579 3.069 1.00 94.12 189 ILE A CA 1
ATOM 1480 C C . ILE A 1 189 ? -4.697 -5.869 3.066 1.00 94.12 189 ILE A C 1
ATOM 1482 O O . ILE A 1 189 ? -3.866 -4.969 3.200 1.00 94.12 189 ILE A O 1
ATOM 1486 N N . GLN A 1 190 ? -4.354 -7.143 2.900 1.00 93.31 190 GLN A N 1
ATOM 1487 C CA . GLN A 1 190 ? -2.965 -7.565 2.852 1.00 93.31 190 GLN A CA 1
ATOM 1488 C C . GLN A 1 190 ? -2.309 -7.130 1.537 1.00 93.31 190 GLN A C 1
ATOM 1490 O O . GLN A 1 190 ? -2.756 -7.497 0.447 1.00 93.31 190 GLN A O 1
ATOM 1495 N N . ILE A 1 191 ? -1.208 -6.392 1.670 1.00 94.94 191 ILE A N 1
ATOM 1496 C CA . ILE A 1 191 ? -0.343 -5.995 0.563 1.00 94.94 191 ILE A CA 1
ATOM 1497 C C . ILE A 1 191 ? 1.005 -6.681 0.738 1.00 94.94 191 ILE A C 1
ATOM 1499 O O . ILE A 1 191 ? 1.676 -6.501 1.754 1.00 94.94 191 ILE A O 1
ATOM 1503 N N . ASN A 1 192 ? 1.398 -7.445 -0.274 1.00 95.50 192 ASN A N 1
ATOM 1504 C CA . ASN A 1 192 ? 2.686 -8.121 -0.339 1.00 95.50 192 ASN A CA 1
ATOM 1505 C C . ASN A 1 192 ? 3.502 -7.565 -1.511 1.00 95.50 192 ASN A C 1
ATOM 1507 O O . ASN A 1 192 ? 2.985 -6.866 -2.382 1.00 95.50 192 ASN A O 1
ATOM 1511 N N . THR A 1 193 ? 4.784 -7.910 -1.559 1.00 96.31 193 THR A N 1
ATOM 1512 C CA . THR A 1 193 ? 5.645 -7.631 -2.709 1.00 96.31 193 THR A CA 1
ATOM 1513 C C . THR A 1 193 ? 6.293 -8.914 -3.208 1.00 96.31 193 THR A C 1
ATOM 1515 O O . THR A 1 193 ? 6.570 -9.831 -2.432 1.00 96.31 193 THR A O 1
ATOM 1518 N N . GLY A 1 194 ? 6.512 -8.992 -4.517 1.00 94.44 194 GLY A N 1
ATOM 1519 C CA . GLY A 1 194 ? 7.184 -10.110 -5.171 1.00 94.44 194 GLY A CA 1
ATOM 1520 C C . GLY A 1 194 ? 8.224 -9.609 -6.164 1.00 94.44 194 GLY A C 1
ATOM 1521 O O . GLY A 1 194 ? 8.040 -8.562 -6.779 1.00 94.44 194 GLY A O 1
ATOM 1522 N N . LYS A 1 195 ? 9.320 -10.349 -6.321 1.00 95.44 195 LYS A N 1
ATOM 1523 C CA . LYS A 1 195 ? 10.310 -10.088 -7.372 1.00 95.44 195 LYS A CA 1
ATOM 1524 C C . LYS A 1 195 ? 9.859 -10.751 -8.665 1.00 95.44 195 LYS A C 1
ATOM 1526 O O . LYS A 1 195 ? 9.479 -11.920 -8.642 1.00 95.44 195 LYS A O 1
ATOM 1531 N N . VAL A 1 196 ? 9.925 -10.027 -9.775 1.00 95.38 196 VAL A N 1
ATOM 1532 C CA . VAL A 1 196 ? 9.518 -10.529 -11.089 1.00 95.38 196 VAL A CA 1
ATOM 1533 C C . VAL A 1 196 ? 10.440 -9.984 -12.172 1.00 95.38 196 VAL A C 1
ATOM 1535 O O . VAL A 1 196 ? 10.902 -8.850 -12.091 1.00 95.38 196 VAL A O 1
ATOM 1538 N N . PHE A 1 197 ? 10.717 -10.796 -13.188 1.00 94.81 197 PHE A N 1
ATOM 1539 C CA . PHE A 1 197 ? 11.448 -10.362 -14.372 1.00 94.81 197 PHE A CA 1
ATOM 1540 C C . PHE A 1 197 ? 10.442 -9.902 -15.431 1.00 94.81 197 PHE A C 1
ATOM 1542 O O . PHE A 1 197 ? 9.667 -10.713 -15.941 1.00 94.81 197 PHE A O 1
ATOM 1549 N N . VAL A 1 198 ? 10.403 -8.601 -15.722 1.00 94.94 198 VAL A N 1
ATOM 1550 C CA . VAL A 1 198 ? 9.424 -8.003 -16.647 1.00 94.94 198 VAL A CA 1
ATOM 1551 C C . VAL A 1 198 ? 10.088 -7.059 -17.632 1.00 94.94 198 VAL A C 1
ATOM 1553 O O . VAL A 1 198 ? 11.138 -6.489 -17.353 1.00 94.94 198 VAL A O 1
ATOM 1556 N N . ASP A 1 199 ? 9.441 -6.871 -18.778 1.00 94.12 199 ASP A N 1
ATOM 1557 C CA . ASP A 1 199 ? 9.835 -5.867 -19.762 1.00 94.12 199 ASP A CA 1
ATOM 1558 C C . ASP A 1 199 ? 9.861 -4.465 -19.134 1.00 94.12 199 ASP A C 1
ATOM 1560 O O . ASP A 1 199 ? 8.935 -4.088 -18.409 1.00 94.12 199 ASP A O 1
ATOM 1564 N N . ASN A 1 200 ? 10.905 -3.686 -19.431 1.00 91.94 200 ASN A N 1
ATOM 1565 C CA . ASN A 1 200 ? 11.075 -2.330 -18.909 1.00 91.94 200 ASN A CA 1
ATOM 1566 C C . ASN A 1 200 ? 9.851 -1.423 -19.148 1.00 91.94 200 ASN A C 1
ATOM 1568 O O . ASN A 1 200 ? 9.536 -0.592 -18.304 1.00 91.94 200 ASN A O 1
ATOM 1572 N N . SER A 1 201 ? 9.118 -1.607 -20.251 1.00 91.19 201 SER A N 1
ATOM 1573 C CA . SER A 1 201 ? 7.897 -0.842 -20.553 1.00 91.19 201 SER A CA 1
ATOM 1574 C C . SER A 1 201 ? 6.740 -1.084 -19.577 1.00 91.19 201 SER A C 1
ATOM 1576 O O . SER A 1 201 ? 5.808 -0.285 -19.524 1.00 91.19 201 SER A O 1
ATOM 1578 N N . LYS A 1 202 ? 6.779 -2.179 -18.808 1.00 94.12 202 LYS A N 1
ATOM 1579 C CA . LYS A 1 202 ? 5.762 -2.534 -17.806 1.00 94.12 202 LYS A CA 1
ATOM 1580 C C . LYS A 1 202 ? 6.119 -2.070 -16.395 1.00 94.12 202 LYS A C 1
ATOM 1582 O O . LYS A 1 202 ? 5.332 -2.287 -15.475 1.00 94.12 202 LYS A O 1
ATOM 1587 N N . VAL A 1 203 ? 7.298 -1.480 -16.209 1.00 95.50 203 VAL A N 1
ATOM 1588 C CA . VAL A 1 203 ? 7.743 -0.956 -14.918 1.00 95.50 203 VAL A CA 1
ATOM 1589 C C . VAL A 1 203 ? 7.267 0.484 -14.789 1.00 95.50 203 VAL A C 1
ATOM 1591 O O . VAL A 1 203 ? 7.700 1.364 -15.527 1.00 95.50 203 VAL A O 1
ATOM 1594 N N . SER A 1 204 ? 6.364 0.720 -13.845 1.00 95.94 204 SER A N 1
ATOM 1595 C CA . SER A 1 204 ? 5.834 2.044 -13.544 1.00 95.94 204 SER A CA 1
ATOM 1596 C C . SER A 1 204 ? 6.794 2.844 -12.668 1.00 95.94 204 SER A C 1
ATOM 1598 O O . SER A 1 204 ? 7.519 2.296 -11.828 1.00 95.94 204 SER A O 1
ATOM 1600 N N . SER A 1 205 ? 6.759 4.166 -12.830 1.00 95.94 205 SER A N 1
ATOM 1601 C CA . SER A 1 205 ? 7.403 5.081 -11.882 1.00 95.94 205 SER A CA 1
ATOM 1602 C C . SER A 1 205 ? 6.681 5.074 -10.526 1.00 95.94 205 SER A C 1
ATOM 1604 O O . SER A 1 205 ? 5.549 4.597 -10.411 1.00 95.94 205 SER A O 1
ATOM 1606 N N . VAL A 1 206 ? 7.323 5.621 -9.487 1.00 96.88 206 VAL A N 1
ATOM 1607 C CA . VAL A 1 206 ? 6.700 5.768 -8.158 1.00 96.88 206 VAL A CA 1
ATOM 1608 C C . VAL A 1 206 ? 5.414 6.592 -8.260 1.00 96.88 206 VAL A C 1
ATOM 1610 O O . VAL A 1 206 ? 4.377 6.146 -7.780 1.00 96.88 206 VAL A O 1
ATOM 1613 N N . ASP A 1 207 ? 5.442 7.721 -8.971 1.00 96.31 207 ASP A N 1
ATOM 1614 C CA . ASP A 1 207 ? 4.281 8.604 -9.147 1.00 96.31 207 ASP A CA 1
ATOM 1615 C C . ASP A 1 207 ? 3.113 7.909 -9.865 1.00 96.31 207 ASP A C 1
ATOM 1617 O O . ASP A 1 207 ? 1.947 8.050 -9.483 1.00 96.31 207 ASP A O 1
ATOM 1621 N N . GLU A 1 208 ? 3.409 7.128 -10.906 1.00 95.88 208 GLU A N 1
ATOM 1622 C CA . GLU A 1 208 ? 2.401 6.335 -11.613 1.00 95.88 208 GLU A CA 1
ATOM 1623 C C . GLU A 1 208 ? 1.808 5.253 -10.712 1.00 95.88 208 GLU A C 1
ATOM 1625 O O . GLU A 1 208 ? 0.588 5.073 -10.687 1.00 95.88 208 GLU A O 1
ATOM 1630 N N . ALA A 1 209 ? 2.648 4.568 -9.933 1.00 96.06 209 ALA A N 1
ATOM 1631 C CA . ALA A 1 209 ? 2.189 3.583 -8.968 1.00 96.06 209 ALA A CA 1
ATOM 1632 C C . ALA A 1 209 ? 1.302 4.231 -7.897 1.00 96.06 209 ALA A C 1
ATOM 1634 O O . ALA A 1 209 ? 0.220 3.716 -7.628 1.00 96.06 209 ALA A O 1
ATOM 1635 N N . VAL A 1 210 ? 1.684 5.389 -7.348 1.00 96.38 210 VAL A N 1
ATOM 1636 C CA . VAL A 1 210 ? 0.858 6.157 -6.400 1.00 96.38 210 VAL A CA 1
ATOM 1637 C C . VAL A 1 210 ? -0.485 6.516 -7.022 1.00 96.38 210 VAL A C 1
ATOM 1639 O O . VAL A 1 210 ? -1.519 6.340 -6.381 1.00 96.38 210 VAL A O 1
ATOM 1642 N N . LYS A 1 211 ? -0.517 6.962 -8.281 1.00 95.38 211 LYS A N 1
ATOM 1643 C CA . LYS A 1 211 ? -1.770 7.267 -8.987 1.00 95.38 211 LYS A CA 1
ATOM 1644 C C . LYS A 1 211 ? -2.685 6.044 -9.115 1.00 95.38 211 LYS A C 1
ATOM 1646 O O . LYS A 1 211 ? -3.897 6.183 -8.972 1.00 95.38 211 LYS A O 1
ATOM 1651 N N . LEU A 1 212 ? -2.124 4.861 -9.372 1.00 94.25 212 LEU A N 1
ATOM 1652 C CA . LEU A 1 212 ? -2.890 3.611 -9.439 1.00 94.25 212 LEU A CA 1
ATOM 1653 C C . LEU A 1 212 ? -3.375 3.160 -8.054 1.00 94.25 212 LEU A C 1
ATOM 1655 O O . LEU A 1 212 ? -4.532 2.780 -7.902 1.00 94.25 212 LEU A O 1
ATOM 1659 N N . LEU A 1 213 ? -2.513 3.228 -7.038 1.00 94.31 213 LEU A N 1
ATOM 1660 C CA . LEU A 1 213 ? -2.812 2.813 -5.662 1.00 94.31 213 LEU A CA 1
ATOM 1661 C C . LEU A 1 213 ? -3.815 3.750 -4.967 1.00 94.31 213 LEU A C 1
ATOM 1663 O O . LEU A 1 213 ? -4.609 3.306 -4.142 1.00 94.31 213 LEU A O 1
ATOM 1667 N N . SER A 1 214 ? -3.792 5.041 -5.307 1.00 92.56 214 SER A N 1
ATOM 1668 C CA . SER A 1 214 ? -4.723 6.065 -4.807 1.00 92.56 214 SER A CA 1
ATOM 1669 C C . SER A 1 214 ? -5.972 6.238 -5.676 1.00 92.56 214 SER A C 1
ATOM 1671 O O . SER A 1 214 ? -6.767 7.150 -5.433 1.00 92.56 214 SER A O 1
ATOM 1673 N N . ALA A 1 215 ? -6.163 5.376 -6.681 1.00 93.69 215 ALA A N 1
ATOM 1674 C CA . ALA A 1 215 ? -7.360 5.395 -7.506 1.00 93.69 215 ALA A CA 1
ATOM 1675 C C . ALA A 1 215 ? -8.618 5.258 -6.637 1.00 93.69 215 ALA A C 1
ATOM 1677 O O . ALA A 1 215 ? -8.641 4.532 -5.640 1.00 93.69 215 ALA A O 1
ATOM 1678 N N . THR A 1 216 ? -9.676 5.963 -7.025 1.00 92.25 216 THR A N 1
ATOM 1679 C CA . THR A 1 216 ? -10.974 5.918 -6.354 1.00 92.25 216 THR A CA 1
ATOM 1680 C C . THR A 1 216 ? -12.015 5.238 -7.232 1.00 92.25 216 THR A C 1
ATOM 1682 O O . THR A 1 216 ? -11.926 5.237 -8.460 1.00 92.25 216 THR A O 1
ATOM 1685 N N . GLN A 1 217 ? -13.015 4.655 -6.585 1.00 90.81 217 GLN A N 1
ATOM 1686 C CA . GLN A 1 217 ? -14.163 4.013 -7.204 1.00 90.81 217 GLN A CA 1
ATOM 1687 C C . GLN A 1 217 ? -15.457 4.561 -6.607 1.00 90.81 217 GLN A C 1
ATOM 1689 O O . GLN A 1 217 ? -15.495 4.999 -5.457 1.00 90.81 217 GLN A O 1
ATOM 1694 N N . THR A 1 218 ? -16.526 4.531 -7.395 1.00 90.81 218 THR A N 1
ATOM 1695 C CA . THR A 1 218 ? -17.873 4.897 -6.950 1.00 90.81 218 THR A CA 1
ATOM 1696 C C . THR A 1 218 ? -18.631 3.643 -6.546 1.00 90.81 218 THR A C 1
ATOM 1698 O O . THR A 1 218 ? -18.831 2.758 -7.380 1.00 90.81 218 THR A O 1
ATOM 1701 N N . VAL A 1 219 ? -19.069 3.577 -5.293 1.00 89.62 219 VAL A N 1
ATOM 1702 C CA . VAL A 1 219 ? -19.833 2.449 -4.755 1.00 89.62 219 VAL A CA 1
ATOM 1703 C C . VAL A 1 219 ? -21.207 2.932 -4.315 1.00 89.62 219 VAL A C 1
ATOM 1705 O O . VAL A 1 219 ? -21.331 3.930 -3.602 1.00 89.62 219 VAL A O 1
ATOM 1708 N N . ASP A 1 220 ? -22.245 2.214 -4.740 1.00 91.31 220 ASP A N 1
ATOM 1709 C CA . ASP A 1 220 ? -23.607 2.441 -4.270 1.00 91.31 220 ASP A CA 1
ATOM 1710 C C . ASP A 1 220 ? -23.756 1.877 -2.850 1.00 91.31 220 ASP A C 1
ATOM 1712 O O . ASP A 1 220 ? -23.535 0.689 -2.610 1.00 91.31 220 ASP A O 1
ATOM 1716 N N . LYS A 1 221 ? -24.149 2.732 -1.909 1.00 91.06 221 LYS A N 1
ATOM 1717 C CA . LYS A 1 221 ? -24.427 2.397 -0.510 1.00 91.06 221 LYS A CA 1
ATOM 1718 C C . LYS A 1 221 ? -25.829 2.862 -0.124 1.00 91.06 221 LYS A C 1
ATOM 1720 O O . LYS A 1 221 ? -26.488 3.615 -0.843 1.00 91.06 221 LYS A O 1
ATOM 1725 N N . THR A 1 222 ? -26.268 2.438 1.052 1.00 92.56 222 THR A N 1
ATOM 1726 C CA . THR A 1 222 ? -27.512 2.907 1.658 1.00 92.56 222 THR A CA 1
ATOM 1727 C C . THR A 1 222 ? -27.190 3.737 2.890 1.00 92.56 222 THR A C 1
ATOM 1729 O O . THR A 1 222 ? -26.501 3.274 3.795 1.00 92.56 222 THR A O 1
ATOM 1732 N N . TYR A 1 223 ? -27.703 4.962 2.929 1.00 92.06 223 TYR A N 1
ATOM 1733 C CA . TYR A 1 223 ? -27.605 5.854 4.074 1.00 92.06 223 TYR A CA 1
ATOM 1734 C C . TYR A 1 223 ? -28.911 5.845 4.865 1.00 92.06 223 TYR A C 1
ATOM 1736 O O . TYR A 1 223 ? -29.980 6.078 4.302 1.00 92.06 223 TYR A O 1
ATOM 1744 N N . THR A 1 224 ? -28.822 5.626 6.174 1.00 93.62 224 THR A N 1
ATOM 1745 C CA . THR A 1 224 ? -29.967 5.721 7.087 1.00 93.62 224 THR A CA 1
ATOM 1746 C C . THR A 1 224 ? -30.008 7.113 7.706 1.00 93.62 224 THR A C 1
ATOM 1748 O O . THR A 1 224 ? -29.076 7.504 8.408 1.00 93.62 224 THR A O 1
ATOM 1751 N N . VAL A 1 225 ? -31.091 7.852 7.460 1.00 93.81 225 VAL A N 1
ATOM 1752 C CA . VAL A 1 225 ? -31.290 9.222 7.958 1.00 93.81 225 VAL A CA 1
ATOM 1753 C C . VAL A 1 225 ? -31.228 9.246 9.486 1.00 93.81 225 VAL A C 1
ATOM 1755 O O . VAL A 1 225 ? -32.011 8.574 10.162 1.00 93.81 225 VAL A O 1
ATOM 1758 N N . ALA A 1 226 ? -30.308 10.036 10.037 1.00 92.88 226 ALA A N 1
ATOM 1759 C CA . ALA A 1 226 ? -30.146 10.213 11.472 1.00 92.88 226 ALA A CA 1
ATOM 1760 C C . ALA A 1 226 ? -30.874 11.469 11.976 1.00 92.88 226 ALA A C 1
ATOM 1762 O O . ALA A 1 226 ? -31.280 12.352 11.218 1.00 92.88 226 ALA A O 1
ATOM 1763 N N . LYS A 1 227 ? -31.040 11.571 13.299 1.00 93.88 227 LYS A N 1
ATOM 1764 C CA . LYS A 1 227 ? -31.639 12.753 13.930 1.00 93.88 227 LYS A CA 1
ATOM 1765 C C . LYS A 1 227 ? -30.813 14.006 13.609 1.00 93.88 227 LYS A C 1
ATOM 1767 O O . LYS A 1 227 ? -29.632 14.060 13.936 1.00 93.88 227 LYS A O 1
ATOM 1772 N N . GLY A 1 228 ? -31.469 15.023 13.047 1.00 89.38 228 GLY A N 1
ATOM 1773 C CA . GLY A 1 228 ? -30.843 16.299 12.679 1.00 89.38 228 GLY A CA 1
ATOM 1774 C C . GLY A 1 228 ? -30.257 16.335 11.265 1.00 89.38 228 GLY A C 1
ATOM 1775 O O . GLY A 1 228 ? -29.763 17.383 10.854 1.00 89.38 228 GLY A O 1
ATOM 1776 N N . ASP A 1 229 ? -30.336 15.235 10.513 1.00 92.94 229 ASP A N 1
ATOM 1777 C CA . ASP A 1 229 ? -29.968 15.240 9.104 1.00 92.94 229 ASP A CA 1
ATOM 1778 C C . ASP A 1 229 ? -30.986 16.026 8.265 1.00 92.94 229 ASP A C 1
ATOM 1780 O O . ASP A 1 229 ? -32.198 15.947 8.453 1.00 92.94 229 ASP A O 1
ATOM 1784 N N . THR A 1 230 ? -30.468 16.755 7.286 1.00 92.31 230 THR A N 1
ATOM 1785 C CA . THR A 1 230 ? -31.220 17.358 6.188 1.00 92.31 230 THR A CA 1
ATOM 1786 C C . THR A 1 230 ? -30.722 16.756 4.881 1.00 92.31 230 THR A C 1
ATOM 1788 O O . THR A 1 230 ? -29.601 16.251 4.805 1.00 92.31 230 THR A O 1
ATOM 1791 N N . PHE A 1 231 ? -31.512 16.853 3.815 1.00 90.62 231 PHE A N 1
ATOM 1792 C CA . PHE A 1 231 ? -31.101 16.343 2.506 1.00 90.62 231 PHE A CA 1
ATOM 1793 C C . PHE A 1 231 ? -29.749 16.925 2.043 1.00 90.62 231 PHE A C 1
ATOM 1795 O O . PHE A 1 231 ? -28.896 16.202 1.529 1.00 90.62 231 PHE A O 1
ATOM 1802 N N . ALA A 1 232 ? -29.522 18.215 2.315 1.00 91.75 232 ALA A N 1
ATOM 1803 C CA . ALA A 1 232 ? -28.274 18.911 2.017 1.00 91.75 232 ALA A CA 1
ATOM 1804 C C . ALA A 1 232 ? -27.097 18.420 2.877 1.00 91.75 232 ALA A C 1
ATOM 1806 O O . ALA A 1 232 ? -26.008 18.183 2.354 1.00 91.75 232 ALA A O 1
ATOM 1807 N N . THR A 1 233 ? -27.287 18.237 4.191 1.00 93.00 233 THR A N 1
ATOM 1808 C CA . THR A 1 233 ? -26.201 17.754 5.065 1.00 93.00 233 THR A CA 1
ATOM 1809 C C . THR A 1 233 ? -25.825 16.312 4.755 1.00 93.00 233 THR A C 1
ATOM 1811 O O . THR A 1 233 ? -24.639 15.994 4.792 1.00 93.00 233 THR A O 1
ATOM 1814 N N . ILE A 1 234 ? -26.792 15.463 4.387 1.00 91.75 234 ILE A N 1
ATOM 1815 C CA . ILE A 1 234 ? -26.526 14.094 3.926 1.00 91.75 234 ILE A CA 1
ATOM 1816 C C . ILE A 1 234 ? -25.692 14.140 2.649 1.00 91.75 234 ILE A C 1
ATOM 1818 O O . ILE A 1 234 ? -24.604 13.573 2.631 1.00 91.75 234 ILE A O 1
ATOM 1822 N N . ALA A 1 235 ? -26.152 14.861 1.619 1.00 91.56 235 ALA A N 1
ATOM 1823 C CA . ALA A 1 235 ? -25.444 14.981 0.344 1.00 91.56 235 ALA A CA 1
ATOM 1824 C C . ALA A 1 235 ? -23.989 15.453 0.541 1.00 91.56 235 ALA A C 1
ATOM 1826 O O . ALA A 1 235 ? -23.056 14.815 0.055 1.00 91.56 235 ALA A O 1
ATOM 1827 N N . ASN A 1 236 ? -23.782 16.487 1.363 1.00 90.50 236 ASN A N 1
ATOM 1828 C CA . ASN A 1 236 ? -22.447 16.984 1.704 1.00 90.50 236 ASN A CA 1
ATOM 1829 C C . ASN A 1 236 ? -21.593 15.946 2.451 1.00 90.50 236 ASN A C 1
ATOM 1831 O O . ASN A 1 236 ? -20.406 15.814 2.163 1.00 90.50 236 ASN A O 1
ATOM 1835 N N . LYS A 1 237 ? -22.180 15.198 3.393 1.00 87.62 237 LYS A N 1
ATOM 1836 C CA . LYS A 1 237 ? -21.482 14.177 4.190 1.00 87.62 237 LYS A CA 1
ATOM 1837 C C . LYS A 1 237 ? -20.988 13.010 3.336 1.00 87.62 237 LYS A C 1
ATOM 1839 O O . LYS A 1 237 ? -19.891 12.517 3.575 1.00 87.62 237 LYS A O 1
ATOM 1844 N N . VAL A 1 238 ? -21.778 12.588 2.349 1.00 87.06 238 VAL A N 1
ATOM 1845 C CA . VAL A 1 238 ? -21.413 11.511 1.411 1.00 87.06 238 VAL A CA 1
ATOM 1846 C C . VAL A 1 238 ? -20.695 12.013 0.149 1.00 87.06 238 VAL A C 1
ATOM 1848 O O . VAL A 1 238 ? -20.324 11.213 -0.704 1.00 87.06 238 VAL A O 1
ATOM 1851 N N . GLY A 1 239 ? -20.456 13.324 0.032 1.00 85.62 239 GLY A N 1
ATOM 1852 C CA . GLY A 1 239 ? -19.699 13.917 -1.073 1.00 85.62 239 GLY A CA 1
ATOM 1853 C C . GLY A 1 239 ? -20.439 13.944 -2.415 1.00 85.62 239 GLY A C 1
ATOM 1854 O O . GLY A 1 239 ? -19.796 13.986 -3.462 1.00 85.62 239 GLY A O 1
ATOM 1855 N N . MET A 1 240 ? -21.774 13.928 -2.404 1.00 89.94 240 MET A N 1
ATOM 1856 C CA . MET A 1 240 ? -22.615 14.033 -3.603 1.00 89.94 240 MET A CA 1
ATOM 1857 C C . MET A 1 240 ? -23.381 15.355 -3.637 1.00 89.94 240 MET A C 1
ATOM 1859 O O . MET A 1 240 ? -23.575 16.021 -2.624 1.00 89.94 240 MET A O 1
ATOM 1863 N N . THR A 1 241 ? -23.851 15.744 -4.821 1.00 91.62 241 THR A N 1
ATOM 1864 C CA . THR A 1 241 ? -24.765 16.884 -4.943 1.00 91.62 241 THR A CA 1
ATOM 1865 C C . THR A 1 241 ? -26.177 16.471 -4.535 1.00 91.62 241 THR A C 1
ATOM 1867 O O . THR A 1 241 ? -26.585 15.326 -4.735 1.00 91.62 241 THR A O 1
ATOM 1870 N N . GLU A 1 242 ? -26.976 17.410 -4.026 1.00 91.25 242 GLU A N 1
ATOM 1871 C CA . GLU A 1 242 ? -28.391 17.137 -3.739 1.00 91.25 242 GLU A CA 1
ATOM 1872 C C . GLU A 1 242 ? -29.152 16.655 -4.981 1.00 91.25 242 GLU A C 1
ATOM 1874 O O . GLU A 1 242 ? -30.033 15.810 -4.885 1.00 91.25 242 GLU A O 1
ATOM 1879 N N . ALA A 1 243 ? -28.820 17.179 -6.163 1.00 90.38 243 ALA A N 1
ATOM 1880 C CA . ALA A 1 243 ? -29.448 16.750 -7.407 1.00 90.38 243 ALA A CA 1
ATOM 1881 C C . ALA A 1 243 ? -29.149 15.272 -7.713 1.00 90.38 243 ALA A C 1
ATOM 1883 O O . ALA A 1 243 ? -30.058 14.533 -8.095 1.00 90.38 243 ALA A O 1
ATOM 1884 N N . ALA A 1 244 ? -27.904 14.828 -7.500 1.00 90.62 244 ALA A N 1
ATOM 1885 C CA . ALA A 1 244 ? -27.523 13.426 -7.651 1.00 90.62 244 ALA A CA 1
ATOM 1886 C C . ALA A 1 244 ? -28.221 12.539 -6.610 1.00 90.62 244 ALA A C 1
ATOM 1888 O O . ALA A 1 244 ? -28.769 11.499 -6.967 1.00 90.62 244 ALA A O 1
ATOM 1889 N N . LEU A 1 245 ? -28.280 12.986 -5.350 1.00 91.81 245 LEU A N 1
ATOM 1890 C CA . LEU A 1 245 ? -28.973 12.268 -4.279 1.00 91.81 245 LEU A CA 1
ATOM 1891 C C . LEU A 1 245 ? -30.477 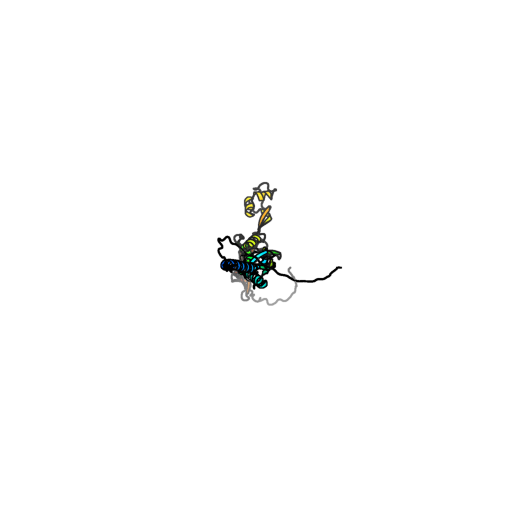12.115 -4.567 1.00 91.81 245 LEU A C 1
ATOM 1893 O O . LEU A 1 245 ? -31.036 11.042 -4.360 1.00 91.81 245 LEU A O 1
ATOM 1897 N N . LEU A 1 246 ? -31.132 13.159 -5.082 1.00 91.00 246 LEU A N 1
ATOM 1898 C CA . LEU A 1 246 ? -32.552 13.120 -5.449 1.00 91.00 246 LEU A CA 1
ATOM 1899 C C . LEU A 1 246 ? -32.800 12.206 -6.651 1.00 91.00 246 LEU A C 1
ATOM 1901 O O . LEU A 1 246 ? -33.727 11.404 -6.637 1.00 91.00 246 LEU A O 1
ATOM 1905 N N . SER A 1 247 ? -31.935 12.280 -7.664 1.00 90.50 247 SER A N 1
ATOM 1906 C CA . SER A 1 247 ? -32.031 11.428 -8.857 1.00 90.50 247 SER A CA 1
ATOM 1907 C C . SER A 1 247 ? -31.854 9.944 -8.519 1.00 90.50 247 SER A C 1
ATOM 1909 O O . SER A 1 247 ? -32.519 9.097 -9.110 1.00 90.50 247 SER A O 1
ATOM 1911 N N . ALA A 1 248 ? -30.998 9.625 -7.543 1.00 91.19 248 ALA A N 1
ATOM 1912 C CA . ALA A 1 248 ? -30.813 8.267 -7.034 1.00 91.19 248 ALA A CA 1
ATOM 1913 C C . ALA A 1 248 ? -31.990 7.772 -6.172 1.00 91.19 248 ALA A C 1
ATOM 1915 O O . ALA A 1 248 ? -32.13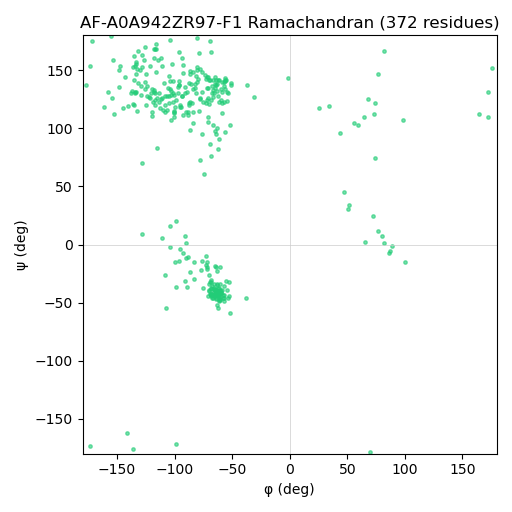6 6.564 -5.988 1.00 91.19 248 ALA A O 1
ATOM 1916 N N . ASN A 1 249 ? -32.841 8.678 -5.674 1.00 92.50 249 ASN 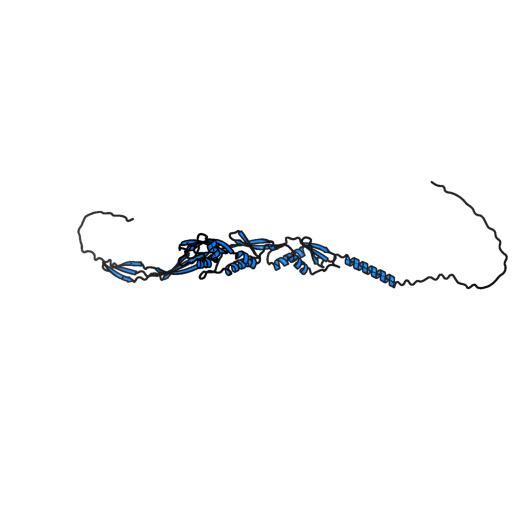A N 1
ATOM 1917 C CA . ASN A 1 249 ? -33.978 8.369 -4.804 1.00 92.50 249 ASN A CA 1
ATOM 1918 C C . ASN A 1 249 ? -35.289 8.992 -5.316 1.00 92.50 249 ASN A C 1
ATOM 1920 O O . ASN A 1 249 ? -35.836 9.882 -4.660 1.00 92.50 249 ASN A O 1
ATOM 1924 N N . PRO A 1 250 ? -35.853 8.507 -6.440 1.00 89.56 250 PRO A N 1
ATOM 1925 C CA . PRO A 1 250 ? -37.075 9.071 -7.023 1.00 89.56 250 PRO A CA 1
ATOM 1926 C C . PRO A 1 250 ? -38.307 9.014 -6.106 1.00 89.56 250 PRO A C 1
ATOM 1928 O O . PRO A 1 250 ? -39.273 9.738 -6.325 1.00 89.56 250 PRO A O 1
ATOM 1931 N N . SER A 1 251 ? -38.291 8.155 -5.082 1.00 85.75 251 SER A N 1
ATOM 1932 C CA . SER A 1 251 ? -39.346 8.067 -4.067 1.00 85.75 251 SER A CA 1
ATOM 1933 C C . SER A 1 251 ? -39.364 9.255 -3.100 1.00 85.75 251 SER A C 1
ATOM 1935 O O . SER A 1 251 ? -40.344 9.438 -2.382 1.00 85.75 251 SER A O 1
ATOM 1937 N N . VAL A 1 252 ? -38.295 10.056 -3.047 1.00 86.44 252 VAL A N 1
ATOM 1938 C CA . VAL A 1 252 ? -38.237 11.274 -2.234 1.00 86.44 252 VAL A CA 1
ATOM 1939 C C . VAL A 1 252 ? -38.810 12.427 -3.051 1.00 86.44 252 VAL A C 1
ATOM 1941 O O . VAL A 1 252 ? -38.133 13.008 -3.891 1.00 86.44 252 VAL A O 1
ATOM 1944 N N . THR A 1 253 ? -40.074 12.762 -2.807 1.00 76.19 253 THR A N 1
ATOM 1945 C CA . THR A 1 253 ? -40.778 13.843 -3.519 1.00 76.19 253 THR A CA 1
ATOM 1946 C C . THR A 1 253 ? -40.563 15.222 -2.894 1.00 76.19 253 THR A C 1
ATOM 1948 O O . THR A 1 253 ? -40.690 16.230 -3.582 1.00 76.19 253 THR A O 1
ATOM 1951 N N . ASP A 1 254 ? -40.219 15.278 -1.605 1.00 80.56 254 ASP A N 1
ATOM 1952 C CA . ASP A 1 254 ? -39.941 16.510 -0.866 1.00 80.56 254 ASP A CA 1
ATOM 1953 C C . ASP A 1 254 ? -38.677 16.352 -0.008 1.00 80.56 254 ASP A C 1
ATOM 1955 O O . ASP A 1 254 ? -38.606 15.511 0.891 1.00 80.56 254 ASP A O 1
ATOM 1959 N N . LYS A 1 255 ? -37.678 17.199 -0.279 1.00 80.00 255 LYS A N 1
ATOM 1960 C CA . LYS A 1 255 ? -36.383 17.226 0.420 1.00 80.00 255 LYS A CA 1
ATOM 1961 C C . LYS A 1 255 ? -36.505 17.572 1.907 1.00 80.00 255 LYS A C 1
ATOM 1963 O O . LYS A 1 255 ? -35.593 17.268 2.673 1.00 80.00 255 LYS A O 1
ATOM 1968 N N . THR A 1 256 ? -37.589 18.235 2.306 1.00 81.94 256 THR A N 1
ATOM 1969 C CA . THR A 1 256 ? -37.814 18.679 3.691 1.00 81.94 256 THR A CA 1
ATOM 1970 C C . THR A 1 256 ? -38.539 17.645 4.549 1.00 81.94 256 THR A C 1
ATOM 1972 O O . THR A 1 256 ? -38.533 17.759 5.771 1.00 81.94 256 THR A O 1
ATOM 1975 N N . SER A 1 257 ? -39.085 16.596 3.927 1.00 81.94 257 SER A N 1
ATOM 1976 C CA . SER A 1 257 ? -39.929 15.592 4.585 1.00 81.94 257 SER A CA 1
ATOM 1977 C C . SER A 1 257 ? -39.222 14.256 4.850 1.00 81.94 257 SER A C 1
ATOM 1979 O O . SER A 1 257 ? -39.883 13.252 5.131 1.00 81.94 257 SER A O 1
ATOM 1981 N N . ILE A 1 258 ? -37.887 14.215 4.777 1.00 89.75 258 ILE A N 1
ATOM 1982 C CA . ILE A 1 258 ? -37.130 12.997 5.093 1.00 89.75 258 ILE A CA 1
ATOM 1983 C C . ILE A 1 258 ? -37.315 12.589 6.560 1.00 89.75 258 ILE A C 1
ATOM 1985 O O . ILE A 1 258 ? -37.315 13.429 7.459 1.00 89.75 258 ILE A O 1
ATOM 1989 N N . GLN A 1 259 ? -37.483 11.290 6.803 1.00 90.06 259 GLN A N 1
ATOM 1990 C CA . GLN A 1 259 ? -37.783 10.752 8.133 1.00 90.06 259 GLN A CA 1
ATOM 1991 C C . GLN A 1 259 ? -36.560 10.086 8.757 1.00 90.06 259 GLN A C 1
ATOM 1993 O O . GLN A 1 259 ? -35.783 9.432 8.066 1.00 90.06 259 GLN A O 1
ATOM 1998 N N . ILE A 1 260 ? -36.414 10.192 10.080 1.00 93.69 260 ILE A N 1
ATOM 1999 C CA . ILE A 1 260 ? -35.379 9.453 10.817 1.00 93.69 260 ILE A CA 1
ATOM 2000 C C . ILE A 1 260 ? -35.581 7.951 10.576 1.00 93.69 260 ILE A C 1
ATOM 2002 O O . ILE A 1 260 ? -36.692 7.441 10.697 1.00 93.69 260 ILE A O 1
ATOM 2006 N N . GLY A 1 261 ? -34.508 7.247 10.225 1.00 91.75 261 GLY A N 1
ATOM 2007 C CA . GLY A 1 261 ? -34.542 5.829 9.869 1.00 91.75 261 GLY A CA 1
ATOM 2008 C C . GLY A 1 261 ? -34.863 5.548 8.398 1.00 91.75 261 GLY A C 1
ATOM 2009 O O . GLY A 1 261 ? -34.739 4.402 7.968 1.00 91.75 261 GLY A O 1
ATOM 2010 N N . GLN A 1 262 ? -35.229 6.559 7.603 1.00 93.19 262 GLN A N 1
ATOM 2011 C CA . GLN A 1 262 ? -35.417 6.393 6.163 1.00 93.19 262 GLN A CA 1
ATOM 2012 C C . GLN A 1 262 ? -34.095 6.010 5.490 1.00 93.19 262 GLN A C 1
ATOM 2014 O O . GLN A 1 262 ? -33.048 6.584 5.784 1.00 93.19 262 GLN A O 1
ATOM 2019 N N . GLN A 1 263 ? -34.153 5.053 4.568 1.00 94.06 263 GLN A N 1
ATOM 2020 C CA . GLN A 1 263 ? -33.005 4.619 3.780 1.00 94.06 263 GLN A CA 1
ATOM 2021 C C . GLN A 1 263 ? -32.957 5.373 2.450 1.00 94.06 263 GLN A C 1
ATOM 2023 O O . GLN A 1 263 ? -33.944 5.402 1.715 1.00 94.06 263 GLN A O 1
ATOM 2028 N N . LEU A 1 264 ? -31.808 5.969 2.146 1.00 93.38 264 LEU A N 1
ATOM 2029 C CA . LEU A 1 264 ? -31.527 6.657 0.891 1.00 93.38 264 LEU A CA 1
ATOM 2030 C C . LEU A 1 264 ? -30.379 5.952 0.171 1.00 93.38 264 LEU A C 1
ATOM 2032 O O . LEU A 1 264 ? -29.341 5.675 0.770 1.00 93.38 264 LEU A O 1
ATOM 2036 N N . LYS A 1 265 ? -30.538 5.700 -1.125 1.00 93.88 265 LYS A N 1
ATOM 2037 C CA . LYS A 1 265 ? -29.464 5.250 -2.001 1.00 93.88 265 LYS A CA 1
ATOM 2038 C C . LYS A 1 265 ? -28.473 6.392 -2.209 1.00 93.88 265 LYS A C 1
ATOM 2040 O O . LYS A 1 265 ? -28.838 7.459 -2.699 1.00 93.88 265 LYS A O 1
ATOM 2045 N N . VAL A 1 266 ? -27.224 6.166 -1.841 1.00 93.50 266 VAL A N 1
ATOM 2046 C CA . VAL A 1 266 ? -26.122 7.111 -2.016 1.00 93.50 266 VAL A CA 1
ATOM 2047 C C . VAL A 1 266 ? -25.040 6.453 -2.858 1.00 93.50 266 VAL A C 1
ATOM 2049 O O . VAL A 1 266 ? -24.898 5.237 -2.855 1.00 93.50 266 VAL A O 1
ATOM 2052 N N . THR A 1 267 ? -24.257 7.252 -3.560 1.00 90.38 267 THR A N 1
ATOM 2053 C CA . THR A 1 267 ? -23.085 6.789 -4.302 1.00 90.38 267 THR A CA 1
ATOM 2054 C C . THR A 1 267 ? -21.892 7.515 -3.712 1.00 90.38 267 THR A C 1
ATOM 2056 O O . THR A 1 267 ? -21.808 8.740 -3.781 1.00 90.38 267 THR A O 1
ATOM 2059 N N . VAL A 1 268 ? -21.002 6.760 -3.080 1.00 88.94 268 VAL A N 1
ATOM 2060 C CA . VAL A 1 268 ? -19.839 7.302 -2.378 1.00 88.94 268 VAL A CA 1
ATOM 2061 C C . VAL A 1 268 ? -18.600 7.021 -3.209 1.00 88.94 268 VAL A C 1
ATOM 2063 O O . VAL A 1 268 ? -18.415 5.912 -3.710 1.00 88.94 268 VAL A O 1
ATOM 2066 N N . THR A 1 269 ? -17.751 8.033 -3.356 1.00 89.25 269 THR A N 1
ATOM 2067 C CA . THR A 1 269 ? -16.430 7.872 -3.962 1.00 89.25 269 THR A CA 1
ATOM 2068 C C . THR A 1 269 ? -15.438 7.501 -2.868 1.00 89.25 269 THR A C 1
ATOM 2070 O O . THR A 1 269 ? -15.131 8.328 -2.010 1.00 89.25 269 THR A O 1
ATOM 2073 N N . GLU A 1 270 ? -14.928 6.275 -2.898 1.00 89.00 270 GLU A N 1
ATOM 2074 C CA . GLU A 1 270 ? -13.967 5.756 -1.920 1.00 89.00 270 GLU A CA 1
ATOM 2075 C C . GLU A 1 270 ? -12.716 5.181 -2.610 1.00 89.00 270 GLU A C 1
ATOM 2077 O O . GLU A 1 270 ? -12.757 4.896 -3.808 1.00 89.00 270 GLU A O 1
ATOM 2082 N N . PRO A 1 271 ? -11.572 5.054 -1.913 1.00 91.81 271 PRO A N 1
ATOM 2083 C CA . PRO A 1 271 ? -10.369 4.445 -2.483 1.00 91.81 271 PRO A CA 1
ATOM 2084 C C . PRO A 1 271 ? -10.614 3.000 -2.945 1.00 91.81 271 PRO A C 1
ATOM 2086 O O . PRO A 1 271 ? -11.275 2.233 -2.245 1.00 91.81 271 PRO A O 1
ATOM 2089 N N . VAL A 1 272 ? -10.043 2.619 -4.094 1.00 91.56 272 VAL A N 1
ATOM 2090 C CA . VAL A 1 272 ? -10.068 1.236 -4.614 1.00 91.56 272 VAL A CA 1
ATOM 2091 C C . VAL A 1 272 ? -9.398 0.284 -3.626 1.00 91.56 272 VAL A C 1
ATOM 2093 O O . VAL A 1 272 ? -9.894 -0.811 -3.374 1.00 91.56 272 VAL A O 1
ATOM 2096 N N . LEU A 1 273 ? -8.277 0.713 -3.042 1.00 94.25 273 LEU A N 1
ATOM 2097 C CA . LEU A 1 273 ? -7.626 -0.007 -1.958 1.00 94.25 273 LEU A CA 1
ATOM 2098 C C . LEU A 1 273 ? -8.194 0.485 -0.622 1.00 94.25 273 LEU A C 1
ATOM 2100 O O . LEU A 1 273 ? -7.970 1.644 -0.273 1.00 94.25 273 LEU A O 1
ATOM 2104 N N . PRO A 1 274 ? -8.909 -0.358 0.140 1.00 93.75 274 PRO A N 1
ATOM 2105 C CA . PRO A 1 274 ? -9.545 0.061 1.379 1.00 93.75 274 PRO A CA 1
ATOM 2106 C C . PRO A 1 274 ? -8.496 0.469 2.418 1.00 93.75 274 PRO A C 1
ATOM 2108 O O . PRO A 1 274 ? -7.507 -0.235 2.643 1.00 93.75 274 PRO A O 1
ATOM 2111 N N . ILE A 1 275 ? -8.733 1.600 3.081 1.00 94.50 275 ILE A N 1
ATOM 2112 C CA . ILE A 1 275 ? -7.833 2.174 4.086 1.00 94.50 275 ILE A CA 1
ATOM 2113 C C . ILE A 1 275 ? -8.477 2.062 5.462 1.00 94.50 275 ILE A C 1
ATOM 2115 O O . ILE A 1 275 ? -9.593 2.533 5.678 1.00 94.50 275 ILE A O 1
ATOM 2119 N N . ARG A 1 276 ? -7.753 1.461 6.405 1.00 94.81 276 ARG A N 1
ATOM 2120 C CA . ARG A 1 276 ? -8.129 1.313 7.806 1.00 94.81 276 ARG A CA 1
ATOM 2121 C C . ARG A 1 276 ? -7.507 2.414 8.666 1.00 94.81 276 ARG A C 1
ATOM 2123 O O . ARG A 1 276 ? -6.331 2.739 8.529 1.00 94.81 276 ARG A O 1
ATOM 2130 N N . THR A 1 277 ? -8.290 2.965 9.586 1.00 94.81 277 THR A N 1
ATOM 2131 C CA . THR A 1 277 ? -7.835 3.865 10.655 1.00 94.81 277 THR A CA 1
ATOM 2132 C C . THR A 1 277 ? -8.411 3.416 11.999 1.00 94.81 277 THR A C 1
ATOM 2134 O O . THR A 1 277 ? -9.319 2.583 12.060 1.00 94.81 277 THR A O 1
ATOM 2137 N N . PHE A 1 278 ? -7.884 3.955 13.103 1.00 93.81 278 PHE A N 1
ATOM 2138 C CA . PHE A 1 278 ? -8.360 3.626 14.450 1.00 93.81 278 PHE A CA 1
ATOM 2139 C C . PHE A 1 278 ? -8.665 4.872 15.262 1.00 93.81 278 PHE A C 1
ATOM 2141 O O . PHE A 1 278 ? -7.859 5.799 15.297 1.00 93.81 278 PHE A O 1
ATOM 2148 N N . LYS A 1 279 ? -9.785 4.869 15.980 1.00 94.00 279 LYS A N 1
ATOM 2149 C CA . LYS A 1 279 ? -10.076 5.866 17.012 1.00 94.00 279 LYS A CA 1
ATOM 2150 C C . LYS A 1 279 ? -9.884 5.239 18.384 1.00 94.00 279 LYS A C 1
ATOM 2152 O O . LYS A 1 279 ? -10.462 4.191 18.665 1.00 94.00 279 LYS A O 1
ATOM 2157 N N . TRP A 1 280 ? -9.096 5.890 19.229 1.00 92.88 280 TRP A N 1
ATOM 2158 C CA . TRP A 1 280 ? -8.931 5.500 20.625 1.00 92.88 280 TRP A CA 1
ATOM 2159 C C . TRP A 1 280 ? -9.854 6.348 21.495 1.00 92.88 280 TRP A C 1
ATOM 2161 O O . TRP A 1 280 ? -9.976 7.555 21.289 1.00 92.88 280 TRP A O 1
ATOM 2171 N N . THR A 1 281 ? -10.546 5.731 22.441 1.00 93.75 281 THR A N 1
ATOM 2172 C CA . THR A 1 281 ? -11.367 6.431 23.436 1.00 93.75 281 THR A CA 1
ATOM 2173 C C . THR A 1 281 ? -11.089 5.826 24.799 1.00 93.75 281 THR A C 1
ATOM 2175 O O . THR A 1 281 ? -11.097 4.606 24.932 1.00 93.75 281 THR A O 1
ATOM 2178 N N . THR A 1 282 ? -10.822 6.676 25.786 1.00 94.75 282 THR A N 1
ATOM 2179 C CA . THR A 1 282 ? -10.527 6.262 27.158 1.00 94.75 282 THR A CA 1
ATOM 2180 C C . THR A 1 282 ? -11.626 6.780 28.068 1.00 94.75 282 THR A C 1
ATOM 2182 O O . THR A 1 282 ? -11.915 7.975 28.063 1.00 94.75 282 THR A O 1
ATOM 2185 N N . GLU A 1 283 ? -12.224 5.880 28.836 1.00 96.44 283 GLU A N 1
ATOM 2186 C CA . GLU A 1 283 ? -13.259 6.176 29.826 1.00 96.44 283 GLU A CA 1
ATOM 2187 C C . GLU A 1 283 ? -12.806 5.634 31.185 1.00 96.44 283 GLU A C 1
ATOM 2189 O O . GLU A 1 283 ? -12.280 4.525 31.262 1.00 96.44 283 GLU A O 1
ATOM 2194 N N . GLU A 1 284 ? -12.985 6.402 32.256 1.00 97.00 284 GLU A N 1
ATOM 2195 C CA . GLU A 1 284 ? -12.744 5.913 33.616 1.00 97.00 284 GLU A CA 1
ATOM 2196 C C . GLU A 1 284 ? -14.008 5.255 34.166 1.00 97.00 284 GLU A C 1
ATOM 2198 O O . GLU A 1 284 ? -15.121 5.737 33.950 1.00 97.00 284 GLU A O 1
ATOM 2203 N N . GLN A 1 285 ? -13.828 4.134 34.858 1.00 96.94 285 GLN A N 1
ATOM 2204 C CA . GLN A 1 285 ? -14.892 3.400 35.528 1.00 96.94 285 GLN A CA 1
ATOM 2205 C C . GLN A 1 285 ? -14.468 3.070 36.955 1.00 96.94 285 GLN A C 1
ATOM 2207 O O . GLN A 1 285 ? -13.320 2.688 37.206 1.00 96.94 285 GLN A O 1
ATOM 2212 N N . GLU A 1 286 ? -15.406 3.207 37.885 1.00 96.75 286 GLU A N 1
ATOM 2213 C CA . GLU A 1 286 ? -15.198 2.811 39.272 1.00 96.75 286 GLU A CA 1
ATOM 2214 C C . GLU A 1 286 ? -15.174 1.285 39.405 1.00 96.75 286 GLU A C 1
ATOM 2216 O O . GLU A 1 286 ? -15.898 0.567 38.712 1.00 96.75 286 GLU A O 1
ATOM 2221 N N . ILE A 1 287 ? -14.322 0.799 40.307 1.00 96.69 287 ILE A N 1
ATOM 2222 C CA . ILE A 1 287 ? -14.304 -0.593 40.752 1.00 96.69 287 ILE A CA 1
ATOM 2223 C C . ILE A 1 287 ? -14.844 -0.591 42.174 1.00 96.69 287 ILE A C 1
ATOM 2225 O O . ILE A 1 287 ? -14.218 -0.017 43.067 1.00 96.69 287 ILE A O 1
ATOM 2229 N N . GLU A 1 288 ? -16.002 -1.200 42.384 1.00 97.56 288 GLU A N 1
ATOM 2230 C CA . GLU A 1 288 ? -16.591 -1.284 43.717 1.00 97.56 288 GLU A CA 1
ATOM 2231 C C . GLU A 1 288 ? -15.680 -2.074 44.668 1.00 97.56 288 GLU A C 1
ATOM 2233 O O . GLU A 1 288 ? -15.047 -3.055 44.274 1.00 97.56 288 GLU A O 1
ATOM 2238 N N . TYR A 1 289 ? -15.589 -1.631 45.924 1.00 95.50 289 TYR A N 1
ATOM 2239 C CA . TYR A 1 289 ? -14.910 -2.398 46.967 1.00 95.50 289 TYR A CA 1
ATOM 2240 C C . TYR A 1 289 ? -15.805 -3.507 47.521 1.00 95.50 289 TYR A C 1
ATOM 2242 O O . TYR A 1 289 ? -17.026 -3.375 47.594 1.00 95.50 289 TYR A O 1
ATOM 2250 N N . GLU A 1 290 ? -15.193 -4.578 48.019 1.00 96.19 290 GLU A N 1
ATOM 2251 C CA . GLU A 1 290 ? -15.924 -5.643 48.702 1.00 96.19 290 GLU A CA 1
ATOM 2252 C C . GLU A 1 290 ? -15.969 -5.407 50.218 1.00 96.19 290 GLU A C 1
ATOM 2254 O O . GLU A 1 290 ? -15.090 -4.763 50.796 1.00 96.19 290 GLU A O 1
ATOM 2259 N N . THR A 1 291 ? -16.984 -5.958 50.895 1.00 96.44 291 THR A N 1
ATOM 2260 C CA . THR A 1 291 ? -17.041 -5.983 52.367 1.00 96.44 291 THR A CA 1
ATOM 2261 C C . THR A 1 291 ? -16.615 -7.352 52.893 1.00 96.44 291 THR A C 1
ATOM 2263 O O . THR A 1 291 ? -17.325 -8.343 52.731 1.00 96.44 291 THR A O 1
ATOM 2266 N N . VAL A 1 292 ? -15.484 -7.404 53.590 1.00 96.69 292 VAL A N 1
ATOM 2267 C CA . VAL A 1 292 ? -14.928 -8.615 54.200 1.00 96.69 292 VAL A CA 1
ATOM 2268 C C . VAL A 1 292 ? -15.288 -8.658 55.684 1.00 96.69 292 VAL A C 1
ATOM 2270 O O . VAL A 1 292 ? -14.970 -7.746 56.444 1.00 96.69 292 VAL A O 1
ATOM 2273 N N . THR A 1 293 ? -15.935 -9.741 56.128 1.00 94.50 293 THR A N 1
ATOM 2274 C CA . THR A 1 293 ? -16.230 -9.952 57.555 1.00 94.50 293 THR A CA 1
ATOM 2275 C C . THR A 1 293 ? -15.160 -10.821 58.208 1.00 94.50 293 THR A C 1
ATOM 2277 O O . THR A 1 293 ? -15.014 -11.991 57.854 1.00 94.50 293 TH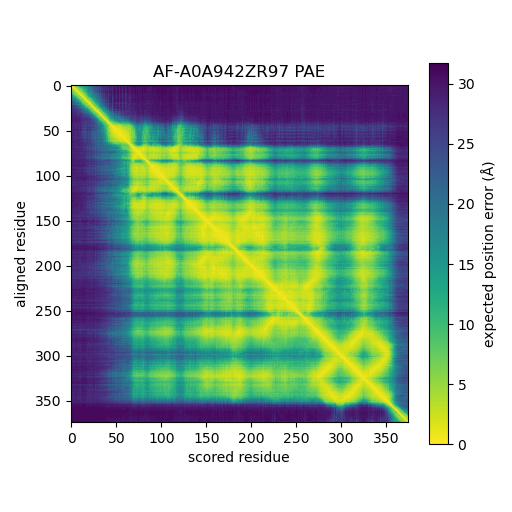R A O 1
ATOM 2280 N N . GLN A 1 294 ? -14.454 -10.289 59.205 1.00 94.06 294 GLN A N 1
ATOM 2281 C CA . GLN A 1 294 ? -13.458 -11.033 59.980 1.00 94.06 294 GLN A CA 1
ATOM 2282 C C . GLN A 1 294 ? -14.037 -11.450 61.333 1.00 94.06 294 GLN A C 1
ATOM 2284 O O . GLN A 1 294 ? -14.632 -10.646 62.039 1.00 94.06 294 GLN A O 1
ATOM 2289 N N . ARG A 1 295 ? -13.911 -12.725 61.710 1.00 93.94 295 ARG A N 1
ATOM 2290 C CA . ARG A 1 295 ? -14.435 -13.224 62.993 1.00 93.94 295 ARG A CA 1
ATOM 2291 C C . ARG A 1 295 ? -13.390 -13.070 64.089 1.00 93.94 295 ARG A C 1
ATOM 2293 O O . ARG A 1 295 ? -12.273 -13.552 63.926 1.00 93.94 295 ARG A O 1
ATOM 2300 N N . ASN A 1 296 ? -13.784 -12.511 65.228 1.00 93.06 296 ASN A N 1
ATOM 2301 C CA . ASN A 1 296 ? -12.921 -12.371 66.393 1.00 93.06 296 ASN A CA 1
ATOM 2302 C C . ASN A 1 296 ? -13.499 -13.124 67.599 1.00 93.06 296 ASN A C 1
ATOM 2304 O O . ASN A 1 296 ? -14.507 -12.732 68.189 1.00 93.06 296 ASN A O 1
ATOM 2308 N N . ARG A 1 297 ? -12.829 -14.215 67.984 1.00 92.62 297 ARG A N 1
ATOM 2309 C CA . ARG A 1 297 ? -13.205 -15.052 69.137 1.00 92.62 297 ARG A CA 1
ATOM 2310 C C . ARG A 1 297 ? -12.917 -14.403 70.490 1.00 92.62 297 ARG A C 1
ATOM 2312 O O . ARG A 1 297 ? -13.365 -14.940 71.490 1.00 92.62 297 ARG A O 1
ATOM 2319 N N . ASN A 1 298 ? -12.203 -13.280 70.524 1.00 92.38 298 ASN A N 1
ATOM 2320 C CA . ASN A 1 298 ? -11.902 -12.534 71.747 1.00 92.38 298 ASN A CA 1
ATOM 2321 C C . ASN A 1 298 ? -12.936 -11.431 72.028 1.00 92.38 298 ASN A C 1
ATOM 2323 O O . ASN A 1 298 ? -12.881 -10.803 73.082 1.00 92.38 298 ASN A O 1
ATOM 2327 N N . LYS A 1 299 ? -13.871 -11.176 71.100 1.00 90.69 299 LYS A N 1
ATOM 2328 C CA . LYS A 1 299 ? -14.942 -10.183 71.261 1.00 90.69 299 LYS A CA 1
ATOM 2329 C C . LYS A 1 299 ? -16.307 -10.863 71.432 1.00 90.69 299 LYS A C 1
ATOM 2331 O O . LYS A 1 299 ? -16.578 -11.822 70.699 1.00 90.69 299 LYS A O 1
ATOM 2336 N N . PRO A 1 300 ? -17.179 -10.377 72.342 1.00 92.06 300 PRO A N 1
ATOM 2337 C CA . PRO A 1 300 ? -18.510 -10.942 72.571 1.00 92.06 300 PRO A CA 1
ATOM 2338 C C . PRO A 1 300 ? -19.322 -11.118 71.288 1.00 92.06 300 PRO A C 1
ATOM 2340 O O . PRO A 1 300 ? -19.351 -10.231 70.426 1.00 92.06 300 PRO A O 1
ATOM 2343 N N . ALA A 1 301 ? -20.006 -12.254 71.175 1.00 89.88 301 ALA A N 1
ATOM 2344 C CA . ALA A 1 301 ? -20.939 -12.526 70.096 1.00 89.88 301 ALA A CA 1
ATOM 2345 C C . ALA A 1 301 ? -21.995 -11.414 70.001 1.00 89.88 301 ALA A C 1
ATOM 2347 O O . ALA A 1 301 ? -22.575 -11.001 71.000 1.00 89.88 301 ALA A O 1
ATOM 2348 N N . GLY A 1 302 ? -22.214 -10.907 68.785 1.00 87.75 302 GLY A N 1
ATOM 2349 C CA . GLY A 1 302 ? -23.135 -9.792 68.518 1.00 87.75 302 GLY A CA 1
ATOM 2350 C C . GLY A 1 302 ? -22.457 -8.428 68.354 1.00 87.75 302 GLY A C 1
ATOM 2351 O O . GLY A 1 302 ? -23.063 -7.534 67.769 1.00 87.75 302 GLY A O 1
ATOM 2352 N N . THR A 1 303 ? -21.191 -8.276 68.756 1.00 91.50 303 THR A N 1
ATOM 2353 C CA . THR A 1 303 ? -20.412 -7.057 68.471 1.00 91.50 303 THR A CA 1
ATOM 2354 C C . THR A 1 303 ? -20.006 -6.978 66.994 1.00 91.50 303 THR A C 1
ATOM 2356 O O . THR A 1 303 ? -19.691 -7.997 66.367 1.00 91.50 303 THR A O 1
ATOM 2359 N N . ARG A 1 304 ? -20.034 -5.763 66.431 1.00 93.69 304 ARG A N 1
ATOM 2360 C CA . ARG A 1 304 ? -19.531 -5.431 65.091 1.00 93.69 304 ARG A CA 1
ATOM 2361 C C . ARG A 1 304 ? -18.694 -4.166 65.177 1.00 93.69 304 ARG A C 1
ATOM 2363 O O . ARG A 1 304 ? -19.156 -3.182 65.747 1.00 93.69 304 ARG A O 1
ATOM 2370 N N . GLU A 1 305 ? -17.511 -4.195 64.589 1.00 93.81 305 GLU A N 1
ATOM 2371 C CA . GLU A 1 305 ? -16.611 -3.048 64.541 1.00 93.81 305 GLU A CA 1
ATOM 2372 C C . GLU A 1 305 ? -16.015 -2.926 63.143 1.00 93.81 305 GLU A C 1
ATOM 2374 O O . GLU A 1 305 ? -15.574 -3.914 62.560 1.00 93.81 305 GLU A O 1
ATOM 2379 N N . GLU A 1 306 ? -16.039 -1.726 62.580 1.00 96.06 306 GLU A N 1
ATOM 2380 C CA . GLU A 1 306 ? -15.398 -1.448 61.300 1.00 96.06 306 GLU A CA 1
ATOM 2381 C C . GLU A 1 306 ? -13.923 -1.153 61.547 1.00 96.06 306 GLU A C 1
ATOM 2383 O O . GLU A 1 306 ? -13.584 -0.178 62.211 1.00 96.06 306 GLU A O 1
ATOM 2388 N N . ILE A 1 307 ? -13.055 -2.031 61.049 1.00 96.00 307 ILE A N 1
ATOM 2389 C CA . ILE A 1 307 ? -11.605 -1.936 61.264 1.00 96.00 307 ILE A CA 1
ATOM 2390 C C . ILE A 1 307 ? -10.885 -1.317 60.061 1.00 96.00 307 ILE A C 1
ATOM 2392 O O . ILE A 1 307 ? -9.738 -0.896 60.184 1.00 96.00 307 ILE A O 1
ATOM 2396 N N . GLN A 1 308 ? -11.554 -1.240 58.908 1.00 95.38 308 GLN A N 1
ATOM 2397 C CA . GLN A 1 308 ? -11.053 -0.579 57.706 1.00 95.3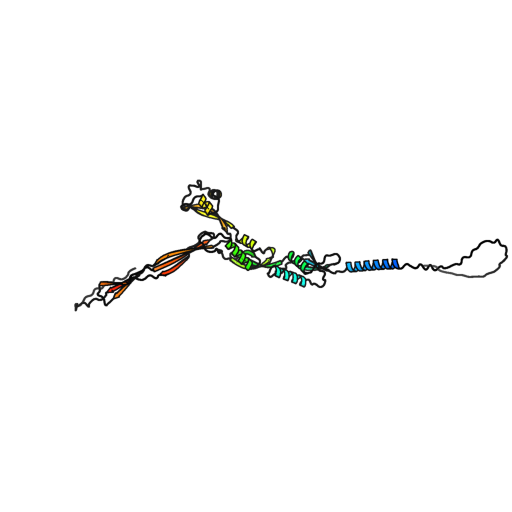8 308 GLN A CA 1
ATOM 2398 C C . GLN A 1 308 ? -12.228 -0.116 56.837 1.00 95.38 308 GLN A C 1
ATOM 2400 O O . GLN A 1 308 ? -13.079 -0.931 56.478 1.00 95.38 308 GLN A O 1
ATOM 2405 N N . GLU A 1 309 ? -12.256 1.168 56.475 1.00 96.38 309 GLU A N 1
ATOM 2406 C CA . GLU A 1 309 ? -13.243 1.704 55.531 1.00 96.38 309 GLU A CA 1
ATOM 2407 C C . GLU A 1 309 ? -12.968 1.223 54.101 1.00 96.38 309 GLU A C 1
ATOM 2409 O O . GLU A 1 309 ? -11.815 1.094 53.677 1.00 96.38 309 GLU A O 1
ATOM 2414 N N . GLY A 1 310 ? -14.041 0.980 53.346 1.00 96.00 310 GLY A N 1
ATOM 2415 C CA . GLY A 1 310 ? -13.951 0.626 51.933 1.00 96.00 310 GLY A CA 1
ATOM 2416 C C . GLY A 1 310 ? -13.728 1.842 51.039 1.00 96.00 310 GLY A C 1
ATOM 2417 O O . GLY A 1 310 ? -14.308 2.901 51.269 1.00 96.00 310 GLY A O 1
ATOM 2418 N N . GLN A 1 311 ? -12.920 1.697 49.989 1.00 97.12 311 GLN A N 1
ATOM 2419 C CA . GLN A 1 311 ? -12.754 2.720 48.955 1.00 97.12 311 GLN A CA 1
ATOM 2420 C C . GLN A 1 311 ? -12.810 2.094 47.570 1.00 97.12 311 GLN A C 1
ATOM 2422 O O . GLN A 1 311 ? -12.080 1.142 47.297 1.00 97.12 311 GLN A O 1
ATOM 2427 N N . ASN A 1 312 ? -13.619 2.671 46.680 1.00 97.69 312 ASN A N 1
ATOM 2428 C CA . ASN A 1 312 ? -13.661 2.230 45.292 1.00 97.69 312 ASN A CA 1
ATOM 2429 C C . ASN A 1 312 ? -12.283 2.414 44.639 1.00 97.69 312 ASN A C 1
ATOM 2431 O O . ASN A 1 312 ? -11.557 3.392 44.881 1.00 97.69 312 ASN A O 1
ATOM 2435 N N . GLY A 1 313 ? -11.940 1.440 43.808 1.00 96.81 313 GLY A N 1
ATOM 2436 C CA . GLY A 1 313 ? -10.846 1.525 42.862 1.00 96.81 313 GLY A CA 1
ATOM 2437 C C . GLY A 1 313 ? -11.270 2.283 41.607 1.00 96.81 313 GLY A C 1
ATOM 2438 O O . GLY A 1 313 ? -12.423 2.685 41.448 1.00 96.81 313 GLY A O 1
ATOM 2439 N N . VAL A 1 314 ? -10.329 2.460 40.687 1.00 97.06 314 VAL A N 1
ATOM 2440 C CA . VAL A 1 314 ? -10.563 3.094 39.385 1.00 97.06 314 VAL A CA 1
ATOM 2441 C C . VAL A 1 314 ? -9.829 2.297 38.317 1.00 97.06 314 VAL A C 1
ATOM 2443 O O . VAL A 1 314 ? -8.628 2.034 38.444 1.00 97.06 314 VAL A O 1
ATOM 2446 N N . LYS A 1 315 ? -10.533 1.959 37.236 1.00 97.00 315 LYS A N 1
ATOM 2447 C CA . LYS A 1 315 ? -9.947 1.423 36.003 1.00 97.00 315 LYS A CA 1
ATOM 2448 C C . LYS A 1 315 ? -10.171 2.367 34.828 1.00 97.00 315 LYS A C 1
ATOM 2450 O O . LYS A 1 315 ? -11.187 3.048 34.738 1.00 97.00 315 LYS A O 1
ATOM 2455 N N . GLN A 1 316 ? -9.228 2.364 33.896 1.00 97.50 316 GLN A N 1
ATOM 2456 C CA . GLN A 1 316 ? -9.378 2.943 32.567 1.00 97.50 316 GLN A CA 1
ATOM 2457 C C . GLN A 1 316 ? -9.837 1.869 31.587 1.00 97.50 316 GLN A C 1
ATOM 2459 O O . GLN A 1 316 ? -9.188 0.832 31.454 1.00 97.50 316 GLN A O 1
ATOM 2464 N N . VAL A 1 317 ? -10.916 2.150 30.867 1.00 97.38 317 VAL A N 1
ATOM 2465 C CA . VAL A 1 317 ? -11.418 1.359 29.746 1.00 97.38 317 VAL A CA 1
ATOM 2466 C C . VAL A 1 317 ? -10.994 2.041 28.452 1.00 97.38 317 VAL A C 1
ATOM 2468 O O . VAL A 1 317 ? -11.482 3.115 28.103 1.00 97.38 317 VAL A O 1
ATOM 2471 N N . ILE A 1 318 ? -10.063 1.415 27.741 1.00 95.81 318 ILE A N 1
ATOM 2472 C CA . ILE A 1 318 ? -9.508 1.901 26.480 1.00 95.81 318 ILE A CA 1
ATOM 2473 C C . ILE A 1 318 ? -10.189 1.143 25.339 1.00 95.81 318 ILE A C 1
ATOM 2475 O O . ILE A 1 318 ? -10.024 -0.067 25.200 1.00 95.81 318 ILE A O 1
ATOM 2479 N N . LYS A 1 319 ? -10.948 1.860 24.509 1.00 95.75 319 LYS A N 1
ATOM 2480 C CA . LYS A 1 319 ? -11.642 1.340 23.324 1.00 95.75 319 LYS A CA 1
ATOM 2481 C C . LYS A 1 319 ? -10.858 1.707 22.066 1.00 95.75 319 LYS A C 1
ATOM 2483 O O . LYS A 1 319 ? -10.651 2.890 21.796 1.00 95.75 319 LYS A O 1
ATOM 2488 N N . LYS A 1 320 ? -10.466 0.709 21.273 1.00 94.62 320 LYS A N 1
ATOM 2489 C CA . LYS A 1 320 ? -9.895 0.873 19.928 1.00 94.62 320 LYS A CA 1
ATOM 2490 C C . LYS A 1 320 ? -10.959 0.544 18.885 1.00 94.62 320 LYS A C 1
ATOM 2492 O O . LYS A 1 320 ? -11.302 -0.618 18.689 1.00 94.62 320 LYS A O 1
ATOM 2497 N N . ILE A 1 321 ? -11.475 1.568 18.217 1.00 94.56 321 ILE A N 1
ATOM 2498 C CA . ILE A 1 321 ? -12.579 1.459 17.257 1.00 94.56 321 ILE A CA 1
ATOM 2499 C C . ILE A 1 321 ? -11.998 1.450 15.832 1.00 94.56 321 ILE A C 1
ATOM 2501 O O . ILE A 1 321 ? -11.353 2.440 15.462 1.00 94.56 321 ILE A O 1
ATOM 2505 N N . PRO A 1 322 ? -12.183 0.378 15.034 1.00 94.19 322 PRO A N 1
ATOM 2506 C CA . PRO A 1 322 ? -11.708 0.323 13.654 1.00 94.19 322 PRO A CA 1
ATOM 2507 C C . PRO A 1 322 ? -12.650 1.064 12.702 1.00 94.19 322 PRO A C 1
ATOM 2509 O O . PRO A 1 322 ? -13.871 0.935 12.788 1.00 94.19 322 PRO A O 1
ATOM 2512 N N . TYR A 1 323 ? -12.072 1.781 11.743 1.00 92.81 323 TYR A N 1
ATOM 2513 C CA . TYR A 1 323 ? -12.789 2.378 10.620 1.00 92.81 323 TYR A CA 1
ATOM 2514 C C . TYR A 1 323 ? -12.140 1.936 9.314 1.00 92.81 323 TYR A C 1
ATOM 2516 O O . TYR A 1 323 ? -10.916 1.911 9.239 1.00 92.81 323 TYR A O 1
ATOM 2524 N N . VAL A 1 324 ? -12.926 1.627 8.284 1.00 93.00 324 VAL A N 1
ATOM 2525 C CA . VAL A 1 324 ? -12.446 1.391 6.914 1.00 93.00 324 VAL A CA 1
ATOM 2526 C C . VAL A 1 324 ? -13.134 2.384 5.990 1.00 93.00 324 VAL A C 1
ATOM 2528 O O . VAL A 1 324 ? -14.352 2.523 6.027 1.00 93.00 324 VAL A O 1
ATOM 2531 N N . ASN A 1 325 ? -12.347 3.136 5.217 1.00 89.62 325 ASN A N 1
ATOM 2532 C CA . ASN A 1 325 ? -12.821 4.234 4.365 1.00 89.62 325 ASN A CA 1
ATOM 2533 C C . ASN A 1 325 ? -13.719 5.250 5.110 1.00 89.62 325 ASN A C 1
ATOM 2535 O O . ASN A 1 325 ? -14.610 5.862 4.531 1.00 89.62 325 ASN A O 1
ATOM 2539 N N . GLY A 1 326 ? -13.486 5.434 6.417 1.00 84.50 326 GLY A N 1
ATOM 2540 C CA . GLY A 1 326 ? -14.244 6.356 7.271 1.00 84.50 326 GLY A CA 1
ATOM 2541 C C . GLY A 1 326 ? -15.516 5.779 7.904 1.00 84.50 326 GLY A C 1
ATOM 2542 O O . GLY A 1 326 ? -16.105 6.433 8.763 1.00 84.50 326 GLY A O 1
ATOM 2543 N N . GLU A 1 327 ? -15.915 4.556 7.560 1.00 85.12 327 GLU A N 1
ATOM 2544 C CA . GLU A 1 327 ? -17.053 3.859 8.168 1.00 85.12 327 GLU A CA 1
ATOM 2545 C C . GLU A 1 327 ? -16.571 2.916 9.273 1.00 85.12 327 GLU A C 1
ATOM 2547 O O . GLU A 1 327 ? -15.554 2.242 9.116 1.00 85.12 327 GLU A O 1
ATOM 2552 N N . GLN A 1 328 ? -17.269 2.882 10.413 1.00 90.25 328 GLN A N 1
ATOM 2553 C CA . GLN A 1 328 ? -16.910 1.975 11.504 1.00 90.25 328 GLN A CA 1
ATOM 2554 C C . GLN A 1 328 ? -17.116 0.530 11.050 1.00 90.25 328 GLN A C 1
ATOM 2556 O O . GLN A 1 328 ? -18.192 0.181 10.566 1.00 90.25 328 GLN A O 1
ATOM 2561 N N . VAL A 1 329 ? -16.108 -0.313 11.262 1.00 90.94 329 VAL A N 1
ATOM 2562 C CA . VAL A 1 329 ? -16.193 -1.743 10.964 1.00 90.94 329 VAL A CA 1
ATOM 2563 C C . VAL A 1 329 ? -15.829 -2.564 12.191 1.00 90.94 329 VAL A C 1
ATOM 2565 O O . VAL A 1 329 ? -14.831 -2.300 12.858 1.00 90.94 329 VAL A O 1
ATOM 2568 N N . GLY A 1 330 ? -16.640 -3.580 12.475 1.00 90.75 330 GLY A N 1
ATOM 2569 C CA . GLY A 1 330 ? -16.447 -4.459 13.624 1.00 90.75 330 GLY A CA 1
ATOM 2570 C C . GLY A 1 330 ? -16.708 -3.799 14.982 1.00 90.75 330 GLY A C 1
ATOM 2571 O O . GLY A 1 330 ? -17.096 -2.631 15.099 1.00 90.75 330 GLY A O 1
ATOM 2572 N N . GLU A 1 331 ? -16.507 -4.597 16.027 1.00 92.38 331 GLU A N 1
ATOM 2573 C CA . GLU A 1 331 ? -16.662 -4.163 17.411 1.00 92.38 331 GLU A CA 1
ATOM 2574 C C . GLU A 1 331 ? -15.386 -3.476 17.929 1.00 92.38 331 GLU A C 1
ATOM 2576 O O . GLU A 1 331 ? -14.274 -3.831 17.517 1.00 92.38 331 GLU A O 1
ATOM 2581 N N . PRO A 1 332 ? -15.509 -2.493 18.840 1.00 94.00 332 PRO A N 1
ATOM 2582 C CA . PRO A 1 332 ? -14.354 -1.904 19.502 1.00 94.00 332 PRO A CA 1
ATOM 2583 C C . PRO A 1 332 ? -13.557 -2.959 20.276 1.00 94.00 332 PRO A C 1
ATOM 2585 O O . PRO A 1 332 ? -14.119 -3.716 21.062 1.00 94.00 332 PRO A O 1
ATOM 2588 N N . GLN A 1 333 ? -12.234 -2.961 20.125 1.00 94.38 333 GLN A N 1
ATOM 2589 C CA . GLN A 1 333 ? -11.372 -3.764 20.993 1.00 94.38 333 GLN A CA 1
ATOM 2590 C C . GLN A 1 333 ? -11.225 -3.050 22.338 1.00 94.38 333 GLN A C 1
ATOM 2592 O O . GLN A 1 333 ? -10.839 -1.879 22.372 1.00 94.38 333 GLN A O 1
ATOM 2597 N N . ILE A 1 334 ? -11.542 -3.744 23.432 1.00 96.00 334 ILE A N 1
ATOM 2598 C CA . ILE A 1 334 ? -11.526 -3.189 24.788 1.00 96.00 334 ILE A CA 1
ATOM 2599 C C . ILE A 1 334 ? -10.279 -3.676 25.525 1.00 96.00 334 ILE A C 1
ATOM 2601 O O . ILE A 1 334 ? -9.953 -4.861 25.518 1.00 96.00 334 ILE A O 1
ATOM 2605 N N . THR A 1 335 ? -9.569 -2.756 26.167 1.00 96.38 335 THR A N 1
ATOM 2606 C CA . THR A 1 335 ? -8.476 -3.057 27.094 1.00 96.38 335 THR A CA 1
ATOM 2607 C C . THR A 1 335 ? -8.717 -2.302 28.390 1.00 96.38 335 THR A C 1
ATOM 2609 O O . THR A 1 335 ? -8.949 -1.095 28.367 1.00 96.38 335 THR A O 1
ATOM 2612 N N . GLU A 1 336 ? -8.660 -3.005 29.516 1.00 96.56 336 GLU A N 1
ATOM 2613 C CA . GLU A 1 336 ? -8.824 -2.409 30.839 1.00 96.56 336 GLU A CA 1
ATOM 2614 C C . GLU A 1 336 ? -7.474 -2.281 31.542 1.00 96.56 336 GLU A C 1
ATOM 2616 O O . GLU A 1 336 ? -6.625 -3.169 31.461 1.00 96.56 336 GLU A O 1
ATOM 2621 N N . LYS A 1 337 ? -7.277 -1.171 32.248 1.00 96.25 337 LYS A N 1
ATOM 2622 C CA . LYS A 1 337 ? -6.101 -0.941 33.084 1.00 96.25 337 LYS A CA 1
ATOM 2623 C C . LYS A 1 337 ? -6.540 -0.415 34.440 1.00 96.25 337 LYS A C 1
ATOM 2625 O O . LYS A 1 337 ? -7.054 0.698 34.523 1.00 96.25 337 LYS A O 1
ATOM 2630 N N . VAL A 1 338 ? -6.307 -1.187 35.497 1.00 96.75 338 VAL A N 1
ATOM 2631 C CA . VAL A 1 338 ? -6.524 -0.721 36.872 1.00 96.75 338 VAL A CA 1
ATOM 2632 C C . VAL A 1 338 ? -5.485 0.355 37.193 1.00 96.75 338 VAL A C 1
ATOM 2634 O O . VAL A 1 338 ? -4.284 0.146 37.016 1.00 96.75 338 VAL A O 1
ATOM 2637 N N . ILE A 1 339 ? -5.951 1.535 37.600 1.00 96.94 339 ILE A N 1
ATOM 2638 C CA . ILE A 1 339 ? -5.100 2.662 38.011 1.00 96.94 339 ILE A CA 1
ATOM 2639 C C . ILE A 1 339 ? -5.004 2.715 39.534 1.00 96.94 339 ILE A C 1
ATOM 2641 O O . ILE A 1 339 ? -3.953 3.042 40.081 1.00 96.94 339 ILE A O 1
ATOM 2645 N N . LYS A 1 340 ? -6.110 2.392 40.211 1.00 97.00 340 LYS A N 1
ATOM 2646 C CA . LYS A 1 340 ? -6.216 2.344 41.666 1.00 97.00 340 LYS A CA 1
ATOM 2647 C C . LYS A 1 340 ? -6.981 1.084 42.054 1.00 97.00 340 LYS A C 1
ATOM 2649 O O . LYS A 1 340 ? -8.127 0.931 41.642 1.00 97.00 340 LYS A O 1
ATOM 2654 N N . GLU A 1 341 ? -6.355 0.214 42.838 1.00 97.44 341 GLU A N 1
ATOM 2655 C CA . GLU A 1 341 ? -7.029 -0.963 43.396 1.00 97.44 341 GLU A CA 1
ATOM 2656 C C . GLU A 1 341 ? -8.106 -0.536 44.406 1.00 97.44 341 GLU A C 1
ATOM 2658 O O . GLU A 1 341 ? -7.882 0.428 45.155 1.00 97.44 341 GLU A O 1
ATOM 2663 N N . PRO A 1 342 ? -9.268 -1.214 44.447 1.00 97.56 342 PRO A N 1
ATOM 2664 C CA . PRO A 1 342 ? -10.236 -0.995 45.505 1.00 97.56 342 PRO A CA 1
ATOM 2665 C C . PRO A 1 342 ? -9.650 -1.426 46.851 1.00 97.56 342 PRO A C 1
ATOM 2667 O O . PRO A 1 342 ? -8.904 -2.399 46.968 1.00 97.56 342 PRO A O 1
ATOM 2670 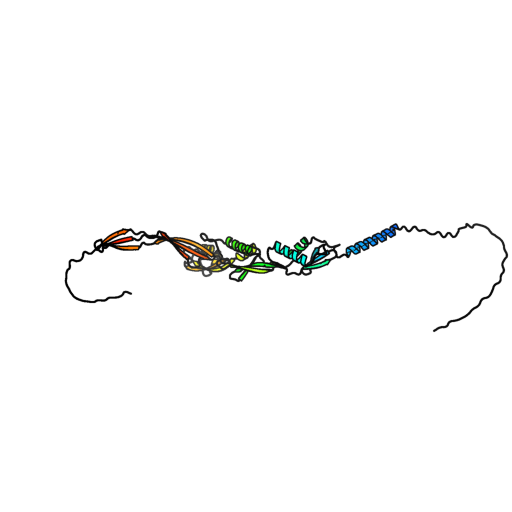N N . ILE A 1 343 ? -10.009 -0.688 47.891 1.00 97.62 343 ILE A N 1
ATOM 2671 C CA . ILE A 1 343 ? -9.676 -1.015 49.271 1.00 97.62 343 ILE A CA 1
ATOM 2672 C C . ILE A 1 343 ? -10.924 -1.639 49.879 1.00 97.62 343 ILE A C 1
ATOM 2674 O O . ILE A 1 343 ? -11.933 -0.957 50.023 1.00 97.62 343 ILE A O 1
ATOM 2678 N N . ASN A 1 344 ? -10.870 -2.924 50.231 1.00 97.50 344 ASN A N 1
ATOM 2679 C CA . ASN A 1 344 ? -12.014 -3.612 50.827 1.00 97.50 344 ASN A CA 1
ATOM 2680 C C . ASN A 1 344 ? -12.379 -3.020 52.192 1.00 97.50 344 ASN A C 1
ATOM 2682 O O . ASN A 1 344 ? -11.508 -2.702 53.005 1.00 97.50 344 ASN A O 1
ATOM 2686 N N . ARG A 1 345 ? -13.684 -2.938 52.455 1.00 97.50 345 ARG A N 1
ATOM 2687 C CA . ARG A 1 345 ? -14.232 -2.605 53.768 1.00 97.50 345 ARG A CA 1
ATOM 2688 C C . ARG A 1 345 ? -14.114 -3.820 54.671 1.00 97.50 345 ARG A C 1
ATOM 2690 O O . ARG A 1 345 ? -14.542 -4.903 54.281 1.00 97.50 345 ARG A O 1
ATOM 2697 N N . ILE A 1 346 ? -13.592 -3.669 55.882 1.00 96.50 346 ILE A N 1
ATOM 2698 C CA . ILE A 1 346 ? -13.443 -4.790 56.813 1.00 96.50 346 ILE A CA 1
ATOM 2699 C C . ILE A 1 346 ? -14.289 -4.559 58.062 1.00 96.50 346 ILE A C 1
ATOM 2701 O O . ILE A 1 346 ? -14.083 -3.599 58.804 1.00 96.50 346 ILE A O 1
ATOM 2705 N N . ILE A 1 347 ? -15.217 -5.484 58.310 1.00 96.19 347 ILE A N 1
ATOM 2706 C CA . ILE A 1 347 ? -16.053 -5.513 59.513 1.00 96.19 347 ILE A CA 1
ATOM 2707 C C . ILE A 1 347 ? -15.625 -6.700 60.368 1.00 96.19 347 ILE A C 1
ATOM 2709 O O . ILE A 1 347 ? -15.785 -7.859 59.987 1.00 96.19 347 ILE A O 1
ATOM 2713 N N . GLU A 1 348 ? -15.107 -6.426 61.552 1.00 96.69 348 GLU A N 1
ATOM 2714 C CA . GLU A 1 348 ? -14.831 -7.443 62.548 1.00 96.69 348 GLU A CA 1
ATOM 2715 C C . GLU A 1 348 ? -16.117 -7.795 63.316 1.00 96.69 348 GLU A C 1
ATOM 2717 O O . GLU A 1 348 ? -16.833 -6.918 63.798 1.00 96.69 348 GLU A O 1
ATOM 2722 N N . ARG A 1 349 ? -16.435 -9.088 63.440 1.00 95.00 349 ARG A N 1
ATOM 2723 C CA . ARG A 1 349 ? -17.593 -9.602 64.180 1.00 95.00 349 ARG A CA 1
ATOM 2724 C C . ARG A 1 349 ? -17.135 -10.466 65.347 1.00 95.00 349 ARG A C 1
ATOM 2726 O O . ARG A 1 349 ? -16.456 -11.474 65.140 1.00 95.00 349 ARG A O 1
ATOM 2733 N N . GLY A 1 350 ? -17.571 -10.123 66.556 1.00 93.38 350 GLY A N 1
ATOM 2734 C CA . GLY A 1 350 ? -17.333 -10.943 67.738 1.00 93.38 350 GLY A CA 1
ATOM 2735 C C . GLY A 1 350 ? -18.046 -12.292 67.650 1.00 93.38 350 GLY A C 1
ATOM 2736 O O . GLY A 1 350 ? -19.194 -12.374 67.200 1.00 93.38 350 GLY A O 1
ATOM 2737 N N . THR A 1 351 ? -17.363 -13.357 68.062 1.00 90.81 351 THR A N 1
ATOM 2738 C CA . THR A 1 351 ? -17.910 -14.724 68.120 1.00 90.81 351 THR A CA 1
ATOM 2739 C C . THR A 1 351 ? -17.708 -15.383 69.480 1.00 90.81 351 THR A C 1
ATOM 2741 O O . THR A 1 351 ? -17.927 -16.584 69.601 1.00 90.81 351 THR A O 1
ATOM 2744 N N . TYR A 1 352 ? -17.257 -14.636 70.490 1.00 88.38 352 TYR A N 1
ATOM 2745 C CA . TYR A 1 352 ? -17.127 -15.152 71.846 1.00 88.38 352 TYR A CA 1
ATOM 2746 C C . TYR A 1 352 ? -18.511 -15.348 72.463 1.00 88.38 352 TYR A C 1
ATOM 2748 O O . TYR A 1 352 ? -19.205 -14.382 72.780 1.00 88.38 352 TYR A O 1
ATOM 2756 N N . THR A 1 353 ? -18.911 -16.594 72.650 1.00 84.00 353 THR A N 1
ATOM 2757 C CA . THR A 1 353 ? -20.018 -16.958 73.531 1.00 84.00 353 THR A CA 1
ATOM 2758 C C . THR A 1 353 ? -19.408 -17.508 74.809 1.00 84.00 353 THR A C 1
ATOM 2760 O O . THR A 1 353 ? -18.550 -18.390 74.740 1.00 84.00 353 THR A O 1
ATOM 2763 N N . ALA A 1 354 ? -19.823 -16.992 75.968 1.00 77.25 354 ALA A N 1
ATOM 2764 C CA . ALA A 1 354 ? -19.495 -17.654 77.224 1.00 77.25 354 ALA A CA 1
ATOM 2765 C C . ALA A 1 354 ? -20.008 -19.106 77.150 1.00 77.25 354 ALA A C 1
ATOM 2767 O O . ALA A 1 354 ? -21.078 -19.317 76.568 1.00 77.25 354 ALA A O 1
ATOM 2768 N N . PRO A 1 355 ? -19.269 -20.099 77.673 1.00 68.88 355 PRO A N 1
ATOM 2769 C CA . PRO A 1 355 ? -19.824 -21.437 77.826 1.00 68.88 355 PRO A CA 1
ATOM 2770 C C . PRO A 1 355 ? -21.124 -21.304 78.623 1.00 68.88 355 PRO A C 1
ATOM 2772 O O . PRO A 1 355 ? -21.128 -20.697 79.695 1.00 68.88 355 PRO A O 1
ATOM 2775 N N . SER A 1 356 ? -22.232 -21.780 78.054 1.00 55.53 356 SER A N 1
ATOM 2776 C CA . SER A 1 356 ? -23.500 -21.857 78.768 1.00 55.53 356 SER A CA 1
ATOM 2777 C C . SER A 1 356 ? -23.266 -22.701 80.012 1.00 55.53 356 SER A C 1
ATOM 2779 O O . SER A 1 356 ? -22.825 -23.844 79.913 1.00 55.53 356 SER A O 1
ATOM 2781 N N . SER A 1 357 ? -23.539 -22.136 81.182 1.00 54.09 357 SER A N 1
ATOM 2782 C CA . SER A 1 357 ? -23.720 -22.903 82.410 1.00 54.09 357 SER A CA 1
ATOM 2783 C C . SER A 1 357 ? -25.081 -23.600 82.354 1.00 54.09 357 SER A C 1
ATOM 2785 O O . SER A 1 357 ? -25.957 -23.294 83.153 1.00 54.09 357 SER A O 1
ATOM 2787 N N . ASP A 1 358 ? -25.261 -24.460 81.359 1.00 47.78 358 ASP A N 1
ATOM 2788 C CA . ASP A 1 358 ? -26.333 -25.443 81.314 1.00 47.78 358 ASP A CA 1
ATOM 2789 C C . ASP A 1 358 ? -25.624 -26.795 81.376 1.00 47.78 358 ASP A C 1
ATOM 2791 O O . ASP A 1 358 ? -25.279 -27.393 80.355 1.00 47.78 358 ASP A O 1
ATOM 2795 N N . ASP A 1 359 ? -25.307 -27.203 82.604 1.00 47.91 359 ASP A N 1
ATOM 2796 C CA . ASP A 1 359 ? -25.117 -28.615 82.893 1.00 47.91 359 ASP A CA 1
ATOM 2797 C C . ASP A 1 359 ? -26.485 -29.295 82.725 1.00 47.91 359 ASP A C 1
ATOM 2799 O O . ASP A 1 359 ? -27.476 -28.874 83.321 1.00 47.91 359 ASP A O 1
ATOM 2803 N N . ASP A 1 360 ? -26.477 -30.344 81.905 1.00 46.47 360 ASP A N 1
ATOM 2804 C CA . ASP A 1 360 ? -27.395 -31.479 81.890 1.00 46.47 360 ASP A CA 1
ATOM 2805 C C . ASP A 1 360 ? -28.896 -31.211 81.677 1.00 46.47 360 ASP A C 1
ATOM 2807 O O . ASP A 1 360 ? -29.658 -30.993 82.613 1.00 46.47 360 ASP A O 1
ATOM 2811 N N . ASP A 1 361 ? -29.370 -31.481 80.453 1.00 40.38 361 ASP A N 1
ATOM 2812 C CA . ASP A 1 361 ? -30.363 -32.552 80.355 1.00 40.38 361 ASP A CA 1
ATOM 2813 C C . ASP A 1 361 ? -30.313 -33.324 79.028 1.00 40.38 361 ASP A C 1
ATOM 2815 O O . ASP A 1 361 ? -30.150 -32.804 77.923 1.00 40.38 361 ASP A O 1
ATOM 2819 N N . ASN A 1 362 ? -30.404 -34.634 79.201 1.00 45.81 362 ASN A N 1
ATOM 2820 C CA . ASN A 1 362 ? -30.197 -35.697 78.237 1.00 45.81 362 ASN A CA 1
ATOM 2821 C C . ASN A 1 362 ? -31.442 -35.936 77.354 1.00 45.81 362 ASN A C 1
ATOM 2823 O O . ASN A 1 362 ? -32.565 -35.971 77.845 1.00 45.81 362 ASN A O 1
ATOM 2827 N N . SER A 1 363 ? -31.195 -36.288 76.084 1.00 44.38 363 SER A N 1
ATOM 2828 C CA . SER A 1 363 ? -32.075 -37.058 75.182 1.00 44.38 363 SER A CA 1
ATOM 2829 C C . SER A 1 363 ? -33.333 -36.366 74.610 1.00 44.38 363 SER A C 1
ATOM 2831 O O . SER A 1 363 ? -34.375 -36.264 75.252 1.00 44.38 363 SER A O 1
ATOM 2833 N N . SER A 1 364 ? -33.353 -36.125 73.295 1.00 40.09 364 SER A N 1
ATOM 2834 C CA . SER A 1 364 ? -33.917 -37.092 72.330 1.00 40.09 364 SER A CA 1
ATOM 2835 C C . SER A 1 364 ? -33.924 -36.547 70.895 1.00 40.09 364 SER A C 1
ATOM 2837 O O . SER A 1 364 ? -33.942 -35.351 70.632 1.00 40.09 364 SER A O 1
ATOM 2839 N N . SER A 1 365 ? -33.836 -37.494 69.970 1.00 45.19 365 SER A N 1
ATOM 2840 C CA . SER A 1 365 ? -33.790 -37.375 68.519 1.00 45.19 365 SER A CA 1
ATOM 2841 C C . SER A 1 365 ? -34.961 -36.623 67.884 1.00 45.19 365 SER A C 1
ATOM 2843 O O . SER A 1 365 ? -36.112 -36.960 68.152 1.00 45.19 365 SER A O 1
ATOM 2845 N N . SER A 1 366 ? -34.665 -35.835 66.856 1.00 39.56 366 SER A N 1
ATOM 2846 C CA . SER A 1 366 ? -35.377 -35.952 65.579 1.00 39.56 366 SER A CA 1
ATOM 2847 C C . SER A 1 366 ? -34.562 -35.299 64.471 1.00 39.56 366 SER A C 1
ATOM 2849 O O . SER A 1 366 ? -34.246 -34.112 64.511 1.00 39.56 366 SER A O 1
ATOM 2851 N N . SER A 1 367 ? -34.199 -36.146 63.514 1.00 48.31 367 SER A N 1
ATOM 2852 C CA . SER A 1 367 ? -33.902 -35.807 62.131 1.00 48.31 367 SER A CA 1
ATOM 2853 C C . SER A 1 367 ? -34.821 -34.708 61.612 1.00 48.31 367 SER A C 1
ATOM 2855 O O . SER A 1 367 ? -36.021 -34.816 61.816 1.00 48.31 367 SER A O 1
ATOM 2857 N N . ASP A 1 368 ? -34.267 -33.746 60.883 1.00 41.78 368 ASP A N 1
ATOM 2858 C CA . ASP A 1 368 ? -34.789 -33.446 59.555 1.00 41.78 368 ASP A CA 1
ATOM 2859 C C . ASP A 1 368 ? -33.677 -32.854 58.690 1.00 41.78 368 ASP A C 1
ATOM 2861 O O . ASP A 1 368 ? -33.097 -31.797 58.938 1.00 41.78 368 ASP A O 1
ATOM 2865 N N . SER A 1 369 ? -33.333 -33.667 57.701 1.00 48.94 369 SER A N 1
ATOM 2866 C CA . SER A 1 369 ? -32.714 -33.287 56.451 1.00 48.94 369 SER A CA 1
ATOM 2867 C C . SER A 1 369 ? -33.542 -32.202 55.776 1.00 48.94 369 SER A C 1
ATOM 2869 O O . SER A 1 369 ? -34.721 -32.433 55.538 1.00 48.94 369 SER A O 1
ATOM 2871 N N . ASP A 1 370 ? -32.912 -31.111 55.349 1.00 40.22 370 ASP A N 1
ATOM 2872 C CA . ASP A 1 370 ? -33.250 -30.599 54.027 1.00 40.22 370 ASP A CA 1
ATOM 2873 C C . ASP A 1 370 ? -32.036 -30.010 53.315 1.00 40.22 370 ASP A C 1
ATOM 2875 O O . ASP A 1 370 ? -31.347 -29.087 53.754 1.00 40.22 370 ASP A O 1
ATOM 2879 N N . SER A 1 371 ? -31.767 -30.689 52.213 1.00 44.22 371 SER A N 1
ATOM 2880 C CA . SER A 1 371 ? -30.752 -30.496 51.204 1.00 44.22 371 SER A CA 1
ATOM 2881 C C . SER A 1 371 ? -31.234 -29.526 50.126 1.00 44.22 371 SER A C 1
ATOM 2883 O O . SER A 1 371 ? -32.390 -29.614 49.733 1.00 44.22 371 SER A O 1
ATOM 2885 N N . ASN A 1 372 ? -30.290 -28.746 49.583 1.00 42.19 372 ASN A N 1
ATOM 2886 C CA . ASN A 1 372 ? -30.190 -28.310 48.176 1.00 42.19 372 ASN A CA 1
ATOM 2887 C C . ASN A 1 372 ? -31.423 -27.576 47.605 1.00 42.19 372 ASN A C 1
ATOM 2889 O O . ASN A 1 372 ? -32.448 -28.180 47.328 1.00 42.19 372 ASN A O 1
ATOM 2893 N N . ASN A 1 373 ? -31.434 -26.258 47.416 1.00 39.81 373 ASN A N 1
ATOM 2894 C CA . ASN A 1 373 ? -30.555 -25.439 46.571 1.00 39.81 373 ASN A CA 1
ATOM 2895 C C . ASN A 1 373 ? -30.292 -26.031 45.174 1.00 39.81 373 ASN A C 1
ATOM 2897 O O . ASN A 1 373 ? -29.361 -26.817 45.009 1.00 39.81 373 ASN A O 1
ATOM 2901 N N . GLU A 1 374 ? -31.075 -25.568 44.198 1.00 49.22 374 GLU A N 1
ATOM 2902 C CA . GLU A 1 374 ? -30.617 -25.206 42.849 1.00 49.22 374 GLU A CA 1
ATOM 2903 C C . GLU A 1 374 ? -31.199 -23.841 42.469 1.00 49.22 374 GLU A C 1
ATOM 2905 O O . GLU A 1 374 ? -32.413 -23.633 42.711 1.00 49.22 374 GLU A O 1
#

Radius of gyration: 59.08 Å; Cα contacts (8 Å, |Δi|>4): 593; chains: 1; bounding box: 120×64×207 Å